Protein AF-A0A931ZJ43-F1 (afdb_monomer_lite)

Foldseek 3Di:
DDDDDDDDPPDDDDDDPPPPPPPVVPVPPDDDDPDDDDDDPAADEDPDDDDPHNYDYAAPQPDLAWRDWDADPVRQFTAWTAGNVCAIEGRDSRQPANYFYHHDPAFTCWGQHNVPRAIEGGGNDAPDNYHYPDDDDDPDDDDDPVDDDDPDDDDDFPPADPVGHSDDFDDPPDDDDADVVAFDFDADPNDTAWTDDPPDIDGPQPDWDFACPDDDPDGFTPWTWHDPDVVDIDIDGDPAWDWDWDDPDDPDDDFTFIFGQHPVPSDTDGAFDDDPPDDGDDDDDPDDADEAVDPHAPHNDRYQAKDADDDPPDPAAWIQGNVRATEGRDNDDPDSYYQDDPDFDFSDWADDPLRWTWTQTPPRDIDTDDDPVSDDPDDDDPAEQVLVVQFDWDWADDPPDDPPDGTDIDGDQVSCCVRPVVQWDQDPVRDIDGNPVVCPVRVVRHVVVVVVVVVVVVVVVVVVVVVVVVPPDDDDDDDDDPVVVVPPPDDDDDDDDPPDDDDDDDDDHPDDDDPPDDDDPDDDDDDDDDDPDDDDDPDDDDDDDDDPLPDQFDDDPDADWGAGNVGDTDHPDDDDDDDFPDKDKAAAQDFKDKDAAQDAPQKDKDKDKPDDFDWDWDDDRVRNIIMIGGPDGHRGIIMITMDIDHDDD

Structure (mmCIF, N/CA/C/O backbone):
data_AF-A0A931ZJ43-F1
#
_entry.id   AF-A0A931ZJ43-F1
#
loop_
_atom_site.group_PDB
_atom_site.id
_atom_site.type_symbol
_atom_site.label_atom_id
_atom_site.label_alt_id
_atom_site.label_comp_id
_atom_site.label_asym_id
_atom_site.label_entity_id
_atom_site.label_seq_id
_atom_site.pdbx_PDB_ins_code
_atom_site.Cartn_x
_atom_site.Cartn_y
_atom_site.Cartn_z
_atom_site.occupancy
_atom_site.B_iso_or_equiv
_atom_site.auth_seq_id
_atom_site.auth_comp_id
_atom_site.auth_asym_id
_atom_site.auth_atom_id
_atom_site.pdbx_PDB_model_num
ATOM 1 N N . MET A 1 1 ? 66.959 8.491 -127.263 1.00 36.62 1 MET A N 1
ATOM 2 C CA . MET A 1 1 ? 67.135 8.651 -128.721 1.00 36.62 1 MET A CA 1
ATOM 3 C C . MET A 1 1 ? 68.383 9.495 -128.905 1.00 36.62 1 MET A C 1
ATOM 5 O O . MET A 1 1 ? 68.485 10.529 -128.262 1.00 36.62 1 MET A O 1
ATOM 9 N N . GLU A 1 2 ? 69.364 8.984 -129.639 1.00 41.72 2 GLU A N 1
ATOM 10 C CA . GLU A 1 2 ? 70.649 9.642 -129.891 1.00 41.72 2 GLU A CA 1
ATOM 11 C C . GLU A 1 2 ? 70.422 10.938 -130.686 1.00 41.72 2 GLU A C 1
ATOM 13 O O . GLU A 1 2 ? 69.848 10.882 -131.771 1.00 41.72 2 GLU A O 1
ATOM 18 N N . VAL A 1 3 ? 70.870 12.086 -130.170 1.00 34.53 3 VAL A N 1
ATOM 19 C CA . VAL A 1 3 ? 71.184 13.260 -130.994 1.00 34.53 3 VAL A CA 1
ATOM 20 C C . VAL A 1 3 ? 72.489 13.852 -130.487 1.00 34.53 3 VAL A C 1
ATOM 22 O O . VAL A 1 3 ? 72.652 14.182 -129.315 1.00 34.53 3 VAL A O 1
ATOM 25 N N . LYS A 1 4 ? 73.425 13.924 -131.424 1.00 42.97 4 LYS A N 1
ATOM 26 C CA . LYS A 1 4 ? 74.753 14.501 -131.338 1.00 42.97 4 LYS A CA 1
ATOM 27 C C . LYS A 1 4 ? 74.632 15.902 -131.930 1.00 42.97 4 LYS A C 1
ATOM 29 O O . LYS A 1 4 ? 74.334 16.006 -133.115 1.00 42.97 4 LYS A O 1
ATOM 34 N N . GLU A 1 5 ? 74.885 16.952 -131.159 1.00 41.22 5 GLU A N 1
ATOM 35 C CA . GLU A 1 5 ? 75.184 18.263 -131.736 1.00 41.22 5 GLU A CA 1
ATOM 36 C C . GLU A 1 5 ? 76.243 19.001 -130.917 1.00 41.22 5 GLU A C 1
ATOM 38 O O . GLU A 1 5 ? 76.380 18.827 -129.709 1.00 41.22 5 GLU A O 1
ATOM 43 N N . THR A 1 6 ? 77.082 19.721 -131.652 1.00 42.00 6 THR A N 1
ATOM 44 C CA . THR A 1 6 ? 78.416 20.185 -131.278 1.00 42.00 6 THR A CA 1
ATOM 45 C C . THR A 1 6 ? 78.414 21.713 -131.274 1.00 42.00 6 THR A C 1
ATOM 47 O O . THR A 1 6 ? 78.010 22.290 -132.273 1.00 42.00 6 THR A O 1
ATOM 50 N N . LEU A 1 7 ? 78.943 22.306 -130.195 1.00 39.50 7 LEU A N 1
ATOM 51 C CA . LEU A 1 7 ? 79.522 23.658 -130.042 1.00 39.50 7 LEU A CA 1
ATOM 52 C C . LEU A 1 7 ? 78.710 24.926 -130.402 1.00 39.50 7 LEU A C 1
ATOM 54 O O . LEU A 1 7 ? 78.348 25.141 -131.549 1.00 39.50 7 LEU A O 1
ATOM 58 N N . ASP A 1 8 ? 78.743 25.901 -129.482 1.00 42.22 8 ASP A N 1
ATOM 59 C CA . ASP A 1 8 ? 79.487 27.159 -129.706 1.00 42.22 8 ASP A CA 1
ATOM 60 C C . ASP A 1 8 ? 79.934 27.774 -128.36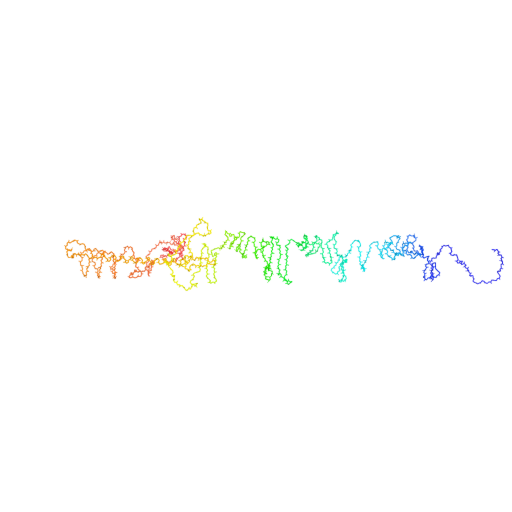1 1.00 42.22 8 ASP A C 1
ATOM 62 O O . ASP A 1 8 ? 79.120 28.112 -127.505 1.00 42.22 8 ASP A O 1
ATOM 66 N N . THR A 1 9 ? 81.248 27.905 -128.167 1.00 45.56 9 THR A N 1
ATOM 67 C CA . THR A 1 9 ? 81.905 28.475 -126.976 1.00 45.56 9 THR A CA 1
ATOM 68 C C . THR A 1 9 ? 82.516 29.861 -127.239 1.00 45.56 9 THR A C 1
ATOM 70 O O . THR A 1 9 ? 83.524 30.212 -126.627 1.00 45.56 9 THR A O 1
ATOM 73 N N . SER A 1 10 ? 81.967 30.664 -128.158 1.00 43.47 10 SER A N 1
ATOM 74 C CA . SER A 1 10 ? 82.608 31.914 -128.615 1.00 43.47 10 SER A CA 1
ATOM 75 C C . SER A 1 10 ? 82.024 33.249 -128.114 1.00 43.47 10 SER A C 1
ATOM 77 O O . SER A 1 10 ? 82.451 34.298 -128.597 1.00 43.47 10 SER A O 1
ATOM 79 N N . LYS A 1 11 ? 81.132 33.293 -127.111 1.00 44.78 11 LYS A N 1
ATOM 80 C CA . LYS A 1 11 ? 80.677 34.575 -126.516 1.00 44.78 11 LYS A CA 1
ATOM 81 C C . LYS A 1 11 ? 80.701 34.563 -124.989 1.00 44.78 11 LYS A C 1
ATOM 83 O O . LYS A 1 11 ? 79.720 34.256 -124.326 1.00 44.78 11 LYS A O 1
ATOM 88 N N . VAL A 1 12 ? 81.876 34.895 -124.462 1.00 46.41 12 VAL A N 1
ATOM 89 C CA . VAL A 1 12 ? 82.200 35.017 -123.038 1.00 46.41 12 VAL A CA 1
ATOM 90 C C . VAL A 1 12 ? 81.538 36.252 -122.421 1.00 46.41 12 VAL A C 1
ATOM 92 O O . VAL A 1 12 ? 81.615 37.345 -122.979 1.00 46.41 12 VAL A O 1
ATOM 95 N N . GLY A 1 13 ? 80.995 36.072 -121.220 1.00 42.22 13 GLY A N 1
ATOM 96 C CA . GLY A 1 13 ? 80.659 37.132 -120.275 1.00 42.22 13 GLY A CA 1
ATOM 97 C C . GLY A 1 13 ? 80.265 36.514 -118.937 1.00 42.22 13 GLY A C 1
ATOM 98 O O . GLY A 1 13 ? 79.084 36.353 -118.669 1.00 42.22 13 GLY A O 1
ATOM 99 N N . PHE A 1 14 ? 81.259 36.091 -118.151 1.00 48.94 14 PHE A N 1
ATOM 100 C CA . PHE A 1 14 ? 81.068 35.614 -116.781 1.00 48.94 14 PHE A CA 1
ATOM 101 C C . PHE A 1 14 ? 80.562 36.762 -115.903 1.00 48.94 14 PHE A C 1
ATOM 103 O O . PHE A 1 14 ? 81.326 37.679 -115.615 1.00 48.94 14 PHE A O 1
ATOM 110 N N . ASP A 1 15 ? 79.318 36.674 -115.446 1.00 48.84 15 ASP A N 1
ATOM 111 C CA . ASP A 1 15 ? 78.883 37.312 -114.209 1.00 48.84 15 ASP A CA 1
ATOM 112 C C . ASP A 1 15 ? 77.815 36.421 -113.561 1.00 48.84 15 ASP A C 1
ATOM 114 O O . ASP A 1 15 ? 76.886 35.967 -114.224 1.00 48.84 15 ASP A O 1
ATOM 118 N N . SER A 1 16 ? 78.009 36.119 -112.277 1.00 46.03 16 SER A N 1
ATOM 119 C CA . SER A 1 16 ? 77.287 35.131 -111.453 1.00 46.03 16 SER A CA 1
ATOM 120 C C . SER A 1 16 ? 77.349 33.670 -111.930 1.00 46.03 16 SER A C 1
ATOM 122 O O . SER A 1 16 ? 76.569 33.196 -112.748 1.00 46.03 16 SER A O 1
ATOM 124 N N . PHE A 1 17 ? 78.273 32.912 -111.334 1.00 42.19 17 PHE A N 1
ATOM 125 C CA . PHE A 1 17 ? 78.160 31.459 -111.226 1.00 42.19 17 PHE A CA 1
ATOM 126 C C . PHE A 1 17 ? 77.034 31.164 -110.225 1.00 42.19 17 PHE A C 1
ATOM 128 O O . PHE A 1 17 ? 77.285 30.958 -109.038 1.00 42.19 17 PHE A O 1
ATOM 135 N N . GLU A 1 18 ? 75.783 31.216 -110.679 1.00 41.44 18 GLU A N 1
ATOM 136 C CA . GLU A 1 18 ? 74.720 30.469 -110.017 1.00 41.44 18 GLU A CA 1
ATOM 137 C C . GLU A 1 18 ? 75.034 28.993 -110.252 1.00 41.44 18 GLU A C 1
ATOM 139 O O . GLU A 1 18 ? 74.809 28.442 -111.329 1.00 41.44 18 GLU A O 1
ATOM 144 N N . VAL A 1 19 ? 75.602 28.342 -109.235 1.00 41.97 19 VAL A N 1
ATOM 145 C CA . VAL A 1 19 ? 75.342 26.916 -109.081 1.00 41.97 19 VAL A CA 1
ATOM 146 C C . VAL A 1 19 ? 73.861 26.836 -108.766 1.00 41.97 19 VAL A C 1
ATOM 148 O O . VAL A 1 19 ? 73.451 26.951 -107.611 1.00 41.97 19 VAL A O 1
ATOM 151 N N . GLU A 1 20 ? 73.054 26.670 -109.805 1.00 44.78 20 GLU A N 1
ATOM 152 C CA . GLU A 1 20 ? 71.775 26.006 -109.669 1.00 44.78 20 GLU A CA 1
ATOM 153 C C . GLU A 1 20 ? 72.131 24.586 -109.220 1.00 44.78 20 GLU A C 1
ATOM 155 O O . GLU A 1 20 ? 72.386 23.681 -110.016 1.00 44.78 20 GLU A O 1
ATOM 160 N N . LEU A 1 21 ? 72.301 24.417 -107.903 1.00 44.62 21 LEU A N 1
ATOM 161 C CA . LEU A 1 21 ? 72.198 23.111 -107.286 1.00 44.62 21 LEU A CA 1
ATOM 162 C C . LEU A 1 21 ? 70.758 22.730 -107.576 1.00 44.62 21 LEU A C 1
ATOM 164 O O . LEU A 1 21 ? 69.851 23.163 -106.866 1.00 44.62 21 LEU A O 1
ATOM 168 N N . GLY A 1 22 ? 70.560 22.021 -108.686 1.00 43.19 22 GLY A N 1
ATOM 169 C CA . GLY A 1 22 ? 69.337 21.303 -108.965 1.00 43.19 22 GLY A CA 1
ATOM 170 C C . GLY A 1 22 ? 69.149 20.327 -107.821 1.00 43.19 22 GLY A C 1
ATOM 171 O O . GLY A 1 22 ? 69.611 19.194 -107.880 1.00 43.19 22 GLY A O 1
ATOM 172 N N . PHE A 1 23 ? 68.550 20.804 -106.736 1.00 47.41 23 PHE A N 1
ATOM 173 C CA . PHE A 1 23 ? 67.849 19.944 -105.818 1.00 47.41 23 PHE A CA 1
ATOM 174 C C . PHE A 1 23 ? 66.645 19.484 -106.618 1.00 47.41 23 PHE A C 1
ATOM 176 O O . PHE A 1 23 ? 65.680 20.232 -106.781 1.00 47.41 23 PHE A O 1
ATOM 183 N N . ASP A 1 24 ? 66.766 18.292 -107.198 1.00 54.38 24 ASP A N 1
ATOM 184 C CA . ASP A 1 24 ? 65.601 17.544 -107.627 1.00 54.38 24 ASP A CA 1
ATOM 185 C C . ASP A 1 24 ? 64.670 17.491 -106.401 1.00 54.38 24 ASP A C 1
ATOM 187 O O . ASP A 1 24 ? 65.103 17.039 -105.334 1.00 54.38 24 ASP A O 1
ATOM 191 N N . PRO A 1 25 ? 63.451 18.054 -106.457 1.00 51.94 25 PRO A N 1
ATOM 192 C CA . PRO A 1 25 ? 62.551 18.058 -105.307 1.00 51.94 25 PRO A CA 1
ATOM 193 C C . PRO A 1 25 ? 62.182 16.639 -104.837 1.00 51.94 25 PRO A C 1
ATOM 195 O O . PRO A 1 25 ? 61.644 16.502 -103.737 1.00 51.94 25 PRO A O 1
ATOM 198 N N . ASP A 1 26 ? 62.537 15.612 -105.616 1.00 53.47 26 ASP A N 1
ATOM 199 C CA . ASP A 1 26 ? 62.368 14.195 -105.301 1.00 53.47 26 ASP A CA 1
ATOM 200 C C . ASP A 1 26 ? 63.599 13.544 -104.614 1.00 53.47 26 ASP A C 1
ATOM 202 O O . ASP A 1 26 ? 63.518 12.396 -104.183 1.00 53.47 26 ASP A O 1
ATOM 206 N N . ASP A 1 27 ? 64.716 14.258 -104.398 1.00 47.94 27 ASP A N 1
ATOM 207 C CA . ASP A 1 27 ? 65.954 13.701 -103.801 1.00 47.94 27 ASP A CA 1
ATOM 208 C C . ASP A 1 27 ? 65.968 13.673 -102.252 1.00 47.94 27 ASP A C 1
ATOM 210 O O . ASP A 1 27 ? 67.009 13.497 -101.613 1.00 47.94 27 ASP A O 1
ATOM 214 N N . ILE A 1 28 ? 64.802 13.807 -101.607 1.00 54.88 28 ILE A N 1
ATOM 215 C CA . ILE A 1 28 ? 64.619 13.423 -100.194 1.00 54.88 28 ILE A CA 1
ATOM 216 C C . ILE A 1 28 ? 63.920 12.062 -100.142 1.00 54.88 28 ILE A C 1
ATOM 218 O O . ILE A 1 28 ? 62.931 11.869 -99.437 1.00 54.88 28 ILE A O 1
ATOM 222 N N . GLU A 1 29 ? 64.443 11.089 -100.881 1.00 49.25 29 GLU A N 1
ATOM 223 C CA . GLU A 1 29 ? 64.103 9.690 -100.669 1.00 49.25 29 GLU A CA 1
ATOM 224 C C . GLU A 1 29 ? 65.290 8.930 -100.071 1.00 49.25 29 GLU A C 1
ATOM 226 O O . GLU A 1 29 ? 66.417 8.969 -100.552 1.00 49.25 29 GLU A O 1
ATOM 231 N N . TYR A 1 30 ? 64.974 8.205 -98.995 1.00 41.34 30 TYR A N 1
ATOM 232 C CA . TYR A 1 30 ? 65.816 7.285 -98.227 1.00 41.34 30 TYR A CA 1
ATOM 233 C C . TYR A 1 30 ? 66.826 7.892 -97.242 1.00 41.34 30 TYR A C 1
ATOM 235 O O . TYR A 1 30 ? 68.025 7.954 -97.492 1.00 41.34 30 TYR A O 1
ATOM 243 N N . GLY A 1 31 ? 66.358 8.151 -96.010 1.00 47.97 31 GLY A N 1
ATOM 244 C CA . GLY A 1 31 ? 67.237 7.987 -94.839 1.00 47.97 31 GLY A CA 1
ATOM 245 C C . GLY A 1 31 ? 67.158 9.009 -93.708 1.00 47.97 31 GLY A C 1
ATOM 246 O O . GLY A 1 31 ? 68.047 9.008 -92.865 1.00 47.97 31 GLY A O 1
ATOM 247 N N . GLY A 1 32 ? 66.113 9.835 -93.636 1.00 55.50 32 GLY A N 1
ATOM 248 C CA . GLY A 1 32 ? 65.845 10.690 -92.475 1.00 55.50 32 GLY A CA 1
ATOM 249 C C . GLY A 1 32 ? 66.580 12.035 -92.479 1.00 55.50 32 GLY A C 1
ATOM 250 O O . GLY A 1 32 ? 67.723 12.168 -92.906 1.00 55.50 32 GLY A O 1
ATOM 251 N N . ILE A 1 33 ? 65.904 13.063 -91.965 1.00 62.03 33 ILE A N 1
ATOM 252 C CA . ILE A 1 33 ? 66.488 14.390 -91.754 1.00 62.03 33 ILE A CA 1
ATOM 253 C C . ILE A 1 33 ? 67.358 14.326 -90.490 1.00 62.03 33 ILE A C 1
ATOM 255 O O . ILE A 1 33 ? 66.843 14.401 -89.375 1.00 62.03 33 ILE A O 1
ATOM 259 N N . VAL A 1 34 ? 68.679 14.196 -90.640 1.00 57.69 34 VAL A N 1
ATOM 260 C CA . VAL A 1 34 ? 69.630 14.348 -89.522 1.00 57.69 34 VAL A CA 1
ATOM 261 C C . VAL A 1 34 ? 70.050 15.813 -89.425 1.00 57.69 34 VAL A C 1
ATOM 263 O O . VAL A 1 34 ? 71.135 16.204 -89.847 1.00 57.69 34 VAL A O 1
ATOM 266 N N . ALA A 1 35 ? 69.168 16.647 -88.880 1.00 60.72 35 ALA A N 1
ATOM 267 C CA . ALA A 1 35 ? 69.470 18.045 -88.604 1.00 60.72 35 ALA A CA 1
ATOM 268 C C . ALA A 1 35 ? 69.554 18.271 -87.089 1.00 60.72 35 ALA A C 1
ATOM 270 O O . ALA A 1 35 ? 68.560 18.199 -86.367 1.00 60.72 35 ALA A O 1
ATOM 271 N N . HIS A 1 36 ? 70.761 18.545 -86.596 1.00 55.59 36 HIS A N 1
ATOM 272 C CA . HIS A 1 36 ? 70.965 18.963 -85.214 1.00 55.59 36 HIS A CA 1
ATOM 273 C C . HIS A 1 36 ? 70.582 20.451 -85.111 1.00 55.59 36 HIS A C 1
ATOM 275 O O . HIS A 1 36 ? 71.328 21.305 -85.578 1.00 55.59 36 HIS A O 1
ATOM 281 N N . ASN A 1 37 ? 69.423 20.751 -84.510 1.00 63.81 37 ASN A N 1
ATOM 282 C CA . ASN A 1 37 ? 68.868 22.101 -84.274 1.00 63.81 37 ASN A CA 1
ATOM 283 C C . ASN A 1 37 ? 68.235 22.816 -85.489 1.00 63.81 37 ASN A C 1
ATOM 285 O O . ASN A 1 37 ? 68.584 23.955 -85.801 1.00 63.81 37 ASN A O 1
ATOM 289 N N . THR A 1 38 ? 67.249 22.201 -86.146 1.00 73.44 38 THR A N 1
ATOM 290 C CA . THR A 1 38 ? 66.432 22.895 -87.160 1.00 73.44 38 THR A CA 1
ATOM 291 C C . THR A 1 38 ? 65.569 23.990 -86.523 1.00 73.44 38 THR A C 1
ATOM 293 O O . THR A 1 38 ? 64.649 23.696 -85.760 1.00 73.44 38 THR A O 1
ATOM 296 N N . TYR A 1 39 ? 65.827 25.256 -86.862 1.00 70.69 39 TYR A N 1
ATOM 297 C CA . TYR A 1 39 ? 64.978 26.391 -86.487 1.00 70.69 39 TYR A CA 1
ATOM 298 C C . TYR A 1 39 ? 64.070 26.771 -87.662 1.00 70.69 39 TYR A C 1
ATOM 300 O O . TYR A 1 39 ? 64.534 27.303 -88.670 1.00 70.69 39 TYR A O 1
ATOM 308 N N . LEU A 1 40 ? 62.770 26.490 -87.546 1.00 79.75 40 LEU A N 1
ATOM 309 C CA . LEU A 1 40 ? 61.769 26.845 -88.554 1.00 79.75 40 LEU A CA 1
ATOM 310 C C . LEU A 1 40 ? 61.016 28.107 -88.114 1.00 79.75 40 LEU A C 1
ATOM 312 O O . LEU A 1 40 ? 60.385 28.125 -87.060 1.00 79.75 40 LEU A O 1
ATOM 316 N N . ASN A 1 41 ? 61.048 29.160 -88.938 1.00 79.38 41 ASN A N 1
ATOM 317 C CA . ASN A 1 41 ? 60.318 30.409 -88.664 1.00 79.38 41 ASN A CA 1
ATOM 318 C C . ASN A 1 41 ? 58.784 30.255 -88.823 1.00 79.38 41 ASN A C 1
ATOM 320 O O . ASN A 1 41 ? 58.011 30.972 -88.180 1.00 79.38 41 ASN A O 1
ATOM 324 N N . GLY A 1 42 ? 58.336 29.310 -89.658 1.00 84.94 42 GLY A N 1
ATOM 325 C CA . GLY A 1 42 ? 56.926 29.040 -89.974 1.00 84.94 42 GLY A CA 1
ATOM 326 C C . GLY A 1 42 ? 56.254 27.986 -89.085 1.00 84.94 42 GLY A C 1
ATOM 327 O O . GLY A 1 42 ? 56.701 27.712 -87.974 1.00 84.94 42 GLY A O 1
ATOM 328 N N . ASN A 1 43 ? 55.143 27.433 -89.570 1.00 88.94 43 ASN A N 1
ATOM 329 C CA . ASN A 1 43 ? 54.466 26.273 -88.989 1.00 88.94 43 ASN A CA 1
ATOM 330 C C . ASN A 1 43 ? 54.990 24.997 -89.667 1.00 88.94 43 ASN A C 1
ATOM 332 O O . ASN A 1 43 ? 55.052 24.949 -90.894 1.00 88.94 43 ASN A O 1
ATOM 336 N N . LEU A 1 44 ? 55.360 23.977 -88.893 1.00 88.69 44 LEU A N 1
ATOM 337 C CA . LEU A 1 44 ? 55.781 22.672 -89.404 1.00 88.69 44 LEU A CA 1
ATOM 338 C C . LEU A 1 44 ? 54.562 21.748 -89.538 1.00 88.69 44 LEU A C 1
ATOM 340 O O . LEU A 1 44 ? 53.943 21.389 -88.537 1.00 88.69 44 LEU A O 1
ATOM 344 N N . GLY A 1 45 ? 54.226 21.367 -90.771 1.00 87.06 45 GLY A N 1
ATOM 345 C CA . GLY A 1 45 ? 53.198 20.372 -91.075 1.00 87.06 45 GLY A CA 1
ATOM 346 C C . GLY A 1 45 ? 53.824 19.020 -91.400 1.00 87.06 45 GLY A C 1
ATOM 347 O O . GLY A 1 45 ? 54.677 18.933 -92.278 1.00 87.06 45 GLY A O 1
ATOM 348 N N . LEU A 1 46 ? 53.390 17.966 -90.716 1.00 86.50 46 LEU A N 1
ATOM 349 C CA . LEU A 1 46 ? 53.699 16.578 -91.046 1.00 86.50 46 LEU A CA 1
ATOM 350 C C . LEU A 1 46 ? 52.413 15.937 -91.582 1.00 86.50 46 LEU A C 1
ATOM 352 O O . LEU A 1 46 ? 51.426 15.835 -90.856 1.00 86.50 46 LEU A O 1
ATOM 356 N N . GLY A 1 47 ? 52.393 15.589 -92.872 1.00 85.50 47 GLY A N 1
ATOM 357 C CA . GLY A 1 47 ? 51.206 15.040 -93.544 1.00 85.50 47 GLY A CA 1
ATOM 358 C C . GLY A 1 47 ? 50.127 16.065 -93.936 1.00 85.50 47 GLY A C 1
ATOM 359 O O . GLY A 1 47 ? 49.067 15.668 -94.402 1.00 85.50 47 GLY A O 1
ATOM 360 N N . ILE A 1 48 ? 50.366 17.376 -93.780 1.00 86.81 48 ILE A N 1
ATOM 361 C CA . ILE A 1 48 ? 49.403 18.443 -94.120 1.00 86.81 48 ILE A CA 1
ATOM 362 C C . ILE A 1 48 ? 50.071 19.622 -94.840 1.00 86.81 48 ILE A C 1
ATOM 364 O O . ILE A 1 48 ? 51.146 20.066 -94.446 1.00 86.81 48 ILE A O 1
ATOM 368 N N . GLN A 1 49 ? 49.412 20.160 -95.874 1.00 88.19 49 GLN A N 1
ATOM 369 C CA . GLN A 1 49 ? 49.963 21.238 -96.714 1.00 88.19 49 GLN A CA 1
ATOM 370 C C . GLN A 1 49 ? 49.761 22.656 -96.147 1.00 88.19 49 GLN A C 1
ATOM 372 O O . GLN A 1 49 ? 50.502 23.568 -96.501 1.00 88.19 49 GLN A O 1
ATOM 377 N N . ALA A 1 50 ? 48.783 22.859 -95.260 1.00 89.44 50 ALA A N 1
ATOM 378 C CA . ALA A 1 50 ? 48.469 24.163 -94.670 1.00 89.44 50 ALA A CA 1
ATOM 379 C C . ALA A 1 50 ? 48.336 24.053 -93.139 1.00 89.44 50 ALA A C 1
ATOM 381 O O . ALA A 1 50 ? 47.219 24.042 -92.617 1.00 89.44 50 ALA A O 1
ATOM 382 N N . PRO A 1 51 ? 49.459 23.921 -92.407 1.00 90.94 51 PRO A N 1
ATOM 383 C CA . PRO A 1 51 ? 49.420 23.711 -90.968 1.00 90.94 51 PRO A CA 1
ATOM 384 C C . PRO A 1 51 ? 48.906 24.952 -90.217 1.00 90.94 51 PRO A C 1
ATOM 386 O O . PRO A 1 51 ? 49.458 26.050 -90.342 1.00 90.94 51 PRO A O 1
ATOM 389 N N . SER A 1 52 ? 47.881 24.778 -89.382 1.00 93.94 52 SER A N 1
ATOM 390 C CA . SER A 1 52 ? 47.269 25.842 -88.570 1.00 93.94 52 SER A CA 1
ATOM 391 C C . SER A 1 52 ? 47.990 26.106 -87.242 1.00 93.94 52 SER A C 1
ATOM 393 O O . SER A 1 52 ? 47.654 27.055 -86.537 1.00 93.94 52 SER A O 1
ATOM 395 N N . SER A 1 53 ? 48.979 25.286 -86.881 1.00 91.50 53 SER A N 1
ATOM 396 C CA . SER A 1 53 ? 49.760 25.389 -85.642 1.00 91.50 53 SER A CA 1
ATOM 397 C C . SER A 1 53 ? 51.256 25.223 -85.901 1.00 91.50 53 SER A C 1
ATOM 399 O O . SER A 1 53 ? 51.662 24.686 -86.927 1.00 91.50 53 SER A O 1
ATOM 401 N N . LYS A 1 54 ? 52.092 25.665 -84.948 1.00 90.25 54 LYS A N 1
ATOM 402 C CA . LYS A 1 54 ? 53.563 25.614 -85.065 1.00 90.25 54 LYS A CA 1
ATOM 403 C C . LYS A 1 54 ? 54.113 24.218 -85.350 1.00 90.25 54 LYS A C 1
ATOM 405 O O . LYS A 1 54 ? 55.103 24.097 -86.061 1.00 90.25 54 LYS A O 1
ATOM 410 N N . LEU A 1 55 ? 53.443 23.197 -84.832 1.00 90.19 55 LEU A N 1
ATOM 411 C CA . LEU A 1 55 ? 53.577 21.812 -85.249 1.00 90.19 55 LEU A CA 1
ATOM 412 C C . LEU A 1 55 ? 52.162 21.266 -85.438 1.00 90.19 55 LEU A C 1
ATOM 414 O O . LEU A 1 55 ? 51.347 21.355 -84.515 1.00 90.19 55 LEU A O 1
ATOM 418 N N . GLN A 1 56 ? 51.860 20.746 -86.621 1.00 89.88 56 GLN A N 1
ATOM 419 C CA . GLN A 1 56 ? 50.639 19.998 -86.893 1.00 89.88 56 GLN A CA 1
ATOM 420 C C . GLN A 1 56 ? 51.014 18.671 -87.530 1.00 89.88 56 GLN A C 1
ATOM 422 O O . GLN A 1 56 ? 51.772 18.638 -88.495 1.00 89.88 56 GLN A O 1
ATOM 427 N N . ILE A 1 57 ? 50.453 17.592 -87.001 1.00 90.19 57 ILE A N 1
ATOM 428 C CA . ILE A 1 57 ? 50.596 16.255 -87.561 1.00 90.19 57 ILE A CA 1
ATOM 429 C C . ILE A 1 57 ? 49.195 15.827 -88.000 1.00 90.19 57 ILE A C 1
ATOM 431 O O . ILE A 1 57 ? 48.254 15.912 -87.208 1.00 90.19 57 ILE A O 1
ATOM 435 N N . LEU A 1 58 ? 49.030 15.446 -89.267 1.00 87.44 58 LEU A N 1
ATOM 436 C CA . LEU A 1 58 ? 47.782 14.903 -89.812 1.00 87.44 58 LEU A CA 1
ATOM 437 C C . LEU A 1 58 ? 47.945 13.396 -90.016 1.00 87.44 58 LEU A C 1
ATOM 439 O O . LEU A 1 58 ? 48.958 12.957 -90.549 1.00 87.44 58 LEU A O 1
ATOM 443 N N . GLY A 1 59 ? 46.990 12.623 -89.506 1.00 83.06 59 GLY A N 1
ATOM 444 C CA . GLY A 1 59 ? 47.006 11.160 -89.503 1.00 83.06 59 GLY A CA 1
ATOM 445 C C . GLY A 1 59 ? 45.759 10.626 -90.196 1.00 83.06 59 GLY A C 1
ATOM 446 O O . GLY A 1 59 ? 44.814 11.380 -90.437 1.00 83.06 59 GLY A O 1
ATOM 447 N N . ASP A 1 60 ? 45.737 9.326 -90.487 1.00 78.88 60 ASP A N 1
ATOM 448 C CA . ASP A 1 60 ? 44.706 8.686 -91.325 1.00 78.88 60 ASP A CA 1
ATOM 449 C C . ASP A 1 60 ? 43.326 8.555 -90.639 1.00 78.88 60 ASP A C 1
ATOM 451 O O . ASP A 1 60 ? 42.359 8.056 -91.222 1.00 78.88 60 ASP A O 1
ATOM 455 N N . GLY A 1 61 ? 43.210 8.999 -89.382 1.00 71.31 61 GLY A N 1
ATOM 456 C CA . GLY A 1 61 ? 41.946 9.284 -88.694 1.00 71.31 61 GLY A CA 1
ATOM 457 C C . GLY A 1 61 ? 41.125 8.079 -88.226 1.00 71.31 61 GLY A C 1
ATOM 458 O O . GLY A 1 61 ? 40.169 8.254 -87.474 1.00 71.31 61 GLY A O 1
ATOM 459 N N . THR A 1 62 ? 41.450 6.857 -88.656 1.00 74.94 62 THR A N 1
ATOM 460 C CA . THR A 1 62 ? 40.636 5.654 -88.366 1.00 74.94 62 THR A CA 1
ATOM 461 C C . THR A 1 62 ? 41.436 4.445 -87.873 1.00 74.94 62 THR A C 1
ATOM 463 O O . THR A 1 62 ? 40.846 3.471 -87.405 1.00 74.94 62 THR A O 1
ATOM 466 N N . GLY A 1 63 ? 42.768 4.501 -87.939 1.00 82.06 63 GLY A N 1
ATOM 467 C CA . GLY A 1 63 ? 43.663 3.423 -87.520 1.00 82.06 63 GLY A CA 1
ATOM 468 C C . GLY A 1 63 ? 44.203 3.576 -86.096 1.00 82.06 63 GLY A C 1
ATOM 469 O O . GLY A 1 63 ? 43.988 4.575 -85.416 1.00 82.06 63 GLY A O 1
ATOM 470 N N . THR A 1 64 ? 44.960 2.574 -85.651 1.00 82.81 64 THR A N 1
ATOM 471 C CA . THR A 1 64 ? 45.714 2.600 -84.385 1.00 82.81 64 THR A CA 1
ATOM 472 C C . THR A 1 64 ? 47.202 2.895 -84.608 1.00 82.81 64 THR A C 1
ATOM 474 O O . THR A 1 64 ? 48.036 2.471 -83.808 1.00 82.81 64 THR A O 1
ATOM 477 N N . GLY A 1 65 ? 47.555 3.540 -85.725 1.00 88.62 65 GLY A N 1
ATOM 478 C CA . GLY A 1 65 ? 48.928 3.955 -86.017 1.00 88.62 65 GLY A CA 1
ATOM 479 C C . GLY A 1 65 ? 49.387 5.033 -85.039 1.00 88.62 65 GLY A C 1
ATOM 480 O O . GLY A 1 65 ? 48.574 5.821 -84.564 1.00 88.62 65 GLY A O 1
ATOM 481 N N . VAL A 1 66 ? 50.673 5.027 -84.674 1.00 89.81 66 VAL A N 1
ATOM 482 C CA . VAL A 1 66 ? 51.240 5.990 -83.719 1.00 89.81 66 VAL A CA 1
ATOM 483 C C . VAL A 1 66 ? 51.718 7.223 -84.479 1.00 89.81 66 VAL A C 1
ATOM 485 O O . VAL A 1 66 ? 52.722 7.176 -85.186 1.00 89.81 66 VAL A O 1
ATOM 488 N N . GLN A 1 67 ? 51.008 8.327 -84.291 1.00 90.50 67 GLN A N 1
ATOM 489 C CA . GLN A 1 67 ? 51.218 9.593 -84.980 1.00 90.50 67 GLN A CA 1
ATOM 490 C C . GLN A 1 67 ? 52.296 10.464 -84.318 1.00 90.50 67 GLN A C 1
ATOM 492 O O . GLN A 1 67 ? 53.091 11.132 -84.978 1.00 90.50 67 GLN A O 1
ATOM 497 N N . LEU A 1 68 ? 52.321 10.459 -82.986 1.00 91.88 68 LEU A N 1
ATOM 498 C CA . LEU A 1 68 ? 53.318 11.141 -82.168 1.00 91.88 68 LEU A CA 1
ATOM 499 C C . LEU A 1 68 ? 53.775 10.176 -81.085 1.00 91.88 68 LEU A C 1
ATOM 501 O O . LEU A 1 68 ? 52.934 9.626 -80.382 1.00 91.88 68 LEU A O 1
ATOM 505 N N . LEU A 1 69 ? 55.087 10.002 -80.925 1.00 91.88 69 LEU A N 1
ATOM 506 C CA . LEU A 1 69 ? 55.664 9.173 -79.872 1.00 91.88 69 LEU A CA 1
ATOM 507 C C . LEU A 1 69 ? 56.843 9.874 -79.215 1.00 91.88 69 LEU A C 1
ATOM 509 O O . LEU A 1 69 ? 57.791 10.279 -79.887 1.00 91.88 69 LEU A O 1
ATOM 513 N N . THR A 1 70 ? 56.830 9.936 -77.889 1.00 91.88 70 THR A N 1
ATOM 514 C CA . THR A 1 70 ? 58.044 10.156 -77.108 1.00 91.88 70 THR A CA 1
ATOM 515 C C . THR A 1 70 ? 58.463 8.851 -76.447 1.00 91.88 70 THR A C 1
ATOM 517 O O . THR A 1 70 ? 57.640 8.103 -75.921 1.00 91.88 70 THR A O 1
ATOM 520 N N . GLN A 1 71 ? 59.755 8.544 -76.491 1.00 89.38 71 GLN A N 1
ATOM 521 C CA . GLN A 1 71 ? 60.306 7.326 -75.905 1.00 89.38 71 GLN A CA 1
ATOM 522 C C . GLN A 1 71 ? 61.719 7.575 -75.390 1.00 89.38 71 GLN A C 1
ATOM 524 O O . GLN A 1 71 ? 62.420 8.471 -75.867 1.00 89.38 71 GLN A O 1
ATOM 529 N N . ASN A 1 72 ? 62.141 6.789 -74.404 1.00 87.19 72 ASN A N 1
ATOM 530 C CA . ASN A 1 72 ? 63.525 6.813 -73.946 1.00 87.19 72 ASN A CA 1
ATOM 531 C C . ASN A 1 72 ? 64.480 6.178 -74.978 1.00 87.19 72 ASN A C 1
ATOM 533 O O . ASN A 1 72 ? 64.068 5.487 -75.908 1.00 87.19 72 ASN A O 1
ATOM 537 N N . ASN A 1 73 ? 65.786 6.377 -74.783 1.00 86.38 73 ASN A N 1
ATOM 538 C CA . ASN A 1 73 ? 66.833 5.825 -75.652 1.00 86.38 73 ASN A CA 1
ATOM 539 C C . ASN A 1 73 ? 66.878 4.284 -75.687 1.00 86.38 73 ASN A C 1
ATOM 541 O O . ASN A 1 73 ? 67.498 3.719 -76.583 1.00 86.38 73 ASN A O 1
ATOM 545 N N . THR A 1 74 ? 66.235 3.604 -74.735 1.00 85.31 74 THR A N 1
ATOM 546 C CA . THR A 1 74 ? 66.134 2.140 -74.702 1.00 85.31 74 THR A CA 1
ATOM 547 C C . THR A 1 74 ? 64.841 1.603 -75.318 1.00 85.31 74 THR A C 1
ATOM 549 O O . THR A 1 74 ? 64.685 0.389 -75.373 1.00 85.31 74 THR A O 1
ATOM 552 N N . GLN A 1 75 ? 63.926 2.466 -75.782 1.00 82.75 75 GLN A N 1
ATOM 553 C CA . GLN A 1 75 ? 62.636 2.107 -76.403 1.00 82.75 75 GLN A CA 1
ATOM 554 C C . GLN A 1 75 ? 61.750 1.189 -75.541 1.00 82.75 75 GLN A C 1
ATOM 556 O O . GLN A 1 75 ? 60.959 0.398 -76.047 1.00 82.75 75 GLN A O 1
ATOM 561 N N . THR A 1 76 ? 61.897 1.277 -74.220 1.00 78.19 76 THR A N 1
ATOM 562 C CA . THR A 1 76 ? 61.158 0.445 -73.249 1.00 78.19 76 THR A CA 1
ATOM 563 C C . THR A 1 76 ? 60.215 1.258 -72.374 1.00 78.19 76 THR A C 1
ATOM 565 O O . THR A 1 76 ? 59.302 0.697 -71.775 1.00 78.19 76 THR A O 1
ATOM 568 N N . ASN A 1 77 ? 60.419 2.575 -72.297 1.00 79.56 77 ASN A N 1
ATOM 569 C CA . ASN A 1 77 ? 59.533 3.485 -71.589 1.00 79.56 77 ASN A CA 1
ATOM 570 C C . ASN A 1 77 ? 58.950 4.480 -72.590 1.00 79.56 77 ASN A C 1
ATOM 572 O O . ASN A 1 77 ? 59.657 5.361 -73.093 1.00 79.56 77 ASN A O 1
ATOM 576 N N . PHE A 1 78 ? 57.670 4.295 -72.893 1.00 85.50 78 PHE A N 1
ATOM 577 C CA . PHE A 1 78 ? 56.915 5.168 -73.775 1.00 85.50 78 PHE A CA 1
ATOM 578 C C . PHE A 1 78 ? 56.352 6.326 -72.956 1.00 85.50 78 PHE A C 1
ATOM 580 O O . PHE A 1 78 ? 55.686 6.114 -71.948 1.00 85.50 78 PHE A O 1
ATOM 587 N N . GLY A 1 79 ? 56.645 7.555 -73.363 1.00 89.12 79 GLY A N 1
ATOM 588 C CA . GLY A 1 79 ? 56.064 8.755 -72.781 1.00 89.12 79 GLY A CA 1
ATOM 589 C C . GLY A 1 79 ? 54.674 8.982 -73.359 1.00 89.12 79 GLY A C 1
ATOM 590 O O . GLY A 1 79 ? 53.771 8.195 -73.108 1.00 89.12 79 GLY A O 1
ATOM 591 N N . LEU A 1 80 ? 54.516 10.050 -74.134 1.00 93.88 80 LEU A N 1
ATOM 592 C CA . LEU A 1 80 ? 53.285 10.403 -74.834 1.00 93.88 80 LEU A CA 1
ATOM 593 C C . LEU A 1 80 ? 53.217 9.660 -76.171 1.00 93.88 80 LEU A C 1
ATOM 595 O O . LEU A 1 80 ? 54.105 9.831 -77.004 1.00 93.88 80 LEU A O 1
ATOM 599 N N . ALA A 1 81 ? 52.149 8.901 -76.381 1.00 93.75 81 ALA A N 1
ATOM 600 C CA . ALA A 1 81 ? 51.749 8.366 -77.671 1.00 93.75 81 ALA A CA 1
ATOM 601 C C . ALA A 1 81 ? 50.406 8.985 -78.078 1.00 93.75 81 ALA A C 1
ATOM 603 O O . ALA A 1 81 ? 49.466 8.988 -77.286 1.00 93.75 81 ALA A O 1
ATOM 604 N N . VAL A 1 82 ? 50.296 9.493 -79.299 1.00 93.94 82 VAL A N 1
ATOM 605 C CA . VAL A 1 82 ? 49.015 9.900 -79.895 1.00 93.94 82 VAL A CA 1
ATOM 606 C C . VAL A 1 82 ? 48.778 9.004 -81.092 1.00 93.94 82 VAL A C 1
ATOM 608 O O . VAL A 1 82 ? 49.642 8.919 -81.964 1.00 93.94 82 VAL A O 1
ATOM 611 N N . LEU A 1 83 ? 47.650 8.302 -81.102 1.00 92.75 83 LEU A N 1
ATOM 612 C CA . LEU A 1 83 ? 47.247 7.461 -82.221 1.00 92.75 83 LEU A CA 1
ATOM 613 C C . LEU A 1 83 ? 46.510 8.274 -83.288 1.00 92.75 83 LEU A C 1
ATOM 615 O O . LEU A 1 83 ? 45.905 9.299 -82.980 1.00 92.75 83 LEU A O 1
ATOM 619 N N . ASP A 1 84 ? 46.481 7.773 -84.520 1.00 89.00 84 ASP A N 1
ATOM 620 C CA . ASP A 1 84 ? 45.771 8.413 -85.636 1.00 89.00 84 ASP A CA 1
ATOM 621 C C . ASP A 1 84 ? 44.256 8.517 -85.403 1.00 89.00 84 ASP A C 1
ATOM 623 O O . ASP A 1 84 ? 43.614 9.429 -85.918 1.00 89.00 84 ASP A O 1
ATOM 627 N N . ASN A 1 85 ? 43.674 7.617 -84.601 1.00 89.12 85 ASN A N 1
ATOM 628 C CA . ASN A 1 85 ? 42.279 7.705 -84.151 1.00 89.12 85 ASN A CA 1
ATOM 629 C C . ASN A 1 85 ? 42.052 8.733 -83.022 1.00 89.12 85 ASN A C 1
ATOM 631 O O . ASN A 1 85 ? 40.940 8.844 -82.507 1.00 89.12 85 ASN A O 1
ATOM 635 N N . GLY A 1 86 ? 43.091 9.465 -82.617 1.00 88.94 86 GLY A N 1
ATOM 636 C CA . GLY A 1 86 ? 43.046 10.491 -81.579 1.00 88.94 86 GLY A CA 1
ATOM 637 C C . GLY A 1 86 ? 43.194 9.971 -80.148 1.00 88.94 86 GLY A C 1
ATOM 638 O O . GLY A 1 86 ? 43.236 10.787 -79.228 1.00 88.94 86 GLY A O 1
ATOM 639 N N . ASN A 1 87 ? 43.303 8.656 -79.926 1.00 93.00 87 ASN A N 1
ATOM 640 C CA . ASN A 1 87 ? 43.542 8.120 -78.587 1.00 93.00 87 ASN A CA 1
ATOM 641 C C . ASN A 1 87 ? 44.931 8.521 -78.088 1.00 93.00 87 ASN A C 1
ATOM 643 O O . ASN A 1 87 ? 45.934 8.376 -78.792 1.00 93.00 87 ASN A O 1
ATOM 647 N N . VAL A 1 88 ? 44.998 8.961 -76.836 1.00 95.00 88 VAL A N 1
ATOM 648 C CA . VAL A 1 88 ? 46.241 9.410 -76.213 1.00 95.00 88 VAL A CA 1
ATOM 649 C C . VAL A 1 88 ? 46.679 8.427 -75.130 1.00 95.00 88 VAL A C 1
ATOM 651 O O . VAL A 1 88 ? 45.948 8.146 -74.184 1.00 95.00 88 VAL A O 1
ATOM 654 N N . GLY A 1 89 ? 47.896 7.911 -75.257 1.00 94.69 89 GLY A N 1
ATOM 655 C CA . GLY A 1 89 ? 48.549 7.038 -74.290 1.00 94.69 89 GLY A CA 1
ATOM 656 C C . GLY A 1 89 ? 49.685 7.752 -73.566 1.00 94.69 89 GLY A C 1
ATOM 657 O O . GLY A 1 89 ? 50.465 8.475 -74.180 1.00 94.69 89 GLY A O 1
ATOM 658 N N . ILE A 1 90 ? 49.812 7.531 -72.259 1.00 94.50 90 ILE A N 1
ATOM 659 C CA . ILE A 1 90 ? 51.007 7.865 -71.479 1.00 94.50 90 ILE A CA 1
ATOM 660 C C . ILE A 1 90 ? 51.521 6.579 -70.840 1.00 94.50 90 ILE A C 1
ATOM 662 O O . ILE A 1 90 ? 50.793 5.946 -70.079 1.00 94.50 90 ILE A O 1
ATOM 666 N N . GLY A 1 91 ? 52.750 6.155 -71.136 1.00 91.81 91 GLY A N 1
ATOM 667 C CA . GLY A 1 91 ? 53.238 4.840 -70.689 1.00 91.81 91 GLY A CA 1
ATOM 668 C C . GLY A 1 91 ? 52.773 3.674 -71.564 1.00 91.81 91 GLY A C 1
ATOM 669 O O . GLY A 1 91 ? 53.103 2.531 -71.268 1.00 91.81 91 GLY A O 1
ATOM 670 N N . THR A 1 92 ? 52.001 3.935 -72.622 1.00 91.38 92 THR A N 1
ATOM 671 C CA . THR A 1 92 ? 51.494 2.931 -73.566 1.00 91.38 92 THR A CA 1
ATOM 672 C C . THR A 1 92 ? 51.467 3.499 -74.979 1.00 91.38 92 THR A C 1
ATOM 674 O O . THR A 1 92 ? 51.116 4.660 -75.170 1.00 91.38 92 THR A O 1
ATOM 677 N N . THR A 1 93 ? 51.809 2.675 -75.966 1.00 92.44 93 THR A N 1
ATOM 678 C CA . THR A 1 93 ? 51.663 2.978 -77.399 1.00 92.44 93 THR A CA 1
ATOM 679 C C . THR A 1 93 ? 50.390 2.399 -78.000 1.00 92.44 93 THR A C 1
ATOM 681 O O . THR A 1 93 ? 50.111 2.649 -79.163 1.00 92.44 93 THR A O 1
ATOM 684 N N . ALA A 1 94 ? 49.609 1.644 -77.226 1.00 92.19 94 ALA A N 1
ATOM 685 C CA . ALA A 1 94 ? 48.348 1.054 -77.664 1.00 92.19 94 ALA A CA 1
ATOM 686 C C . ALA A 1 94 ? 47.202 1.428 -76.702 1.00 92.19 94 ALA A C 1
ATOM 688 O O . ALA A 1 94 ? 46.614 0.540 -76.077 1.00 92.19 94 ALA A O 1
ATOM 689 N N . PRO A 1 95 ? 46.901 2.730 -76.508 1.00 93.50 95 PRO A N 1
ATOM 690 C CA . PRO A 1 95 ? 45.759 3.149 -75.702 1.00 93.50 95 PRO A CA 1
ATOM 691 C C . PRO A 1 95 ? 44.446 2.630 -76.305 1.00 93.50 95 PRO A C 1
ATOM 693 O O . PRO A 1 95 ? 44.129 2.870 -77.473 1.00 93.50 95 PRO A O 1
ATOM 696 N N . THR A 1 96 ? 43.661 1.928 -75.489 1.00 92.25 96 THR A N 1
ATOM 697 C CA . THR A 1 96 ? 42.369 1.351 -75.913 1.00 92.25 96 THR A CA 1
ATOM 698 C C . THR A 1 96 ? 41.183 2.294 -75.680 1.00 92.25 96 THR A C 1
ATOM 700 O O . THR A 1 96 ? 40.115 2.101 -76.257 1.00 92.25 96 THR A O 1
ATOM 703 N N . GLY A 1 97 ? 41.378 3.343 -74.877 1.00 92.31 97 GLY A N 1
ATOM 704 C CA . GLY A 1 97 ? 40.425 4.428 -74.638 1.00 92.31 97 GLY A CA 1
ATOM 705 C C . GLY A 1 97 ? 40.945 5.762 -75.171 1.00 92.31 97 GLY A C 1
ATOM 706 O O . GLY A 1 97 ? 42.107 5.862 -75.564 1.00 92.31 97 GLY A O 1
ATOM 707 N N . VAL A 1 98 ? 40.100 6.799 -75.141 1.00 94.31 98 VAL A N 1
ATOM 708 C CA . VAL A 1 98 ? 40.472 8.144 -75.633 1.00 94.31 98 VAL A CA 1
ATOM 709 C C . VAL A 1 98 ? 41.662 8.729 -74.877 1.00 94.31 98 VAL A C 1
ATOM 711 O O . VAL A 1 98 ? 42.455 9.474 -75.448 1.00 94.31 98 VAL A O 1
ATOM 714 N N . PHE A 1 99 ? 41.823 8.356 -73.606 1.00 96.06 99 PHE A N 1
ATOM 715 C CA . PHE A 1 99 ? 43.000 8.682 -72.815 1.00 96.06 99 PHE A CA 1
ATOM 716 C C . PHE A 1 99 ? 43.352 7.521 -71.887 1.00 96.06 99 PHE A C 1
ATOM 718 O O . PHE A 1 99 ? 42.495 7.034 -71.150 1.00 96.06 99 PHE A O 1
ATOM 725 N N . GLN A 1 100 ? 44.606 7.080 -71.902 1.00 96.50 100 GLN A N 1
ATOM 726 C CA . GLN A 1 100 ? 45.094 6.012 -71.036 1.00 96.50 100 GLN A CA 1
ATOM 727 C C . GLN A 1 100 ? 46.448 6.380 -70.435 1.00 96.50 100 GLN A C 1
ATOM 729 O O . GLN A 1 100 ? 47.385 6.722 -71.150 1.00 96.50 100 GLN A O 1
ATOM 734 N N . VAL A 1 101 ? 46.571 6.236 -69.118 1.00 95.81 101 VAL A N 1
ATOM 735 C CA . VAL A 1 101 ? 47.827 6.385 -68.379 1.00 95.81 101 VAL A CA 1
ATOM 736 C C . VAL A 1 101 ? 48.212 5.038 -67.774 1.00 95.81 101 VAL A C 1
ATOM 738 O O . VAL A 1 101 ? 47.457 4.456 -66.997 1.00 95.81 101 VAL A O 1
ATOM 741 N N . GLY A 1 102 ? 49.407 4.555 -68.102 1.00 92.62 102 GLY A N 1
ATOM 742 C CA . GLY A 1 102 ? 49.936 3.252 -67.708 1.00 92.62 102 GLY A CA 1
ATOM 743 C C . GLY A 1 102 ? 49.856 2.204 -68.823 1.00 92.62 102 GLY A C 1
ATOM 744 O O . GLY A 1 102 ? 48.950 2.208 -69.658 1.00 92.62 102 GLY A O 1
ATOM 745 N N . SER A 1 103 ? 50.814 1.275 -68.809 1.00 88.56 103 SER A N 1
ATOM 746 C CA . SER A 1 103 ? 50.994 0.229 -69.828 1.00 88.56 103 SER A CA 1
ATOM 747 C C . SER A 1 103 ? 50.029 -0.955 -69.708 1.00 88.56 103 SER A C 1
ATOM 749 O O . SER A 1 103 ? 49.940 -1.768 -70.625 1.00 88.56 103 SER A O 1
ATOM 751 N N . SER A 1 104 ? 49.309 -1.081 -68.588 1.00 89.25 104 SER A N 1
ATOM 752 C CA . SER A 1 104 ? 48.386 -2.194 -68.355 1.00 89.25 104 SER A CA 1
ATOM 753 C C . SER A 1 104 ? 47.159 -2.097 -69.261 1.00 89.25 104 SER A C 1
ATOM 755 O O . SER A 1 104 ? 46.446 -1.096 -69.247 1.00 89.25 104 SER A O 1
ATOM 757 N N . ALA A 1 105 ? 46.894 -3.163 -70.017 1.00 86.62 105 ALA A N 1
ATOM 758 C CA . ALA A 1 105 ? 45.758 -3.244 -70.934 1.00 86.62 105 ALA A CA 1
ATOM 759 C C . ALA A 1 105 ? 44.408 -3.476 -70.231 1.00 86.62 105 ALA A C 1
ATOM 761 O O . ALA A 1 105 ? 43.367 -3.329 -70.857 1.00 86.62 105 ALA A O 1
ATOM 762 N N . THR A 1 106 ? 44.412 -3.860 -68.951 1.00 90.06 106 THR A N 1
ATOM 763 C CA . THR A 1 106 ? 43.191 -4.188 -68.191 1.00 90.06 106 THR A CA 1
ATOM 764 C C . THR A 1 106 ? 43.014 -3.326 -66.945 1.00 90.06 106 THR A C 1
ATOM 766 O O . THR A 1 106 ? 41.879 -3.000 -66.598 1.00 90.06 106 THR A O 1
ATOM 769 N N . ALA A 1 107 ? 44.118 -2.909 -66.317 1.00 93.38 107 ALA A N 1
ATOM 770 C CA . ALA A 1 107 ? 44.148 -2.110 -65.090 1.00 93.38 107 ALA A CA 1
ATOM 771 C C . ALA A 1 107 ? 45.150 -0.938 -65.193 1.00 93.38 107 ALA A C 1
ATOM 773 O O . ALA A 1 107 ? 46.179 -0.938 -64.509 1.00 93.38 107 ALA A O 1
ATOM 774 N N . PRO A 1 108 ? 44.920 0.031 -66.096 1.00 93.88 108 PRO A N 1
ATOM 775 C CA . PRO A 1 108 ? 45.727 1.246 -66.196 1.00 93.88 108 PRO A CA 1
ATOM 776 C C . PRO A 1 108 ? 45.545 2.139 -64.961 1.00 93.88 108 PRO A C 1
ATOM 778 O O . PRO A 1 108 ? 44.570 2.017 -64.221 1.00 93.88 108 PRO A O 1
ATOM 781 N N . VAL A 1 109 ? 46.469 3.079 -64.755 1.00 95.44 109 VAL A N 1
ATOM 782 C CA . VAL A 1 109 ? 46.391 4.066 -63.664 1.00 95.44 109 VAL A CA 1
ATOM 783 C C . VAL A 1 109 ? 45.165 4.956 -63.842 1.00 95.44 109 VAL A C 1
ATOM 785 O O . VAL A 1 109 ? 44.418 5.173 -62.895 1.00 95.44 109 VAL A O 1
ATOM 788 N N . LEU A 1 110 ? 44.944 5.444 -65.062 1.00 96.56 110 LEU A N 1
ATOM 789 C CA . LEU A 1 110 ? 43.763 6.212 -65.436 1.00 96.56 110 LEU A CA 1
ATOM 790 C C . LEU A 1 110 ? 43.345 5.829 -66.850 1.00 96.56 110 LEU A C 1
ATOM 792 O O . LEU A 1 110 ? 44.189 5.638 -67.727 1.00 96.56 110 LEU A O 1
ATOM 796 N N . PHE A 1 111 ? 42.045 5.736 -67.067 1.00 97.50 111 PHE A N 1
ATOM 797 C CA . PHE A 1 111 ? 41.449 5.366 -68.336 1.00 97.50 111 PHE A CA 1
ATOM 798 C C . PHE A 1 111 ? 40.197 6.190 -68.584 1.00 97.50 111 PHE A C 1
ATOM 800 O O . PHE A 1 111 ? 39.317 6.240 -67.735 1.00 97.50 111 PHE A O 1
ATOM 807 N N . ALA A 1 112 ? 40.087 6.806 -69.750 1.00 97.31 112 ALA A N 1
ATOM 808 C CA . ALA A 1 112 ? 38.854 7.406 -70.229 1.00 97.31 112 ALA A CA 1
ATOM 809 C C . ALA A 1 112 ? 38.297 6.535 -71.357 1.00 97.31 112 ALA A C 1
ATOM 811 O O . ALA A 1 112 ? 38.935 6.356 -72.398 1.00 97.31 112 ALA A O 1
ATOM 812 N N . SER A 1 113 ? 37.108 5.978 -71.138 1.00 94.50 113 SER A N 1
ATOM 813 C CA . SER A 1 113 ? 36.454 5.082 -72.090 1.00 94.50 113 SER A CA 1
ATOM 814 C C . SER A 1 113 ? 36.029 5.830 -73.349 1.00 94.50 113 SER A C 1
ATOM 816 O O . SER A 1 113 ? 35.306 6.823 -73.277 1.00 94.50 113 SER A O 1
ATOM 818 N N . SER A 1 114 ? 36.413 5.306 -74.511 1.00 90.00 114 SER A N 1
ATOM 819 C CA . SER A 1 114 ? 35.941 5.787 -75.815 1.00 90.00 114 SER A CA 1
ATOM 820 C C . SER A 1 114 ? 34.477 5.436 -76.098 1.00 90.00 114 SER A C 1
ATOM 822 O O . SER A 1 114 ? 33.865 6.052 -76.965 1.00 90.00 114 SER A O 1
ATOM 824 N N . LEU A 1 115 ? 33.902 4.476 -75.363 1.00 90.00 115 LEU A N 1
ATOM 825 C CA . LEU A 1 115 ? 32.520 4.023 -75.545 1.00 90.00 115 LEU A CA 1
ATOM 826 C C . LEU A 1 115 ? 31.524 4.815 -74.694 1.00 90.00 115 LEU A C 1
ATOM 828 O O . LEU A 1 115 ? 30.433 5.133 -75.158 1.00 90.00 115 LEU A O 1
ATOM 832 N N . THR A 1 116 ? 31.877 5.101 -73.438 1.00 92.94 116 THR A N 1
ATOM 833 C CA . THR A 1 116 ? 30.945 5.671 -72.448 1.00 92.94 116 THR A CA 1
ATOM 834 C C . THR A 1 116 ? 31.324 7.071 -71.976 1.00 92.94 116 THR A C 1
ATOM 836 O O . THR A 1 116 ? 30.495 7.739 -71.367 1.00 92.94 116 THR A O 1
ATOM 839 N N . GLY A 1 117 ? 32.561 7.520 -72.210 1.00 92.06 117 GLY A N 1
ATOM 840 C CA . GLY A 1 117 ? 33.091 8.762 -71.635 1.00 92.06 117 GLY A CA 1
ATOM 841 C C . GLY A 1 117 ? 33.389 8.683 -70.131 1.00 92.06 117 GLY A C 1
ATOM 842 O O . GLY A 1 117 ? 33.839 9.663 -69.544 1.00 92.06 117 GLY A O 1
ATOM 843 N N . ASN A 1 118 ? 33.167 7.524 -69.504 1.00 97.06 118 ASN A N 1
ATOM 844 C CA . ASN A 1 118 ? 33.446 7.296 -68.090 1.00 97.06 118 ASN A CA 1
ATOM 845 C C . ASN A 1 118 ? 34.955 7.225 -67.823 1.00 97.06 118 ASN A C 1
ATOM 847 O O . ASN A 1 118 ? 35.725 6.724 -68.652 1.00 97.06 118 ASN A O 1
ATOM 851 N N . VAL A 1 119 ? 35.357 7.647 -66.627 1.00 97.50 119 VAL A N 1
ATOM 852 C CA . VAL A 1 119 ? 36.737 7.571 -66.145 1.00 97.50 119 VAL A CA 1
ATOM 853 C C . VAL A 1 119 ? 36.898 6.366 -65.219 1.00 97.50 119 VAL A C 1
ATOM 855 O O . VAL A 1 119 ? 36.215 6.250 -64.206 1.00 97.50 119 VAL A O 1
ATOM 858 N N . GLY A 1 120 ? 37.820 5.473 -65.559 1.00 96.25 120 GLY A N 1
ATOM 859 C CA . GLY A 1 120 ? 38.281 4.374 -64.720 1.00 96.25 120 GLY A CA 1
ATOM 860 C C . GLY A 1 120 ? 39.637 4.685 -64.087 1.00 96.25 120 GLY A C 1
ATOM 861 O O . GLY A 1 120 ? 40.544 5.177 -64.759 1.00 96.25 120 GLY A O 1
ATOM 862 N N . ILE A 1 121 ? 39.805 4.363 -62.808 1.00 96.81 121 ILE A N 1
ATOM 863 C CA . ILE A 1 121 ? 41.105 4.298 -62.125 1.00 96.81 121 ILE A CA 1
ATOM 864 C C . ILE A 1 121 ? 41.324 2.837 -61.738 1.00 96.81 121 ILE A C 1
ATOM 866 O O . ILE A 1 121 ? 40.525 2.263 -60.997 1.00 96.81 121 ILE A O 1
ATOM 870 N N . GLY A 1 122 ? 42.376 2.212 -62.273 1.00 95.25 122 GLY A N 1
ATOM 871 C CA . GLY A 1 122 ? 42.640 0.783 -62.071 1.00 95.25 122 GLY A CA 1
ATOM 872 C C . GLY A 1 122 ? 41.753 -0.158 -62.897 1.00 95.25 122 GLY A C 1
ATOM 873 O O . GLY A 1 122 ? 41.797 -1.365 -62.681 1.00 95.25 122 GLY A O 1
ATOM 874 N N . THR A 1 123 ? 40.953 0.355 -63.841 1.00 95.06 123 THR A N 1
ATOM 875 C CA . THR A 1 123 ? 40.054 -0.441 -64.697 1.00 95.06 123 THR A CA 1
ATOM 876 C C . THR A 1 123 ? 39.902 0.166 -66.089 1.00 95.06 123 THR A C 1
ATOM 878 O O . THR A 1 123 ? 39.942 1.383 -66.253 1.00 95.06 123 THR A O 1
ATOM 881 N N . THR A 1 124 ? 39.696 -0.691 -67.088 1.00 95.12 124 THR A N 1
ATOM 882 C CA . THR A 1 124 ? 39.334 -0.317 -68.470 1.00 95.12 124 THR A CA 1
ATOM 883 C C . THR A 1 124 ? 37.835 -0.415 -68.758 1.00 95.12 124 THR A C 1
ATOM 885 O O . THR A 1 124 ? 37.388 0.005 -69.820 1.00 95.12 124 THR A O 1
ATOM 888 N N . ASN A 1 125 ? 37.034 -0.933 -67.823 1.00 94.88 125 ASN A N 1
ATOM 889 C CA . ASN A 1 125 ? 35.589 -1.086 -67.996 1.00 94.88 125 ASN A CA 1
ATOM 890 C C . ASN A 1 125 ? 34.809 -0.386 -66.867 1.00 94.88 125 ASN A C 1
ATOM 892 O O . ASN A 1 125 ? 34.185 -1.067 -66.051 1.00 94.88 125 ASN A O 1
ATOM 896 N N . PRO A 1 126 ? 34.879 0.956 -66.770 1.00 96.12 126 PRO A N 1
ATOM 897 C CA . PRO A 1 126 ? 34.202 1.709 -65.717 1.00 96.12 126 PRO A CA 1
ATOM 898 C C . PRO A 1 126 ? 32.673 1.621 -65.843 1.00 96.12 126 PRO A C 1
ATOM 900 O O . PRO A 1 126 ? 32.091 2.050 -66.846 1.00 96.12 126 PRO A O 1
ATOM 903 N N . GLY A 1 127 ? 32.013 1.107 -64.802 1.00 93.62 127 GLY A N 1
ATOM 904 C CA . GLY A 1 127 ? 30.559 0.901 -64.774 1.00 93.62 127 GLY A CA 1
ATOM 905 C C . GLY A 1 127 ? 29.735 2.175 -64.553 1.00 93.62 127 GLY A C 1
ATOM 906 O O . GLY A 1 127 ? 28.536 2.191 -64.822 1.00 93.62 127 GLY A O 1
ATOM 907 N N . THR A 1 128 ? 30.364 3.254 -64.086 1.00 93.06 128 THR A N 1
ATOM 908 C CA . THR A 1 128 ? 29.749 4.572 -63.858 1.00 93.06 128 THR A CA 1
ATOM 909 C C . THR A 1 128 ? 30.720 5.691 -64.243 1.00 93.06 128 THR A C 1
ATOM 911 O O . THR A 1 128 ? 31.862 5.411 -64.599 1.00 93.06 128 THR A O 1
ATOM 914 N N . ALA A 1 129 ? 30.281 6.952 -64.180 1.00 94.81 129 ALA A N 1
ATOM 915 C CA . ALA A 1 129 ? 31.042 8.122 -64.635 1.00 94.81 129 ALA A CA 1
ATOM 916 C C . ALA A 1 129 ? 32.469 8.203 -64.062 1.00 94.81 129 ALA A C 1
ATOM 918 O O . ALA A 1 129 ? 33.393 8.589 -64.776 1.00 94.81 129 ALA A O 1
ATOM 919 N N . LEU A 1 130 ? 32.648 7.809 -62.799 1.00 94.12 130 LEU A N 1
ATOM 920 C CA . LEU A 1 130 ? 33.948 7.597 -62.171 1.00 94.12 130 LEU A CA 1
ATOM 921 C C . LEU A 1 130 ? 33.932 6.254 -61.441 1.00 94.12 130 LEU A C 1
ATOM 923 O O . LEU A 1 130 ? 33.191 6.092 -60.474 1.00 94.12 130 LEU A O 1
ATOM 927 N N . ASP A 1 131 ? 34.759 5.317 -61.889 1.00 95.06 131 ASP A N 1
ATOM 928 C CA . ASP A 1 131 ? 34.892 3.990 -61.292 1.00 95.06 131 ASP A CA 1
ATOM 929 C C . ASP A 1 131 ? 36.331 3.770 -60.819 1.00 95.06 131 ASP A C 1
ATOM 931 O O . ASP A 1 131 ? 37.284 3.926 -61.584 1.00 95.06 131 ASP A O 1
ATOM 935 N N . VAL A 1 132 ? 36.499 3.446 -59.540 1.00 94.38 132 VAL A N 1
ATOM 936 C CA . VAL A 1 132 ? 37.810 3.289 -58.906 1.00 94.38 132 VAL A CA 1
ATOM 937 C C . VAL A 1 132 ? 37.912 1.875 -58.365 1.00 94.38 132 VAL A C 1
ATOM 939 O O . VAL A 1 132 ? 37.286 1.534 -57.362 1.00 94.38 132 VAL A O 1
ATOM 942 N N . VAL A 1 133 ? 38.754 1.058 -58.992 1.00 93.69 133 VAL A N 1
ATOM 943 C CA . VAL A 1 133 ? 39.114 -0.260 -58.463 1.00 93.69 133 VAL A CA 1
ATOM 944 C C . VAL A 1 133 ? 40.251 -0.067 -57.461 1.00 93.69 133 VAL A C 1
ATOM 946 O O . VAL A 1 133 ? 41.426 -0.050 -57.820 1.00 93.69 133 VAL A O 1
ATOM 949 N N . GLY A 1 134 ? 39.893 0.139 -56.192 1.00 88.88 134 GLY A N 1
ATOM 950 C CA . GLY A 1 134 ? 40.836 0.406 -55.103 1.00 88.88 134 GLY A CA 1
ATOM 951 C C . GLY A 1 134 ? 40.263 1.341 -54.037 1.00 88.88 134 GLY A C 1
ATOM 952 O O . GLY A 1 134 ? 39.050 1.481 -53.900 1.00 88.88 134 GLY A O 1
ATOM 953 N N . THR A 1 135 ? 41.139 1.985 -53.260 1.00 87.00 135 THR A N 1
ATOM 954 C CA . THR A 1 135 ? 40.749 2.941 -52.213 1.00 87.00 135 THR A CA 1
ATOM 955 C C . THR A 1 135 ? 40.791 4.384 -52.722 1.00 87.00 135 THR A C 1
ATOM 957 O O . THR A 1 135 ? 41.796 4.845 -53.259 1.00 87.00 135 THR A O 1
ATOM 960 N N . GLY A 1 136 ? 39.699 5.127 -52.519 1.00 89.00 136 GLY A N 1
ATOM 961 C CA . GLY A 1 136 ? 39.635 6.570 -52.767 1.00 89.00 136 GLY A CA 1
ATOM 962 C C . GLY A 1 136 ? 39.803 7.366 -51.472 1.00 89.00 136 GLY A C 1
ATOM 963 O O . GLY A 1 136 ? 39.140 7.074 -50.478 1.00 89.00 136 GLY A O 1
ATOM 964 N N . ARG A 1 137 ? 40.663 8.392 -51.471 1.00 89.69 137 ARG A N 1
ATOM 965 C CA . ARG A 1 137 ? 40.790 9.353 -50.362 1.00 89.69 137 ARG A CA 1
ATOM 966 C C . ARG A 1 137 ? 40.339 10.735 -50.823 1.00 89.69 137 ARG A C 1
ATOM 968 O O . ARG A 1 137 ? 40.974 11.331 -51.686 1.00 89.69 137 ARG A O 1
ATOM 975 N N . PHE A 1 138 ? 39.311 11.275 -50.177 1.00 89.50 138 PHE A N 1
ATOM 976 C CA . PHE A 1 138 ? 38.924 12.680 -50.297 1.00 89.50 138 PHE A CA 1
ATOM 977 C C . PHE A 1 138 ? 39.519 13.441 -49.106 1.00 89.50 138 PHE A C 1
ATOM 979 O O . PHE A 1 138 ? 39.263 13.095 -47.957 1.00 89.50 138 PHE A O 1
ATOM 986 N N . SER A 1 139 ? 40.371 14.439 -49.352 1.00 89.12 139 SER A N 1
ATOM 987 C CA . SER A 1 139 ? 41.046 15.214 -48.292 1.00 89.12 139 SER A CA 1
ATOM 988 C C . SER A 1 139 ? 40.185 16.338 -47.700 1.00 89.12 139 SER A C 1
ATOM 990 O O . SER A 1 139 ? 40.671 17.122 -46.890 1.00 89.12 139 SER A O 1
ATOM 992 N N . SER A 1 140 ? 38.934 16.446 -48.141 1.00 87.06 140 SER A N 1
ATOM 993 C CA . SER A 1 140 ? 37.949 17.438 -47.719 1.00 87.06 140 SER A CA 1
ATOM 994 C C . SER A 1 140 ? 36.545 16.833 -47.861 1.00 87.06 140 SER A C 1
ATOM 996 O O . SER A 1 140 ? 36.403 15.612 -47.950 1.00 87.06 140 SER A O 1
ATOM 998 N N . THR A 1 141 ? 35.513 17.670 -47.889 1.00 82.75 141 THR A N 1
ATOM 999 C CA . THR A 1 141 ? 34.112 17.257 -47.981 1.00 82.75 141 THR A CA 1
ATOM 1000 C C . THR A 1 141 ? 33.823 16.511 -49.285 1.00 82.75 141 THR A C 1
ATOM 1002 O O . THR A 1 141 ? 34.057 17.029 -50.377 1.00 82.75 141 THR A O 1
ATOM 1005 N N . LEU A 1 142 ? 33.254 15.309 -49.164 1.00 88.25 142 LEU A N 1
ATOM 1006 C CA . LEU A 1 142 ? 32.589 14.611 -50.262 1.00 88.25 142 LEU A CA 1
ATOM 1007 C C . LEU A 1 142 ? 31.108 15.014 -50.281 1.00 88.25 142 LEU A C 1
ATOM 1009 O O . LEU A 1 142 ? 30.378 14.720 -49.338 1.00 88.25 142 LEU A O 1
ATOM 1013 N N . THR A 1 143 ? 30.654 15.652 -51.360 1.00 86.00 143 THR A N 1
ATOM 1014 C CA . THR A 1 143 ? 29.241 16.018 -51.554 1.00 86.00 143 THR A CA 1
ATOM 1015 C C . THR A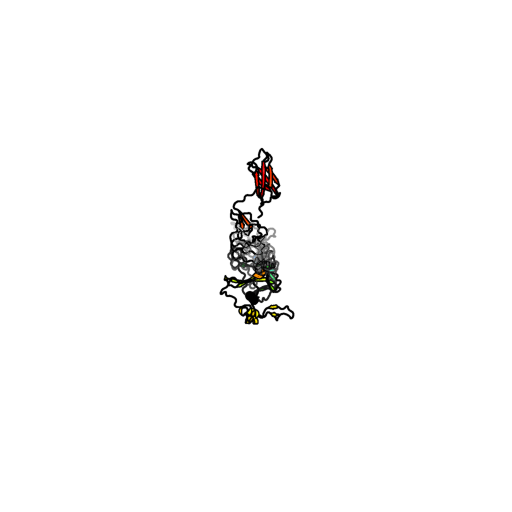 1 143 ? 28.567 15.021 -52.495 1.00 86.00 143 THR A C 1
ATOM 1017 O O . THR A 1 143 ? 28.972 14.899 -53.649 1.00 86.00 143 THR A O 1
ATOM 1020 N N . ALA A 1 144 ? 27.519 14.337 -52.029 1.00 86.75 144 ALA A N 1
ATOM 1021 C CA . ALA A 1 144 ? 26.740 13.388 -52.827 1.00 86.75 144 ALA A CA 1
ATOM 1022 C C . ALA A 1 144 ? 25.259 13.803 -52.890 1.00 86.75 144 ALA A C 1
ATOM 1024 O O . ALA A 1 144 ? 24.495 13.554 -51.961 1.00 86.75 144 ALA A O 1
ATOM 1025 N N . SER A 1 145 ? 24.837 14.422 -53.997 1.00 82.81 145 SER A N 1
ATOM 1026 C CA . SER A 1 145 ? 23.495 15.022 -54.129 1.00 82.81 145 SER A CA 1
ATOM 1027 C C . SER A 1 145 ? 22.335 14.020 -54.092 1.00 82.81 145 SER A C 1
ATOM 1029 O O . SER A 1 145 ? 21.230 14.387 -53.713 1.00 82.81 145 SER A O 1
ATOM 1031 N N . ASN A 1 146 ? 22.583 12.762 -54.469 1.00 80.81 146 ASN A N 1
ATOM 1032 C CA . ASN A 1 146 ? 21.582 11.687 -54.500 1.00 80.81 146 ASN A CA 1
ATOM 1033 C C . ASN A 1 146 ? 21.893 10.570 -53.484 1.00 80.81 146 ASN A C 1
ATOM 1035 O O . ASN A 1 146 ? 21.437 9.438 -53.639 1.00 80.81 146 ASN A O 1
ATOM 1039 N N . GLY A 1 147 ? 22.673 10.896 -52.447 1.00 78.56 147 GLY A N 1
ATOM 1040 C CA . GLY A 1 147 ? 23.055 9.978 -51.376 1.00 78.56 147 GLY A CA 1
ATOM 1041 C C . GLY A 1 147 ? 24.356 9.212 -51.629 1.00 78.56 147 GLY A C 1
ATOM 1042 O O . GLY A 1 147 ? 24.876 9.149 -52.741 1.00 78.56 147 GLY A O 1
ATOM 1043 N N . LEU A 1 148 ? 24.880 8.626 -50.553 1.00 86.75 148 LEU A N 1
ATOM 1044 C CA . LEU A 1 148 ? 26.055 7.757 -50.544 1.00 86.75 148 LEU A CA 1
ATOM 1045 C C . LEU A 1 148 ? 25.598 6.327 -50.229 1.00 86.75 148 LEU A C 1
ATOM 1047 O O . LEU A 1 148 ? 24.991 6.093 -49.188 1.00 86.75 148 LEU A O 1
ATOM 1051 N N . THR A 1 149 ? 25.884 5.373 -51.118 1.00 83.44 149 THR A N 1
ATOM 1052 C CA . THR A 1 149 ? 25.580 3.947 -50.901 1.00 83.44 149 THR A CA 1
ATOM 1053 C C . THR A 1 149 ? 26.869 3.183 -50.614 1.00 83.44 149 THR A C 1
ATOM 1055 O O . THR A 1 149 ? 27.783 3.200 -51.434 1.00 83.44 149 THR A O 1
ATOM 1058 N N . VAL A 1 150 ? 26.935 2.480 -49.481 1.00 84.69 150 VAL A N 1
ATOM 1059 C CA . VAL A 1 150 ? 28.038 1.568 -49.132 1.00 84.69 150 VAL A CA 1
ATOM 1060 C C . VAL A 1 150 ? 27.528 0.137 -49.302 1.00 84.69 150 VAL A C 1
ATOM 1062 O O . VAL A 1 150 ? 26.812 -0.376 -48.450 1.00 84.69 150 VAL A O 1
ATOM 1065 N N . SER A 1 151 ? 27.833 -0.488 -50.444 1.00 79.12 151 SER A N 1
ATOM 1066 C CA . SER A 1 151 ? 27.282 -1.809 -50.806 1.00 79.12 151 SER A CA 1
ATOM 1067 C C . SER A 1 151 ? 27.895 -2.977 -50.020 1.00 79.12 151 SER A C 1
ATOM 1069 O O . SER A 1 151 ? 27.309 -4.056 -49.986 1.00 79.12 151 SER A O 1
ATOM 1071 N N . ALA A 1 152 ? 29.075 -2.781 -49.428 1.00 71.19 152 ALA A N 1
ATOM 1072 C CA . ALA A 1 152 ? 29.753 -3.735 -48.560 1.00 71.19 152 ALA A CA 1
ATOM 1073 C C . ALA A 1 152 ? 30.660 -2.967 -47.585 1.00 71.19 152 ALA A C 1
ATOM 1075 O O . ALA A 1 152 ? 31.373 -2.053 -48.000 1.00 71.19 152 ALA A O 1
ATOM 1076 N N . GLY A 1 153 ? 30.638 -3.335 -46.302 1.00 73.00 153 GLY A N 1
ATOM 1077 C CA . GLY A 1 153 ? 31.435 -2.694 -45.252 1.00 73.00 153 GLY A CA 1
ATOM 1078 C C . GLY A 1 153 ? 30.661 -1.672 -44.417 1.00 73.00 153 GLY A C 1
ATOM 1079 O O . GLY A 1 153 ? 29.434 -1.690 -44.361 1.00 73.00 153 GLY A O 1
ATOM 1080 N N . GLN A 1 154 ? 31.403 -0.804 -43.735 1.00 78.75 154 GLN A N 1
ATOM 1081 C CA . GLN A 1 154 ? 30.881 0.157 -42.765 1.00 78.75 154 GLN A CA 1
ATOM 1082 C C . GLN A 1 154 ? 31.179 1.595 -43.196 1.00 78.75 154 GLN A C 1
ATOM 1084 O O . GLN A 1 154 ? 32.250 1.880 -43.735 1.00 78.75 154 GLN A O 1
ATOM 1089 N N . LEU A 1 155 ? 30.248 2.510 -42.917 1.00 85.06 155 LEU A N 1
ATOM 1090 C CA . LEU A 1 155 ? 30.535 3.940 -42.926 1.00 85.06 155 LEU A CA 1
ATOM 1091 C C . LEU A 1 155 ? 31.265 4.281 -41.621 1.00 85.06 155 LEU A C 1
ATOM 1093 O O . LEU A 1 155 ? 30.641 4.454 -40.579 1.00 85.06 155 LEU A O 1
ATOM 1097 N N . LEU A 1 156 ? 32.593 4.338 -41.680 1.00 78.81 156 LEU A N 1
ATOM 1098 C CA . LEU A 1 156 ? 33.427 4.827 -40.584 1.00 78.81 156 LEU A CA 1
ATOM 1099 C C . LEU A 1 156 ? 33.408 6.355 -40.587 1.00 78.81 156 LEU A C 1
ATOM 1101 O O . LEU A 1 156 ? 33.862 6.975 -41.550 1.00 78.81 156 LEU A O 1
ATOM 1105 N N . VAL A 1 157 ? 32.914 6.954 -39.510 1.00 82.25 157 VAL A N 1
ATOM 1106 C CA . VAL A 1 157 ? 33.004 8.397 -39.263 1.00 82.25 157 VAL A CA 1
ATOM 1107 C C . VAL A 1 157 ? 33.919 8.657 -38.064 1.00 82.25 157 VAL A C 1
ATOM 1109 O O . VAL A 1 157 ? 34.029 7.784 -37.203 1.00 82.25 157 VAL A O 1
ATOM 1112 N N . PRO A 1 158 ? 34.600 9.814 -37.991 1.00 77.12 158 PRO A N 1
ATOM 1113 C CA . PRO A 1 158 ? 35.337 10.205 -36.793 1.00 77.12 158 PRO A CA 1
ATOM 1114 C C . PRO A 1 158 ? 34.424 10.275 -35.565 1.00 77.12 158 PRO A C 1
ATOM 1116 O O . PRO A 1 158 ? 33.233 10.575 -35.698 1.00 77.12 158 PRO A O 1
ATOM 1119 N N . ASP A 1 159 ? 35.003 10.070 -34.380 1.00 71.06 159 ASP A N 1
ATOM 1120 C CA . ASP A 1 159 ? 34.307 10.310 -33.118 1.00 71.06 159 ASP A CA 1
ATOM 1121 C C . ASP A 1 159 ? 33.805 11.759 -33.091 1.00 71.06 159 ASP A C 1
ATOM 1123 O O . ASP A 1 159 ? 34.571 12.716 -33.246 1.00 71.06 159 ASP A O 1
ATOM 1127 N N . GLY A 1 160 ? 32.488 11.911 -32.967 1.00 66.31 160 GLY A N 1
ATOM 1128 C CA . GLY A 1 160 ? 31.851 13.215 -32.881 1.00 66.31 160 GLY A CA 1
ATOM 1129 C C . GLY A 1 160 ? 32.100 13.883 -31.532 1.00 66.31 160 GLY A C 1
ATOM 1130 O O . GLY A 1 160 ? 32.327 13.226 -30.520 1.00 66.31 160 GLY A O 1
ATOM 1131 N N . THR A 1 161 ? 31.984 15.203 -31.510 1.00 65.50 161 THR A N 1
ATOM 1132 C CA . THR A 1 161 ? 31.801 15.999 -30.289 1.00 65.50 161 THR A CA 1
ATOM 1133 C C . THR A 1 161 ? 30.429 16.666 -30.336 1.00 65.50 161 THR A C 1
ATOM 1135 O O . THR A 1 161 ? 29.832 16.761 -31.409 1.00 65.50 161 THR A O 1
ATOM 1138 N N . ASP A 1 162 ? 29.952 17.209 -29.216 1.00 62.03 162 ASP A N 1
ATOM 1139 C CA . ASP A 1 162 ? 28.688 17.963 -29.182 1.00 62.03 162 ASP A CA 1
ATOM 1140 C C . ASP A 1 162 ? 28.676 19.159 -30.155 1.00 62.03 162 ASP A C 1
ATOM 1142 O O . ASP A 1 162 ? 27.626 19.552 -30.657 1.00 62.03 162 ASP A O 1
ATOM 1146 N N . ALA A 1 163 ? 29.850 19.726 -30.461 1.00 63.09 163 ALA A N 1
ATOM 1147 C CA . ALA A 1 163 ? 29.997 20.823 -31.416 1.00 63.09 163 ALA A CA 1
ATOM 1148 C C . ALA A 1 163 ? 30.115 20.353 -32.879 1.00 63.09 163 ALA A C 1
ATOM 1150 O O . ALA A 1 163 ? 29.802 21.112 -33.796 1.00 63.09 163 ALA A O 1
ATOM 1151 N N . ILE A 1 164 ? 30.601 19.129 -33.109 1.00 70.38 164 ILE A N 1
ATOM 1152 C CA . ILE A 1 164 ? 30.837 18.555 -34.439 1.00 70.38 164 ILE A CA 1
ATOM 1153 C C . ILE A 1 164 ? 30.448 17.072 -34.388 1.00 70.38 164 ILE A C 1
ATOM 1155 O O . ILE A 1 164 ? 31.293 16.236 -34.052 1.00 70.38 164 ILE A O 1
ATOM 1159 N N . PRO A 1 165 ? 29.188 16.717 -34.685 1.00 65.94 165 PRO A N 1
ATOM 1160 C CA . PRO A 1 165 ? 28.761 15.326 -34.636 1.00 65.94 165 PRO A CA 1
ATOM 1161 C C . PRO A 1 165 ? 29.440 14.515 -35.749 1.00 65.94 165 PRO A C 1
ATOM 1163 O O . PRO A 1 165 ? 29.623 15.005 -36.863 1.00 65.94 165 PRO A O 1
ATOM 1166 N N . GLY A 1 166 ? 29.773 13.249 -35.468 1.00 73.38 166 GLY A N 1
ATOM 1167 C CA . GLY A 1 166 ? 30.364 12.339 -36.462 1.00 73.38 166 GLY A CA 1
ATOM 1168 C C . GLY A 1 166 ? 29.422 12.067 -37.645 1.00 73.38 166 GLY A C 1
ATOM 1169 O O . GLY A 1 166 ? 29.869 11.874 -38.772 1.00 73.38 166 GLY A O 1
ATOM 1170 N N . ILE A 1 167 ? 28.105 12.132 -37.407 1.00 82.06 167 ILE A N 1
ATOM 1171 C CA . ILE A 1 167 ? 27.053 12.188 -38.431 1.00 82.06 167 ILE A CA 1
ATOM 1172 C C . ILE A 1 167 ? 26.144 13.371 -38.085 1.00 82.06 167 ILE A C 1
ATOM 1174 O O . ILE A 1 167 ? 25.473 13.352 -37.056 1.00 82.06 167 ILE A O 1
ATOM 1178 N N . GLY A 1 168 ? 26.126 14.398 -38.937 1.00 70.06 168 GLY A N 1
ATOM 1179 C CA . GLY A 1 168 ? 25.291 15.592 -38.780 1.00 70.06 168 GLY A CA 1
ATOM 1180 C C . GLY A 1 168 ? 24.237 15.717 -39.880 1.00 70.06 168 GLY A C 1
ATOM 1181 O O . GLY A 1 168 ? 24.453 15.291 -41.014 1.00 70.06 168 GLY A O 1
ATOM 1182 N N . PHE A 1 169 ? 23.107 16.334 -39.545 1.00 76.94 169 PHE A N 1
ATOM 1183 C CA . PHE A 1 169 ? 22.013 16.650 -40.463 1.00 76.94 169 PHE A CA 1
ATOM 1184 C C . PHE A 1 169 ? 21.859 18.179 -40.528 1.00 76.94 169 PHE A C 1
ATOM 1186 O O . PHE A 1 169 ? 21.888 18.845 -39.495 1.00 76.94 169 PHE A O 1
ATOM 1193 N N . THR A 1 170 ? 21.794 18.752 -41.733 1.00 62.81 170 THR A N 1
ATOM 1194 C CA . THR A 1 170 ? 21.984 20.199 -41.976 1.00 62.81 170 THR A CA 1
ATOM 1195 C C . THR A 1 170 ? 20.721 21.049 -41.840 1.00 62.81 170 THR A C 1
ATOM 1197 O O . THR A 1 170 ? 20.816 22.273 -41.796 1.00 62.81 170 THR A O 1
ATOM 1200 N N . ASP A 1 171 ? 19.540 20.436 -41.795 1.00 64.81 171 ASP A N 1
ATOM 1201 C CA . ASP A 1 171 ? 18.255 21.124 -41.648 1.00 64.81 171 ASP A CA 1
ATOM 1202 C C . ASP A 1 171 ? 17.243 20.315 -40.811 1.00 64.81 171 ASP A C 1
ATOM 1204 O O . ASP A 1 171 ? 17.413 19.117 -40.579 1.00 64.81 171 ASP A O 1
ATOM 1208 N N . ALA A 1 172 ? 16.153 20.964 -40.385 1.00 54.38 172 ALA A N 1
ATOM 1209 C CA . ALA A 1 172 ? 15.096 20.354 -39.566 1.00 54.38 172 ALA A CA 1
ATOM 1210 C C . ALA A 1 172 ? 14.333 19.199 -40.254 1.00 54.38 172 ALA A C 1
ATOM 1212 O O . ALA A 1 172 ? 13.571 18.485 -39.605 1.00 54.38 172 ALA A O 1
ATOM 1213 N N . ASN A 1 173 ? 14.524 19.010 -41.560 1.00 56.94 173 ASN A N 1
ATOM 1214 C CA . ASN A 1 173 ? 13.931 17.951 -42.370 1.00 56.94 173 ASN A CA 1
ATOM 1215 C C . ASN A 1 173 ? 14.943 16.841 -42.717 1.00 56.94 173 ASN A C 1
ATOM 1217 O O . ASN A 1 173 ? 14.592 15.896 -43.432 1.00 56.94 173 ASN A O 1
ATOM 1221 N N . THR A 1 174 ? 16.177 16.904 -42.224 1.00 58.03 174 THR A N 1
ATOM 1222 C CA . THR A 1 174 ? 17.222 15.905 -42.474 1.00 58.03 174 THR A CA 1
ATOM 1223 C C . THR A 1 174 ? 17.435 15.037 -41.235 1.00 58.03 174 THR A C 1
ATOM 1225 O O . THR A 1 174 ? 17.354 15.499 -40.103 1.00 58.03 174 THR A O 1
ATOM 1228 N N . GLY A 1 175 ? 17.628 13.736 -41.452 1.00 69.31 175 GLY A N 1
ATOM 1229 C CA . GLY A 1 175 ? 17.708 12.729 -40.397 1.00 69.31 175 GLY A CA 1
ATOM 1230 C C . GLY A 1 175 ? 17.860 11.330 -40.987 1.00 69.31 175 GLY A C 1
ATOM 1231 O O . GLY A 1 175 ? 17.896 11.160 -42.209 1.00 69.31 175 GLY A O 1
ATOM 1232 N N . PHE A 1 176 ? 17.885 10.307 -40.136 1.00 75.56 176 PHE A N 1
ATOM 1233 C CA . PHE A 1 176 ? 17.720 8.931 -40.598 1.00 75.56 176 PHE A CA 1
ATOM 1234 C C . PHE A 1 176 ? 16.283 8.761 -41.114 1.00 75.56 176 PHE A C 1
ATOM 1236 O O . PHE A 1 176 ? 15.327 8.914 -40.358 1.00 75.56 176 PHE A O 1
ATOM 1243 N N . ARG A 1 177 ? 16.109 8.489 -42.411 1.00 65.44 177 ARG A N 1
ATOM 1244 C CA . ARG A 1 177 ? 14.796 8.248 -43.030 1.00 65.44 177 ARG A CA 1
ATOM 1245 C C . ARG A 1 177 ? 14.718 6.803 -43.509 1.00 65.44 177 ARG A C 1
ATOM 1247 O O . ARG A 1 177 ? 15.497 6.390 -44.365 1.00 65.44 177 ARG A O 1
ATOM 1254 N N . GLY A 1 178 ? 13.763 6.046 -42.973 1.00 65.62 178 GLY A N 1
ATOM 1255 C CA . GLY A 1 178 ? 13.359 4.766 -43.556 1.00 65.62 178 GLY A CA 1
ATOM 1256 C C . GLY A 1 178 ? 12.669 4.972 -44.911 1.00 65.62 178 GLY A C 1
ATOM 1257 O O . GLY A 1 178 ? 12.179 6.064 -45.214 1.00 65.62 178 GLY A O 1
ATOM 1258 N N . ARG A 1 179 ? 12.626 3.935 -45.758 1.00 60.78 179 ARG A N 1
ATOM 1259 C CA . ARG A 1 179 ? 11.806 3.972 -46.985 1.00 60.78 179 ARG A CA 1
ATOM 1260 C C . ARG A 1 179 ? 10.321 4.076 -46.615 1.00 60.78 179 ARG A C 1
ATOM 1262 O O . ARG A 1 179 ? 9.909 3.627 -45.555 1.00 60.78 179 ARG A O 1
ATOM 1269 N N . VAL A 1 180 ? 9.483 4.610 -47.503 1.00 56.25 180 VAL A N 1
ATOM 1270 C CA . VAL A 1 180 ? 8.021 4.526 -47.326 1.00 56.25 180 VAL A CA 1
ATOM 1271 C C . VAL A 1 180 ? 7.640 3.046 -47.172 1.00 56.25 180 VAL A C 1
ATOM 1273 O O . VAL A 1 180 ? 8.032 2.230 -48.004 1.00 56.25 180 VAL A O 1
ATOM 1276 N N . ASN A 1 181 ? 6.923 2.703 -46.097 1.00 59.31 181 ASN A N 1
ATOM 1277 C CA . ASN A 1 181 ? 6.631 1.326 -45.660 1.00 59.31 181 ASN A CA 1
ATOM 1278 C C . ASN A 1 181 ? 7.838 0.502 -45.151 1.00 59.31 181 ASN A C 1
ATOM 1280 O O . ASN A 1 181 ? 7.750 -0.722 -45.083 1.00 59.31 181 ASN A O 1
ATOM 1284 N N . ALA A 1 182 ? 8.940 1.145 -44.750 1.00 67.94 182 ALA A N 1
ATOM 1285 C CA . ALA A 1 182 ? 10.070 0.518 -44.061 1.00 67.94 182 ALA A CA 1
ATOM 1286 C C . ALA A 1 182 ? 10.594 1.412 -42.920 1.00 67.94 182 ALA A C 1
ATOM 1288 O O . ALA A 1 182 ? 10.795 2.612 -43.094 1.00 67.94 182 ALA A O 1
ATOM 1289 N N . GLY A 1 183 ? 10.826 0.834 -41.745 1.00 79.06 183 GLY A N 1
ATOM 1290 C CA . GLY A 1 183 ? 11.402 1.546 -40.602 1.00 79.06 183 GLY A CA 1
ATOM 1291 C C . GLY A 1 183 ? 12.929 1.635 -40.626 1.00 79.06 183 GLY A C 1
ATOM 1292 O O . GLY A 1 183 ? 13.591 1.142 -41.541 1.00 79.06 183 GLY A O 1
ATOM 1293 N N . ILE A 1 184 ? 13.487 2.256 -39.589 1.00 86.44 184 ILE A N 1
ATOM 1294 C CA . ILE A 1 184 ? 14.930 2.246 -39.303 1.00 86.44 184 ILE A CA 1
ATOM 1295 C C . ILE A 1 184 ? 15.210 1.048 -38.396 1.00 86.44 184 ILE A C 1
ATOM 1297 O O . ILE A 1 184 ? 14.525 0.868 -37.387 1.00 86.44 184 ILE A O 1
ATOM 1301 N N . VAL A 1 185 ? 16.198 0.230 -38.756 1.00 81.12 185 VAL A N 1
ATOM 1302 C CA . VAL A 1 185 ? 16.551 -0.997 -38.032 1.00 81.12 185 VAL A CA 1
ATOM 1303 C C . VAL A 1 185 ? 17.930 -0.835 -37.401 1.00 81.12 185 VAL A C 1
ATOM 1305 O O . VAL A 1 185 ? 18.888 -0.519 -38.103 1.00 81.12 185 VAL A O 1
ATOM 1308 N N . ALA A 1 186 ? 18.040 -1.085 -36.097 1.00 84.31 186 ALA A N 1
ATOM 1309 C CA . ALA A 1 186 ? 19.326 -1.260 -35.430 1.00 84.31 186 ALA A CA 1
ATOM 1310 C C . ALA A 1 186 ? 19.689 -2.751 -35.429 1.00 84.31 186 ALA A C 1
ATOM 1312 O O . ALA A 1 186 ? 18.984 -3.558 -34.815 1.00 84.31 186 ALA A O 1
ATOM 1313 N N . ILE A 1 187 ? 20.767 -3.104 -36.135 1.00 76.50 187 ILE A N 1
ATOM 1314 C CA . ILE A 1 187 ? 21.295 -4.470 -36.223 1.00 76.50 187 ILE A CA 1
ATOM 1315 C C . ILE A 1 187 ? 22.674 -4.501 -35.564 1.00 76.50 187 ILE A C 1
ATOM 1317 O O . ILE A 1 187 ? 23.549 -3.731 -35.956 1.00 76.50 187 ILE A O 1
ATOM 1321 N N . ILE A 1 188 ? 22.868 -5.394 -34.596 1.00 77.06 188 ILE A N 1
ATOM 1322 C CA . ILE A 1 188 ? 24.152 -5.644 -33.925 1.00 77.06 188 ILE A CA 1
ATOM 1323 C C . ILE A 1 188 ? 24.441 -7.138 -34.072 1.00 77.06 188 ILE A C 1
ATOM 1325 O O . ILE A 1 188 ? 23.550 -7.956 -33.858 1.00 77.06 188 ILE A O 1
ATOM 1329 N N . ASP A 1 189 ? 25.639 -7.492 -34.542 1.00 77.62 189 ASP A N 1
ATOM 1330 C CA . ASP A 1 189 ? 26.062 -8.884 -34.783 1.00 77.62 189 ASP A CA 1
ATOM 1331 C C . ASP A 1 189 ? 25.069 -9.725 -35.614 1.00 77.62 189 ASP A C 1
ATOM 1333 O O . ASP A 1 189 ? 24.923 -10.934 -35.440 1.00 77.62 189 ASP A O 1
ATOM 1337 N N . GLY A 1 190 ? 24.363 -9.076 -36.547 1.00 73.38 190 GLY A N 1
ATOM 1338 C CA . GLY A 1 190 ? 23.369 -9.718 -37.413 1.00 73.38 190 GLY A CA 1
ATOM 1339 C C . GLY A 1 190 ? 21.983 -9.915 -36.785 1.00 73.38 190 GLY A C 1
ATOM 1340 O O . GLY A 1 190 ? 21.100 -10.458 -37.448 1.00 73.38 190 GLY A O 1
ATOM 1341 N N . VAL A 1 191 ? 21.756 -9.448 -35.554 1.00 72.50 191 VAL A N 1
ATOM 1342 C CA . VAL A 1 191 ? 20.467 -9.514 -34.849 1.00 72.50 191 VAL A CA 1
ATOM 1343 C C . VAL A 1 191 ? 19.807 -8.136 -34.813 1.00 72.50 191 VAL A C 1
ATOM 1345 O O . VAL A 1 191 ? 20.450 -7.130 -34.529 1.00 72.50 191 VAL A O 1
ATOM 1348 N N . GLN A 1 192 ? 18.507 -8.073 -35.108 1.00 84.81 192 GLN A N 1
ATOM 1349 C CA . GLN A 1 192 ? 17.717 -6.847 -34.994 1.00 84.81 192 GLN A CA 1
ATOM 1350 C C . GLN A 1 192 ? 17.318 -6.605 -33.534 1.00 84.81 192 GLN A C 1
ATOM 1352 O O . GLN A 1 192 ? 16.541 -7.379 -32.983 1.00 84.81 192 GLN A O 1
ATOM 1357 N N . HIS A 1 193 ? 17.788 -5.501 -32.956 1.00 85.50 193 HIS A N 1
ATOM 1358 C CA . HIS A 1 193 ? 17.502 -5.119 -31.567 1.00 85.50 193 HIS A CA 1
ATOM 1359 C C . HIS A 1 193 ? 16.384 -4.075 -31.452 1.00 85.50 193 HIS A C 1
ATOM 1361 O O . HIS A 1 193 ? 15.530 -4.140 -30.570 1.00 85.50 193 HIS A O 1
ATOM 1367 N N . ALA A 1 194 ? 16.339 -3.119 -32.386 1.00 88.94 194 ALA A N 1
ATOM 1368 C CA . ALA A 1 194 ? 15.325 -2.069 -32.396 1.00 88.94 194 ALA A CA 1
ATOM 1369 C C . ALA A 1 194 ? 14.793 -1.796 -33.803 1.00 88.94 194 ALA A C 1
ATOM 1371 O O . ALA A 1 194 ? 15.535 -1.806 -34.789 1.00 88.94 194 ALA A O 1
ATOM 1372 N N . TYR A 1 195 ? 13.495 -1.515 -33.877 1.00 88.25 195 TYR A N 1
ATOM 1373 C CA . TYR A 1 195 ? 12.790 -1.094 -35.078 1.00 88.25 195 TYR A CA 1
ATOM 1374 C C . TYR A 1 195 ? 12.008 0.183 -34.807 1.00 88.25 195 TYR A C 1
ATOM 1376 O O . TYR A 1 195 ? 11.046 0.182 -34.037 1.00 88.25 195 TYR A O 1
ATOM 1384 N N . PHE A 1 196 ? 12.398 1.262 -35.475 1.00 88.50 196 PHE A N 1
ATOM 1385 C CA . PHE A 1 196 ? 11.662 2.519 -35.485 1.00 88.50 196 PHE A CA 1
ATOM 1386 C C . PHE A 1 196 ? 10.720 2.503 -36.691 1.00 88.50 196 PHE A C 1
ATOM 1388 O O . PHE A 1 196 ? 11.118 2.812 -37.817 1.00 88.50 196 PHE A O 1
ATOM 1395 N N . GLY A 1 197 ? 9.486 2.060 -36.461 1.00 81.69 197 GLY A N 1
ATOM 1396 C CA . GLY A 1 197 ? 8.415 2.025 -37.453 1.00 81.69 197 GLY A CA 1
ATOM 1397 C C . GLY A 1 197 ? 7.621 3.331 -37.513 1.00 81.69 197 GLY A C 1
ATOM 1398 O O . GLY A 1 197 ? 7.876 4.275 -36.774 1.00 81.69 197 GLY A O 1
ATOM 1399 N N . ASN A 1 198 ? 6.596 3.368 -38.369 1.00 78.81 198 ASN A N 1
ATOM 1400 C CA . ASN A 1 198 ? 5.785 4.571 -38.606 1.00 78.81 198 ASN A CA 1
ATOM 1401 C C . ASN A 1 198 ? 5.038 5.089 -37.356 1.00 78.81 198 ASN A C 1
ATOM 1403 O O . ASN A 1 198 ? 4.675 6.258 -37.286 1.00 78.81 198 ASN A O 1
ATOM 1407 N N . SER A 1 199 ? 4.761 4.222 -36.376 1.00 83.44 199 SER A N 1
ATOM 1408 C CA . SER A 1 199 ? 4.029 4.599 -35.153 1.00 83.44 199 SER A CA 1
ATOM 1409 C C . SER A 1 199 ? 4.499 3.853 -33.904 1.00 83.44 199 SER A C 1
ATOM 1411 O O . SER A 1 199 ? 3.869 3.949 -32.855 1.00 83.44 199 SER A O 1
ATOM 1413 N N . THR A 1 200 ? 5.578 3.078 -34.007 1.00 85.75 200 THR A N 1
ATOM 1414 C CA . THR A 1 200 ? 6.053 2.219 -32.921 1.00 85.75 200 THR A CA 1
ATOM 1415 C C . THR A 1 200 ? 7.571 2.186 -32.891 1.00 85.75 200 THR A C 1
ATOM 1417 O O . THR A 1 200 ? 8.209 2.016 -33.928 1.00 85.75 200 THR A O 1
ATOM 1420 N N . LEU A 1 201 ? 8.134 2.246 -31.688 1.00 88.62 201 LEU A N 1
ATOM 1421 C CA . LEU A 1 201 ? 9.439 1.667 -31.402 1.00 88.62 201 LEU A CA 1
ATOM 1422 C C . LEU A 1 201 ? 9.211 0.225 -30.942 1.00 88.62 201 LEU A C 1
ATOM 1424 O O . LEU A 1 201 ? 8.520 -0.005 -29.950 1.00 88.62 201 LEU A O 1
ATOM 1428 N N . THR A 1 202 ? 9.758 -0.745 -31.665 1.00 87.94 202 THR A N 1
ATOM 1429 C CA . THR A 1 202 ? 9.697 -2.165 -31.298 1.00 87.94 202 THR A CA 1
ATOM 1430 C C . THR A 1 202 ? 11.088 -2.643 -30.910 1.00 87.94 202 THR A C 1
ATOM 1432 O O . THR A 1 202 ? 12.023 -2.491 -31.692 1.00 87.94 202 THR A O 1
ATOM 1435 N N . LEU A 1 203 ? 11.210 -3.225 -29.718 1.00 89.69 203 LEU A N 1
ATOM 1436 C CA . LEU A 1 203 ? 12.439 -3.840 -29.212 1.00 89.69 203 LEU A CA 1
ATOM 1437 C C . LEU A 1 203 ? 12.349 -5.368 -29.327 1.00 89.69 203 LEU A C 1
ATOM 1439 O O . LEU A 1 203 ? 11.244 -5.923 -29.263 1.00 89.69 203 LEU A O 1
ATOM 1443 N N . ALA A 1 204 ? 13.480 -6.054 -29.500 1.00 86.50 204 ALA A N 1
ATOM 1444 C CA . ALA A 1 204 ? 13.507 -7.515 -29.466 1.00 86.50 204 ALA A CA 1
ATOM 1445 C C . ALA A 1 204 ? 13.161 -8.044 -28.063 1.00 86.50 204 ALA A C 1
ATOM 1447 O O . ALA A 1 204 ? 13.210 -7.327 -27.067 1.00 86.50 204 ALA A O 1
ATOM 1448 N N . THR A 1 205 ? 12.805 -9.327 -27.962 1.00 79.50 205 THR A N 1
ATOM 1449 C CA . THR A 1 205 ? 12.289 -9.921 -26.714 1.00 79.50 205 THR A CA 1
ATOM 1450 C C . THR A 1 205 ? 13.267 -9.891 -25.540 1.00 79.50 205 THR A C 1
ATOM 1452 O O . THR A 1 205 ? 12.829 -10.010 -24.401 1.00 79.50 205 THR A O 1
ATOM 1455 N N . THR A 1 206 ? 14.567 -9.771 -25.803 1.00 77.69 206 THR A N 1
ATOM 1456 C CA . THR A 1 206 ? 15.632 -9.720 -24.789 1.00 77.69 206 THR A CA 1
ATOM 1457 C C . THR A 1 206 ? 16.093 -8.302 -24.466 1.00 77.69 206 THR A C 1
ATOM 1459 O O . THR A 1 206 ? 16.862 -8.119 -23.525 1.00 77.69 206 THR A O 1
ATOM 1462 N N . ASP A 1 207 ? 15.636 -7.310 -25.227 1.00 85.75 207 ASP A N 1
ATOM 1463 C CA . ASP A 1 207 ? 16.072 -5.929 -25.080 1.00 85.75 207 ASP A CA 1
ATOM 1464 C C . ASP A 1 207 ? 15.152 -5.161 -24.125 1.00 85.75 207 ASP A C 1
ATOM 1466 O O . ASP A 1 207 ? 13.951 -5.425 -24.019 1.00 85.75 207 ASP A O 1
ATOM 1470 N N . ALA A 1 208 ? 15.725 -4.179 -23.430 1.00 87.00 208 ALA A N 1
ATOM 1471 C CA . ALA A 1 208 ? 14.995 -3.266 -22.558 1.00 87.00 208 ALA A CA 1
ATOM 1472 C C . ALA A 1 208 ? 15.216 -1.817 -22.955 1.00 87.00 208 ALA A C 1
ATOM 1474 O O . ALA A 1 208 ? 16.313 -1.421 -23.351 1.00 87.00 208 ALA A O 1
ATOM 1475 N N . LEU A 1 209 ? 14.201 -0.999 -22.689 1.00 88.19 209 LEU A N 1
ATOM 1476 C CA . LEU A 1 209 ? 14.400 0.433 -22.531 1.00 88.19 209 LEU A CA 1
ATOM 1477 C C . LEU A 1 209 ? 14.934 0.681 -21.117 1.00 88.19 209 LEU A C 1
ATOM 1479 O O . LEU A 1 209 ? 14.292 0.276 -20.149 1.00 88.19 209 LEU A O 1
ATOM 1483 N N . SER A 1 210 ? 16.118 1.282 -20.988 1.00 85.06 210 SER A N 1
ATOM 1484 C CA . SER A 1 210 ? 16.783 1.451 -19.689 1.00 85.06 210 SER A CA 1
ATOM 1485 C C . SER A 1 210 ? 17.399 2.834 -19.510 1.00 85.06 210 SER A C 1
ATOM 1487 O O . SER A 1 210 ? 17.801 3.469 -20.482 1.00 85.06 210 SER A O 1
ATOM 1489 N N . TRP A 1 211 ? 17.534 3.246 -18.251 1.00 84.50 211 TRP A N 1
ATOM 1490 C CA . TRP A 1 211 ? 18.209 4.470 -17.821 1.00 84.50 211 TRP A CA 1
ATOM 1491 C C . TRP A 1 211 ? 19.358 4.121 -16.878 1.00 84.50 211 TRP A C 1
ATOM 1493 O O . TRP A 1 211 ? 19.237 3.209 -16.058 1.00 84.50 211 TRP A O 1
ATOM 1503 N N . ALA A 1 212 ? 20.470 4.839 -16.994 1.00 79.00 212 ALA A N 1
ATOM 1504 C CA . ALA A 1 212 ? 21.628 4.699 -16.122 1.00 79.00 212 ALA A CA 1
ATOM 1505 C C . ALA A 1 212 ? 22.081 6.079 -15.642 1.00 79.00 212 ALA A C 1
ATOM 1507 O O . ALA A 1 212 ? 22.038 7.051 -16.395 1.00 79.00 212 ALA A O 1
ATOM 1508 N N . SER A 1 213 ? 22.557 6.136 -14.406 1.00 71.44 213 SER A N 1
ATOM 1509 C CA . SER A 1 213 ? 23.072 7.336 -13.748 1.00 71.44 213 SER A CA 1
ATOM 1510 C C . SER A 1 213 ? 24.472 7.752 -14.234 1.00 71.44 213 SER A C 1
ATOM 1512 O O . SER A 1 213 ? 24.976 8.793 -13.817 1.00 71.44 213 SER A O 1
ATOM 1514 N N . GLY A 1 214 ? 25.098 6.976 -15.134 1.00 69.12 214 GLY A N 1
ATOM 1515 C CA . GLY A 1 214 ? 26.451 7.199 -15.661 1.00 69.12 214 GLY A CA 1
ATOM 1516 C C . GLY A 1 214 ? 26.626 6.839 -17.146 1.00 69.12 214 GLY A C 1
ATOM 1517 O O . GLY A 1 214 ? 25.660 6.603 -17.868 1.00 69.12 214 GLY A O 1
ATOM 1518 N N . GLN A 1 215 ? 27.881 6.817 -17.615 1.00 58.91 215 GLN A N 1
ATOM 1519 C CA . GLN A 1 215 ? 28.228 6.534 -19.017 1.00 58.91 215 GLN A CA 1
ATOM 1520 C C . GLN A 1 215 ? 27.808 5.108 -19.440 1.00 58.91 215 GLN A C 1
ATOM 1522 O O . GLN A 1 215 ? 28.036 4.131 -18.724 1.00 58.91 215 GLN A O 1
ATOM 1527 N N . TYR A 1 216 ? 27.201 5.017 -20.629 1.00 62.56 216 TYR A N 1
ATOM 1528 C CA . TYR A 1 216 ? 26.407 3.890 -21.154 1.00 62.56 216 TYR A CA 1
ATOM 1529 C C . TYR A 1 216 ? 27.167 2.561 -21.330 1.00 62.56 216 TYR A C 1
ATOM 1531 O O . TYR A 1 216 ? 26.546 1.509 -21.452 1.00 62.56 216 TYR A O 1
ATOM 1539 N N . THR A 1 217 ? 28.500 2.580 -21.348 1.00 55.53 217 THR A N 1
ATOM 1540 C CA . THR A 1 217 ? 29.307 1.447 -21.823 1.00 55.53 217 THR A CA 1
ATOM 1541 C C . THR A 1 217 ? 29.656 0.393 -20.766 1.00 55.53 217 THR A C 1
ATOM 1543 O O . THR A 1 217 ? 30.173 -0.645 -21.158 1.00 55.53 217 THR A O 1
ATOM 1546 N N . ASP A 1 218 ? 29.396 0.618 -19.465 1.00 51.28 218 ASP A N 1
ATOM 1547 C CA . ASP A 1 218 ? 29.765 -0.358 -18.408 1.00 51.28 218 ASP A CA 1
ATOM 1548 C C . ASP A 1 218 ? 29.037 -0.187 -17.045 1.00 51.28 218 ASP A C 1
ATOM 1550 O O . ASP A 1 218 ? 29.492 -0.676 -16.013 1.00 51.28 218 ASP A O 1
ATOM 1554 N N . SER A 1 219 ? 27.918 0.549 -16.986 1.00 55.28 219 SER A N 1
ATOM 1555 C CA . SER A 1 219 ? 27.213 0.827 -15.716 1.00 55.28 219 SER A CA 1
ATOM 1556 C C . SER A 1 219 ? 25.964 -0.035 -15.519 1.00 55.28 219 SER A C 1
ATOM 1558 O O . SER A 1 219 ? 25.181 -0.253 -16.446 1.00 55.28 219 SER A O 1
ATOM 1560 N N . ALA A 1 220 ? 25.728 -0.473 -14.277 1.00 65.62 220 ALA A N 1
ATOM 1561 C CA . ALA A 1 220 ? 24.436 -1.014 -13.867 1.00 65.62 220 ALA A CA 1
ATOM 1562 C C . ALA A 1 220 ? 23.344 0.038 -14.124 1.00 65.62 220 ALA A C 1
ATOM 1564 O O . ALA A 1 220 ? 23.465 1.183 -13.701 1.00 65.62 220 ALA A O 1
ATOM 1565 N N . THR A 1 221 ? 22.284 -0.331 -14.837 1.00 72.25 221 THR A N 1
ATOM 1566 C CA . THR A 1 221 ? 21.171 0.594 -15.083 1.00 72.25 221 THR A CA 1
ATOM 1567 C C . THR A 1 221 ? 20.318 0.735 -13.827 1.00 72.25 221 THR A C 1
ATOM 1569 O O . THR A 1 221 ? 20.029 -0.273 -13.172 1.00 72.25 221 THR A O 1
ATOM 1572 N N . ASP A 1 222 ? 19.831 1.939 -13.562 1.00 75.38 222 ASP A N 1
ATOM 1573 C CA . ASP A 1 222 ? 18.977 2.228 -12.409 1.00 75.38 222 ASP A CA 1
ATOM 1574 C C . ASP A 1 222 ? 17.571 1.660 -12.613 1.00 75.38 222 ASP A C 1
ATOM 1576 O O . ASP A 1 222 ? 16.978 1.077 -11.709 1.00 75.38 222 ASP A O 1
ATOM 1580 N N . LEU A 1 223 ? 17.056 1.795 -13.836 1.00 79.00 223 LEU A N 1
ATOM 1581 C CA . LEU A 1 223 ? 15.709 1.400 -14.212 1.00 79.00 223 LEU A CA 1
ATOM 1582 C C . LEU A 1 223 ? 15.721 0.756 -15.589 1.00 79.00 223 LEU A C 1
ATOM 1584 O O . LEU A 1 223 ? 16.371 1.243 -16.514 1.00 79.00 223 LEU A O 1
ATOM 1588 N N . SER A 1 224 ? 14.946 -0.309 -15.743 1.00 83.50 224 SER A N 1
ATOM 1589 C CA . SER A 1 224 ? 14.697 -0.931 -17.038 1.00 83.50 224 SER A CA 1
ATOM 1590 C C . SER A 1 224 ? 13.264 -1.406 -17.170 1.00 83.50 224 SER A C 1
ATOM 1592 O O . SER A 1 224 ? 12.654 -1.871 -16.207 1.00 83.50 224 SER A O 1
ATOM 1594 N N . ILE A 1 225 ? 12.753 -1.309 -18.388 1.00 87.12 225 ILE A N 1
ATOM 1595 C CA . ILE A 1 225 ? 11.440 -1.789 -18.783 1.00 87.12 225 ILE A CA 1
ATOM 1596 C C . ILE A 1 225 ? 11.656 -2.921 -19.784 1.00 87.12 225 ILE A C 1
ATOM 1598 O O . ILE A 1 225 ? 12.171 -2.704 -20.883 1.00 87.12 225 ILE A O 1
ATOM 1602 N N . PHE A 1 226 ? 11.256 -4.126 -19.384 1.00 84.25 226 PHE A N 1
ATOM 1603 C CA . PHE A 1 226 ? 11.324 -5.343 -20.183 1.00 84.25 226 PHE A CA 1
ATOM 1604 C C . PHE A 1 226 ? 9.929 -5.851 -20.514 1.00 84.25 226 PHE A C 1
ATOM 1606 O O . PHE A 1 226 ? 8.979 -5.699 -19.745 1.00 84.25 226 PHE A O 1
ATOM 1613 N N . ARG A 1 227 ? 9.839 -6.597 -21.607 1.00 82.31 227 ARG A N 1
ATOM 1614 C CA . ARG A 1 227 ? 8.809 -7.623 -21.727 1.00 82.31 227 ARG A CA 1
ATOM 1615 C C . ARG A 1 227 ? 9.202 -8.803 -20.836 1.00 82.31 227 ARG A C 1
ATOM 1617 O O . ARG A 1 227 ? 10.283 -9.352 -21.000 1.00 82.31 227 ARG A O 1
ATOM 1624 N N . ASP A 1 228 ? 8.328 -9.202 -19.923 1.00 72.75 228 ASP A N 1
ATOM 1625 C CA . ASP A 1 228 ? 8.563 -10.369 -19.059 1.00 72.75 228 ASP A CA 1
ATOM 1626 C C . ASP A 1 228 ? 8.027 -11.658 -19.694 1.00 72.75 228 ASP A C 1
ATOM 1628 O O . ASP A 1 228 ? 8.694 -12.683 -19.782 1.00 72.75 228 ASP A O 1
ATOM 1632 N N . ALA A 1 229 ? 6.806 -11.572 -20.215 1.00 73.81 229 ALA A N 1
ATOM 1633 C CA . ALA A 1 229 ? 6.100 -12.652 -20.885 1.00 73.81 229 ALA A CA 1
ATOM 1634 C C . ALA A 1 229 ? 5.154 -12.072 -21.947 1.00 73.81 229 ALA A C 1
ATOM 1636 O O . ALA A 1 229 ? 5.134 -10.864 -22.213 1.00 73.81 229 ALA A O 1
ATOM 1637 N N . ALA A 1 230 ? 4.354 -12.926 -22.588 1.00 71.94 230 ALA A N 1
ATOM 1638 C CA . ALA A 1 230 ? 3.313 -12.454 -23.491 1.00 71.94 230 ALA A CA 1
ATOM 1639 C C . ALA A 1 230 ? 2.350 -11.505 -22.767 1.00 71.94 230 ALA A C 1
ATOM 1641 O O . ALA A 1 230 ? 1.698 -11.900 -21.810 1.00 71.94 230 ALA A O 1
ATOM 1642 N N . ASN A 1 231 ? 2.273 -10.260 -23.249 1.00 71.44 231 ASN A N 1
ATOM 1643 C CA . ASN A 1 231 ? 1.438 -9.192 -22.689 1.00 71.44 231 ASN A CA 1
ATOM 1644 C C . ASN A 1 231 ? 1.794 -8.786 -21.247 1.00 71.44 231 ASN A C 1
ATOM 1646 O O . ASN A 1 231 ? 0.977 -8.161 -20.578 1.00 71.44 231 ASN A O 1
ATOM 1650 N N . VAL A 1 232 ? 3.004 -9.108 -20.776 1.00 67.62 232 VAL A N 1
ATOM 1651 C CA . VAL A 1 232 ? 3.478 -8.728 -19.439 1.00 67.62 232 VAL A CA 1
ATOM 1652 C C . VAL A 1 232 ? 4.658 -7.774 -19.571 1.00 67.62 232 VAL A C 1
ATOM 1654 O O . VAL A 1 232 ? 5.675 -8.110 -20.182 1.00 67.62 232 VAL A O 1
ATOM 1657 N N . LEU A 1 233 ? 4.505 -6.585 -18.991 1.00 77.38 233 LEU A N 1
ATOM 1658 C CA . LEU A 1 233 ? 5.549 -5.576 -18.860 1.00 77.38 233 LEU A CA 1
ATOM 1659 C C . LEU A 1 233 ? 6.147 -5.684 -17.458 1.00 77.38 233 LEU A C 1
ATOM 1661 O O . LEU A 1 233 ? 5.407 -5.638 -16.478 1.00 77.38 233 LEU A O 1
ATOM 1665 N N . ALA A 1 234 ? 7.465 -5.812 -17.358 1.00 75.00 234 ALA A N 1
ATOM 1666 C CA . ALA A 1 234 ? 8.167 -5.777 -16.086 1.00 75.00 234 ALA A CA 1
ATOM 1667 C C . ALA A 1 234 ? 9.071 -4.552 -16.009 1.00 75.00 234 ALA A C 1
ATOM 1669 O O . ALA A 1 234 ? 9.905 -4.311 -16.883 1.00 75.00 234 ALA A O 1
ATOM 1670 N N . GLN A 1 235 ? 8.939 -3.825 -14.908 1.00 83.12 235 GLN A N 1
ATOM 1671 C CA . GLN A 1 235 ? 9.928 -2.864 -14.454 1.00 83.12 235 GLN A CA 1
ATOM 1672 C C . GLN A 1 235 ? 10.963 -3.617 -13.606 1.00 83.12 235 GLN A C 1
ATOM 1674 O O . GLN A 1 235 ? 10.601 -4.313 -12.663 1.00 83.12 235 GLN A O 1
ATOM 1679 N N . ARG A 1 236 ? 12.248 -3.560 -13.965 1.00 69.25 236 ARG A N 1
ATOM 1680 C CA . ARG A 1 236 ? 13.344 -4.305 -13.309 1.00 69.25 236 ARG A CA 1
ATOM 1681 C C . ARG A 1 236 ? 14.583 -3.410 -13.115 1.00 69.25 236 ARG A C 1
ATOM 1683 O O . ARG A 1 236 ? 14.680 -2.370 -13.761 1.00 69.25 236 ARG A O 1
ATOM 1690 N N . ARG A 1 237 ? 15.530 -3.880 -12.284 1.00 69.50 237 ARG A N 1
ATOM 1691 C CA . ARG A 1 237 ? 16.932 -3.432 -12.033 1.00 69.50 237 ARG A CA 1
ATOM 1692 C C . ARG A 1 237 ? 17.243 -2.685 -10.710 1.00 69.50 237 ARG A C 1
ATOM 1694 O O . ARG A 1 237 ? 16.359 -2.101 -10.094 1.00 69.50 237 ARG A O 1
ATOM 1701 N N . SER A 1 238 ? 18.531 -2.846 -10.334 1.00 59.47 238 SER A N 1
ATOM 1702 C CA . SER A 1 238 ? 19.305 -2.656 -9.077 1.00 59.47 238 SER A CA 1
ATOM 1703 C C . SER A 1 238 ? 19.029 -3.611 -7.887 1.00 59.47 238 SER A C 1
ATOM 1705 O O . SER A 1 238 ? 17.983 -4.244 -7.821 1.00 59.47 238 SER A O 1
ATOM 1707 N N . THR A 1 239 ? 19.993 -3.754 -6.955 1.00 53.41 239 THR A N 1
ATOM 1708 C CA . THR A 1 239 ? 19.857 -4.465 -5.652 1.00 53.41 239 THR A CA 1
ATOM 1709 C C . THR A 1 239 ? 18.965 -3.721 -4.655 1.00 53.41 239 THR A C 1
ATOM 1711 O O . THR A 1 239 ? 18.664 -4.234 -3.578 1.00 53.41 239 THR A O 1
ATOM 1714 N N . ASN A 1 240 ? 18.580 -2.493 -4.991 1.00 53.91 240 ASN A N 1
ATOM 1715 C CA . ASN A 1 240 ? 17.797 -1.605 -4.146 1.00 53.91 240 ASN A CA 1
ATOM 1716 C C . ASN A 1 240 ? 16.292 -1.810 -4.380 1.00 53.91 240 ASN A C 1
ATOM 1718 O O . ASN A 1 240 ? 15.876 -2.323 -5.418 1.00 53.91 240 ASN A O 1
ATOM 1722 N N . ALA A 1 241 ? 15.472 -1.430 -3.397 1.00 54.72 241 ALA A N 1
ATOM 1723 C CA . ALA A 1 241 ? 14.018 -1.499 -3.518 1.00 54.72 241 ALA A CA 1
ATOM 1724 C C . ALA A 1 241 ? 13.515 -0.605 -4.666 1.00 54.72 241 ALA A C 1
ATOM 1726 O O . ALA A 1 241 ? 14.068 0.466 -4.918 1.00 54.72 241 ALA A O 1
ATOM 1727 N N . GLN A 1 242 ? 12.467 -1.057 -5.352 1.00 59.12 242 GLN A N 1
ATOM 1728 C CA . GLN A 1 242 ? 11.812 -0.297 -6.411 1.00 59.12 242 GLN A CA 1
ATOM 1729 C C . GLN A 1 242 ? 10.575 0.390 -5.845 1.00 59.12 242 GLN A C 1
ATOM 1731 O O . GLN A 1 242 ? 9.722 -0.262 -5.246 1.00 59.12 242 GLN A O 1
ATOM 1736 N N . GLU A 1 243 ? 10.475 1.696 -6.059 1.00 60.94 243 GLU A N 1
ATOM 1737 C CA . GLU A 1 243 ? 9.366 2.507 -5.575 1.00 60.94 243 GLU A CA 1
ATOM 1738 C C . GLU A 1 243 ? 8.696 3.207 -6.756 1.00 60.94 243 GLU A C 1
ATOM 1740 O O . GLU A 1 243 ? 9.353 3.900 -7.537 1.00 60.94 243 GLU A O 1
ATOM 1745 N N . PHE A 1 244 ? 7.386 3.009 -6.906 1.00 68.06 244 PHE A N 1
ATOM 1746 C CA . PHE A 1 244 ? 6.586 3.788 -7.839 1.00 68.06 244 PHE A CA 1
ATOM 1747 C C . PHE A 1 244 ? 6.000 4.984 -7.092 1.00 68.06 244 PHE A C 1
ATOM 1749 O O . PHE A 1 244 ? 5.164 4.816 -6.203 1.00 68.06 244 PHE A O 1
ATOM 1756 N N . ARG A 1 245 ? 6.458 6.187 -7.447 1.00 62.06 245 ARG A N 1
ATOM 1757 C CA . ARG A 1 245 ? 6.006 7.443 -6.840 1.00 62.06 245 ARG A CA 1
ATOM 1758 C C . ARG A 1 245 ? 5.069 8.181 -7.782 1.00 62.06 245 ARG A C 1
ATOM 1760 O O . ARG A 1 245 ? 5.406 8.397 -8.947 1.00 62.06 245 ARG A O 1
ATOM 1767 N N . ILE A 1 246 ? 3.918 8.598 -7.263 1.00 64.25 246 ILE A N 1
ATOM 1768 C CA . ILE A 1 246 ? 2.984 9.486 -7.961 1.00 64.25 246 ILE A CA 1
ATOM 1769 C C . ILE A 1 246 ? 3.082 10.865 -7.311 1.00 64.25 246 ILE A C 1
ATOM 1771 O O . ILE A 1 246 ? 2.683 11.035 -6.161 1.00 64.25 246 ILE A O 1
ATOM 1775 N N . TYR A 1 247 ? 3.613 11.836 -8.053 1.00 57.28 247 TYR A N 1
ATOM 1776 C CA . TYR A 1 247 ? 3.744 13.222 -7.606 1.00 57.28 247 TYR A CA 1
ATOM 1777 C C . TYR A 1 247 ? 2.489 14.032 -7.943 1.00 57.28 247 TYR A C 1
ATOM 1779 O O . TYR A 1 247 ? 1.921 13.880 -9.026 1.00 57.28 247 TYR A O 1
ATOM 1787 N N . ASN A 1 248 ? 2.076 14.910 -7.028 1.00 46.44 248 ASN A N 1
ATOM 1788 C CA . ASN A 1 248 ? 0.930 15.804 -7.216 1.00 46.44 248 ASN A CA 1
ATOM 1789 C C . ASN A 1 248 ? 1.312 17.155 -7.871 1.00 46.44 248 ASN A C 1
ATOM 1791 O O . ASN A 1 248 ? 0.476 17.779 -8.521 1.00 46.44 248 ASN A O 1
ATOM 1795 N N . SER A 1 249 ? 2.564 17.613 -7.733 1.00 54.75 249 SER A N 1
ATOM 1796 C CA . SER A 1 249 ? 3.075 18.851 -8.349 1.00 54.75 249 SER A CA 1
ATOM 1797 C C . SER A 1 249 ? 4.584 18.783 -8.639 1.00 54.75 249 SER A C 1
ATOM 1799 O O . SER A 1 249 ? 5.284 17.900 -8.142 1.00 54.75 249 SER A O 1
ATOM 1801 N N . ASP A 1 250 ? 5.087 19.701 -9.470 1.00 57.88 250 ASP A N 1
ATOM 1802 C CA . ASP A 1 250 ? 6.485 19.796 -9.920 1.00 57.88 250 ASP A CA 1
ATOM 1803 C C . ASP A 1 250 ? 7.347 20.780 -9.097 1.00 57.88 250 ASP A C 1
ATOM 1805 O O . ASP A 1 250 ? 8.535 20.960 -9.378 1.00 57.88 250 ASP A O 1
ATOM 1809 N N . SER A 1 251 ? 6.791 21.400 -8.050 1.00 50.34 251 SER A N 1
ATOM 1810 C CA . SER A 1 251 ? 7.461 22.439 -7.260 1.00 50.34 251 SER A CA 1
ATOM 1811 C C . SER A 1 251 ? 7.970 21.917 -5.907 1.00 50.34 251 SER A C 1
ATOM 1813 O O . SER A 1 251 ? 7.288 22.053 -4.902 1.00 50.34 251 SER A O 1
ATOM 1815 N N . THR A 1 252 ? 9.177 21.341 -5.902 1.00 48.50 252 THR A N 1
ATOM 1816 C CA . THR A 1 252 ? 10.075 21.043 -4.753 1.00 48.50 252 THR A CA 1
ATOM 1817 C C . THR A 1 252 ? 9.494 20.455 -3.443 1.00 48.50 252 THR A C 1
ATOM 1819 O O . THR A 1 252 ? 8.713 21.086 -2.742 1.00 48.50 252 THR A O 1
ATOM 1822 N N . SER A 1 253 ? 10.077 19.307 -3.057 1.00 48.69 253 SER A N 1
ATOM 1823 C CA . SER A 1 253 ? 9.955 18.502 -1.820 1.00 48.69 253 SER A CA 1
ATOM 1824 C C . SER A 1 253 ? 8.589 17.869 -1.503 1.00 48.69 253 SER A C 1
ATOM 1826 O O . SER A 1 253 ? 7.791 18.416 -0.753 1.00 48.69 253 SER A O 1
ATOM 1828 N N . ASP A 1 254 ? 8.432 16.648 -2.027 1.00 55.38 254 ASP A N 1
ATOM 1829 C CA . ASP A 1 254 ? 7.969 15.453 -1.300 1.00 55.38 254 ASP A CA 1
ATOM 1830 C C . ASP A 1 254 ? 6.511 15.369 -0.816 1.00 55.38 254 ASP A C 1
ATOM 1832 O O . ASP A 1 254 ? 6.233 14.912 0.289 1.00 55.38 254 ASP A O 1
ATOM 1836 N N . GLU A 1 255 ? 5.563 15.676 -1.702 1.00 55.59 255 GLU A N 1
ATOM 1837 C CA . GLU A 1 255 ? 4.182 15.183 -1.600 1.00 55.59 255 GLU A CA 1
ATOM 1838 C C . GLU A 1 255 ? 3.933 14.115 -2.678 1.00 55.59 255 GLU A C 1
ATOM 1840 O O . GLU A 1 255 ? 3.494 14.412 -3.795 1.00 55.59 255 GLU A O 1
ATOM 1845 N N . PHE A 1 256 ? 4.249 12.856 -2.362 1.00 56.78 256 PHE A N 1
ATOM 1846 C CA . PHE A 1 256 ? 3.921 11.711 -3.213 1.00 56.78 256 PHE A CA 1
ATOM 1847 C C . PHE A 1 256 ? 3.180 10.631 -2.424 1.00 56.78 256 PHE A C 1
ATOM 1849 O O . PHE A 1 256 ? 3.409 10.430 -1.233 1.00 56.78 256 PHE A O 1
ATOM 1856 N N . ALA A 1 257 ? 2.288 9.919 -3.106 1.00 61.31 257 ALA A N 1
ATOM 1857 C CA . ALA A 1 257 ? 1.825 8.616 -2.646 1.00 61.31 257 ALA A CA 1
ATOM 1858 C C . ALA A 1 257 ? 2.741 7.553 -3.263 1.00 61.31 257 ALA A C 1
ATOM 1860 O O . ALA A 1 257 ? 3.017 7.605 -4.471 1.00 61.31 257 ALA A O 1
ATOM 1861 N N . SER A 1 258 ? 3.226 6.613 -2.451 1.00 63.00 258 SER A N 1
ATOM 1862 C CA . SER A 1 258 ? 4.055 5.503 -2.919 1.00 63.00 258 SER A CA 1
ATOM 1863 C C . SER A 1 258 ? 3.254 4.206 -2.990 1.00 63.00 258 SER A C 1
ATOM 1865 O O . SER A 1 258 ? 2.355 3.934 -2.190 1.00 63.00 258 SER A O 1
ATOM 1867 N N . LEU A 1 259 ? 3.590 3.395 -3.991 1.00 68.69 259 LEU A N 1
ATOM 1868 C CA . LEU A 1 259 ? 3.170 2.004 -4.098 1.00 68.69 259 LEU A CA 1
ATOM 1869 C C . LEU A 1 259 ? 4.434 1.155 -4.251 1.00 68.69 259 LEU A C 1
ATOM 1871 O O . LEU A 1 259 ? 5.149 1.293 -5.249 1.00 68.69 259 LEU A O 1
ATOM 1875 N N . GLY A 1 260 ? 4.739 0.304 -3.268 1.00 63.66 260 GLY A N 1
ATOM 1876 C CA . GLY A 1 260 ? 6.025 -0.396 -3.228 1.00 63.66 260 GLY A CA 1
ATOM 1877 C C . GLY A 1 260 ? 5.993 -1.776 -2.575 1.00 63.66 260 GLY A C 1
ATOM 1878 O O . GLY A 1 260 ? 5.197 -2.064 -1.682 1.00 63.66 260 GLY A O 1
ATOM 1879 N N . PHE A 1 261 ? 6.909 -2.636 -3.028 1.00 59.16 261 PHE A N 1
ATOM 1880 C CA . PHE A 1 261 ? 7.311 -3.851 -2.321 1.00 59.16 261 PHE A CA 1
ATOM 1881 C C . PHE A 1 261 ? 8.612 -3.545 -1.571 1.00 59.16 261 PHE A C 1
ATOM 1883 O O . PHE A 1 261 ? 9.655 -3.342 -2.199 1.00 59.16 261 PHE A O 1
ATOM 1890 N N . ILE A 1 262 ? 8.581 -3.501 -0.236 1.00 56.22 262 ILE A N 1
ATOM 1891 C CA . ILE A 1 262 ? 9.790 -3.239 0.558 1.00 56.22 262 ILE A CA 1
ATOM 1892 C C . ILE A 1 262 ? 10.511 -4.574 0.820 1.00 56.22 262 ILE A C 1
ATOM 1894 O O . ILE A 1 262 ? 10.022 -5.457 1.531 1.00 56.22 262 ILE A O 1
ATOM 1898 N N . ASN A 1 263 ? 11.694 -4.729 0.215 1.00 46.78 263 ASN A N 1
ATOM 1899 C CA . ASN A 1 263 ? 12.432 -5.999 0.093 1.00 46.78 263 ASN A CA 1
ATOM 1900 C C . ASN A 1 263 ? 12.870 -6.664 1.409 1.00 46.78 263 ASN A C 1
ATOM 1902 O O . ASN A 1 263 ? 13.189 -7.849 1.404 1.00 46.78 263 ASN A O 1
ATOM 1906 N N . ASN A 1 264 ? 12.912 -5.961 2.540 1.00 52.97 264 ASN A N 1
ATOM 1907 C CA . ASN A 1 264 ? 13.357 -6.570 3.798 1.00 52.97 264 ASN A CA 1
ATOM 1908 C C . ASN A 1 264 ? 12.252 -7.352 4.535 1.00 52.97 264 ASN A C 1
ATOM 1910 O O . ASN A 1 264 ? 12.572 -8.026 5.511 1.00 52.97 264 ASN A O 1
ATOM 1914 N N . SER A 1 265 ? 10.989 -7.308 4.078 1.00 54.81 265 SER A N 1
ATOM 1915 C CA . SER A 1 265 ? 9.877 -7.979 4.778 1.00 54.81 265 SER A CA 1
ATOM 1916 C C . SER A 1 265 ? 8.848 -8.705 3.892 1.00 54.81 265 SER A C 1
ATOM 1918 O O . SER A 1 265 ? 7.913 -9.279 4.442 1.00 54.81 265 SER A O 1
ATOM 1920 N N . ASN A 1 266 ? 8.975 -8.718 2.553 1.00 60.16 266 ASN A N 1
ATOM 1921 C CA . ASN A 1 266 ? 7.921 -9.215 1.637 1.00 60.16 266 ASN A CA 1
ATOM 1922 C C . ASN A 1 266 ? 6.536 -8.587 1.908 1.00 60.16 266 ASN A C 1
ATOM 1924 O O . ASN A 1 266 ? 5.500 -9.229 1.732 1.00 60.16 266 ASN A O 1
ATOM 1928 N N . VAL A 1 267 ? 6.512 -7.332 2.363 1.00 59.91 267 VAL A N 1
ATOM 1929 C CA . VAL A 1 267 ? 5.278 -6.598 2.659 1.00 59.91 267 VAL A CA 1
ATOM 1930 C C . VAL A 1 267 ? 5.002 -5.633 1.512 1.00 59.91 267 VAL A C 1
ATOM 1932 O O . VAL A 1 267 ? 5.879 -4.870 1.106 1.00 59.91 267 VAL A O 1
ATOM 1935 N N . PHE A 1 268 ? 3.777 -5.681 0.994 1.00 67.75 268 PHE A N 1
ATOM 1936 C CA . PHE A 1 268 ? 3.228 -4.645 0.127 1.00 67.75 268 PHE A CA 1
ATOM 1937 C C . PHE A 1 268 ? 2.678 -3.525 1.009 1.00 67.75 268 PHE A C 1
ATOM 1939 O O . PHE A 1 268 ? 1.776 -3.770 1.817 1.00 67.75 268 PHE A O 1
ATOM 1946 N N . THR A 1 269 ? 3.236 -2.324 0.887 1.00 65.81 269 THR A N 1
ATOM 1947 C CA . THR A 1 269 ? 2.819 -1.155 1.665 1.00 65.81 269 THR A CA 1
ATOM 1948 C C . THR A 1 269 ? 2.075 -0.163 0.774 1.00 65.81 269 THR A C 1
ATOM 1950 O O . THR A 1 269 ? 2.443 0.074 -0.376 1.00 65.81 269 THR A O 1
ATOM 1953 N N . ILE A 1 270 ? 0.997 0.403 1.320 1.00 75.81 270 ILE A N 1
ATOM 1954 C CA . ILE A 1 270 ? 0.369 1.626 0.815 1.00 75.81 270 ILE A CA 1
ATOM 1955 C C . ILE A 1 270 ? 0.548 2.640 1.933 1.00 75.81 270 ILE A C 1
ATOM 1957 O O . ILE A 1 270 ? 0.013 2.443 3.028 1.00 75.81 270 ILE A O 1
ATOM 1961 N N . GLU A 1 271 ? 1.322 3.686 1.681 1.00 70.62 271 GLU A N 1
ATOM 1962 C CA . GLU A 1 271 ? 1.667 4.669 2.698 1.00 70.62 271 GLU A CA 1
ATOM 1963 C C . GLU A 1 271 ? 1.610 6.094 2.160 1.00 70.62 271 GLU A C 1
ATOM 1965 O O . GLU A 1 271 ? 1.680 6.365 0.961 1.00 70.62 271 GLU A O 1
ATOM 1970 N N . THR A 1 272 ? 1.436 7.007 3.101 1.00 66.69 272 THR A N 1
ATOM 1971 C CA . THR A 1 272 ? 1.497 8.448 2.902 1.00 66.69 272 THR A CA 1
ATOM 1972 C C . THR A 1 272 ? 2.528 8.943 3.897 1.00 66.69 272 THR A C 1
ATOM 1974 O O . THR A 1 272 ? 2.282 8.916 5.105 1.00 66.69 272 THR A O 1
ATOM 1977 N N . GLU A 1 273 ? 3.702 9.324 3.413 1.00 57.72 273 GLU A N 1
ATOM 1978 C CA . GLU A 1 273 ? 4.779 9.814 4.265 1.00 57.72 273 GLU A CA 1
ATOM 1979 C C . GLU A 1 273 ? 4.773 11.345 4.273 1.00 57.72 273 GLU A C 1
ATOM 1981 O O . GLU A 1 273 ? 4.606 11.983 3.236 1.00 57.72 273 GLU A O 1
ATOM 1986 N N . GLN A 1 274 ? 4.939 11.945 5.454 1.00 61.50 274 GLN A N 1
ATOM 1987 C CA . GLN A 1 274 ? 5.264 13.363 5.556 1.00 61.50 274 GLN A CA 1
ATOM 1988 C C . GLN A 1 274 ? 6.781 13.503 5.567 1.00 61.50 274 GLN A C 1
ATOM 1990 O O . GLN A 1 274 ? 7.431 13.150 6.552 1.00 61.50 274 GLN A O 1
ATOM 1995 N N . VAL A 1 275 ? 7.327 14.101 4.515 1.00 50.56 275 VAL A N 1
ATOM 1996 C CA . VAL A 1 275 ? 8.713 14.566 4.488 1.00 50.56 275 VAL A CA 1
ATOM 1997 C C . VAL A 1 275 ? 8.700 16.097 4.426 1.00 50.56 275 VAL A C 1
ATOM 1999 O O . VAL A 1 275 ? 8.006 16.700 3.614 1.00 50.56 275 VAL A O 1
ATOM 2002 N N . GLY A 1 276 ? 9.422 16.756 5.339 1.00 59.09 276 GLY A N 1
ATOM 2003 C CA . GLY A 1 276 ? 9.437 18.221 5.446 1.00 59.09 276 GLY A CA 1
ATOM 2004 C C . GLY A 1 276 ? 8.211 18.833 6.150 1.00 59.09 276 GLY A C 1
ATOM 2005 O O . GLY A 1 276 ? 7.631 18.247 7.066 1.00 59.09 276 GLY A O 1
ATOM 2006 N N . GLY A 1 277 ? 7.859 20.068 5.774 1.00 59.19 277 GLY A N 1
ATOM 2007 C CA . GLY A 1 277 ? 6.810 20.878 6.418 1.00 59.19 277 GLY A CA 1
ATOM 2008 C C . GLY A 1 277 ? 5.368 20.614 5.953 1.00 59.19 277 GLY A C 1
ATOM 2009 O O . GLY A 1 277 ? 4.479 21.360 6.359 1.00 59.19 277 GLY A O 1
ATOM 2010 N N . GLY A 1 278 ? 5.139 19.613 5.096 1.00 58.81 278 GLY A N 1
ATOM 2011 C CA . GLY A 1 278 ? 3.809 19.248 4.586 1.00 58.81 278 GLY A CA 1
ATOM 2012 C C . GLY A 1 278 ? 2.933 18.515 5.612 1.00 58.81 278 GLY A C 1
ATOM 2013 O O . GLY A 1 278 ? 3.367 18.222 6.722 1.00 58.81 278 GLY A O 1
ATOM 2014 N N . THR A 1 279 ? 1.685 18.203 5.254 1.00 61.62 279 THR A N 1
ATOM 2015 C CA . THR A 1 279 ? 0.757 17.406 6.085 1.00 61.62 279 THR A CA 1
ATOM 2016 C C . THR A 1 279 ? 0.638 15.974 5.565 1.00 61.62 279 THR A C 1
ATOM 2018 O O . THR A 1 279 ? 0.420 15.797 4.370 1.00 61.62 279 THR A O 1
ATOM 2021 N N . VAL A 1 280 ? 0.694 14.960 6.445 1.00 68.06 280 VAL A N 1
ATOM 2022 C CA . VAL A 1 280 ? 0.389 13.557 6.081 1.00 68.06 280 VAL A CA 1
ATOM 2023 C C . VAL A 1 280 ? -0.999 13.478 5.433 1.00 68.06 280 VAL A C 1
ATOM 2025 O O . VAL A 1 280 ? -1.997 13.867 6.044 1.00 68.06 280 VAL A O 1
ATOM 2028 N N . LEU A 1 281 ? -1.067 12.968 4.204 1.00 67.12 281 LEU A N 1
ATOM 2029 C CA . LEU A 1 281 ? -2.323 12.816 3.468 1.00 67.12 281 LEU A CA 1
ATOM 2030 C C . LEU A 1 281 ? -3.100 11.577 3.950 1.00 67.12 281 LEU A C 1
ATOM 2032 O O . LEU A 1 281 ? -2.491 10.560 4.256 1.00 67.12 281 LEU A O 1
ATOM 2036 N N . PRO A 1 282 ? -4.442 11.603 4.014 1.00 70.25 282 PRO A N 1
ATOM 2037 C CA . PRO A 1 282 ? -5.219 10.402 4.297 1.00 70.25 282 PRO A CA 1
ATOM 2038 C C . PRO A 1 282 ? -5.294 9.484 3.068 1.00 70.25 282 PRO A C 1
ATOM 2040 O O . PRO A 1 282 ? -5.521 9.943 1.949 1.00 70.25 282 PRO A O 1
ATOM 2043 N N . ILE A 1 283 ? -5.212 8.170 3.284 1.00 77.31 283 ILE A N 1
ATOM 2044 C CA . ILE A 1 283 ? -5.574 7.177 2.265 1.00 77.31 283 ILE A CA 1
ATOM 2045 C C . ILE A 1 283 ? -7.099 7.035 2.260 1.00 77.31 283 ILE A C 1
ATOM 2047 O O . ILE A 1 283 ? -7.687 6.547 3.226 1.00 77.31 283 ILE A O 1
ATOM 2051 N N . ALA A 1 284 ? -7.745 7.448 1.168 1.00 74.75 284 ALA A N 1
ATOM 2052 C CA . ALA A 1 284 ? -9.177 7.258 0.956 1.00 74.75 284 ALA A CA 1
ATOM 2053 C C . ALA A 1 284 ? -9.422 6.191 -0.119 1.00 74.75 284 ALA A C 1
ATOM 2055 O O . ALA A 1 284 ? -9.061 6.365 -1.280 1.00 74.75 284 ALA A O 1
ATOM 2056 N N . LEU A 1 285 ? -10.081 5.094 0.259 1.00 79.81 285 LEU A N 1
ATOM 2057 C CA . LEU A 1 285 ? -10.593 4.096 -0.682 1.00 79.81 285 LEU A CA 1
ATOM 2058 C C . LEU A 1 285 ? -12.031 4.484 -1.043 1.00 79.81 285 LEU A C 1
ATOM 2060 O O . LEU A 1 285 ? -12.962 4.251 -0.272 1.00 79.81 285 LEU A O 1
ATOM 2064 N N . MET A 1 286 ? -12.205 5.161 -2.179 1.00 68.75 286 MET A N 1
ATOM 2065 C CA . MET A 1 286 ? -13.500 5.694 -2.607 1.00 68.75 286 MET A CA 1
ATOM 2066 C C . MET A 1 286 ? -14.186 4.742 -3.593 1.00 68.75 286 MET A C 1
ATOM 2068 O O . MET A 1 286 ? -13.797 4.653 -4.753 1.00 68.75 286 MET A O 1
ATOM 2072 N N . GLY A 1 287 ? -15.247 4.077 -3.125 1.00 63.25 287 GLY A N 1
ATOM 2073 C CA . GLY A 1 287 ? -16.079 3.168 -3.919 1.00 63.25 287 GLY A CA 1
ATOM 2074 C C . GLY A 1 287 ? -15.638 1.702 -3.833 1.00 63.25 287 GLY A C 1
ATOM 2075 O O . GLY A 1 287 ? -14.475 1.375 -4.041 1.00 63.25 287 GLY A O 1
ATOM 2076 N N . GLY A 1 288 ? -16.596 0.812 -3.555 1.00 79.94 288 GLY A N 1
ATOM 2077 C CA . GLY A 1 288 ? -16.371 -0.632 -3.427 1.00 79.94 288 GLY A CA 1
ATOM 2078 C C . GLY A 1 288 ? -16.101 -1.113 -1.997 1.00 79.94 288 GLY A C 1
ATOM 2079 O O . GLY A 1 288 ? -15.985 -0.327 -1.061 1.00 79.94 288 GLY A O 1
ATOM 2080 N N . ASN A 1 289 ? -16.039 -2.435 -1.848 1.00 89.25 289 ASN A N 1
ATOM 2081 C CA . ASN A 1 289 ? -15.788 -3.141 -0.593 1.00 89.25 289 ASN A CA 1
ATOM 2082 C C . ASN A 1 289 ? -14.302 -3.540 -0.496 1.00 89.25 289 ASN A C 1
ATOM 2084 O O . ASN A 1 289 ? -13.729 -4.015 -1.477 1.00 89.25 289 ASN A O 1
ATOM 2088 N N . VAL A 1 290 ? -13.691 -3.405 0.682 1.00 90.31 290 VAL A N 1
ATOM 2089 C CA . VAL A 1 290 ? -12.306 -3.808 0.971 1.00 90.31 290 VAL A CA 1
ATOM 2090 C C . VAL A 1 290 ? -12.298 -5.211 1.570 1.00 90.31 290 VAL A C 1
ATOM 2092 O O . VAL A 1 290 ? -12.689 -5.412 2.719 1.00 90.31 290 VAL A O 1
ATOM 2095 N N . GLY A 1 291 ? -11.843 -6.187 0.787 1.00 86.88 291 GLY A N 1
ATOM 2096 C CA . GLY A 1 291 ? -11.661 -7.565 1.238 1.00 86.88 291 GLY A CA 1
ATOM 2097 C C . GLY A 1 291 ? -10.226 -7.832 1.679 1.00 86.88 291 GLY A C 1
ATOM 2098 O O . GLY A 1 291 ? -9.302 -7.701 0.880 1.00 86.88 291 GLY A O 1
ATOM 2099 N N . ILE A 1 292 ? -10.031 -8.267 2.922 1.00 89.56 292 ILE A N 1
ATOM 2100 C CA . ILE A 1 292 ? -8.765 -8.825 3.408 1.00 89.56 292 ILE A CA 1
ATOM 2101 C C . ILE A 1 292 ? -8.932 -10.344 3.457 1.00 89.56 292 ILE A C 1
ATOM 2103 O O . ILE A 1 292 ? -9.609 -10.879 4.330 1.00 89.56 292 ILE A O 1
ATOM 2107 N N . GLY A 1 293 ? -8.341 -11.042 2.487 1.00 85.88 293 GLY A N 1
ATOM 2108 C CA . GLY A 1 293 ? -8.481 -12.497 2.340 1.00 85.88 293 GLY A CA 1
ATOM 2109 C C . GLY A 1 293 ? -9.718 -12.959 1.553 1.00 85.88 293 GLY A C 1
ATOM 2110 O O . GLY A 1 293 ? -9.905 -14.161 1.397 1.00 85.88 293 GLY A O 1
ATOM 2111 N N . PHE A 1 294 ? -10.522 -12.041 1.005 1.00 84.19 294 PHE A N 1
ATOM 2112 C CA . PHE A 1 294 ? -11.687 -12.348 0.163 1.00 84.19 294 PHE A CA 1
ATOM 2113 C C . PHE A 1 294 ? -11.540 -11.793 -1.261 1.00 84.19 294 PHE A C 1
ATOM 2115 O O . PHE A 1 294 ? -11.077 -10.671 -1.446 1.00 84.19 294 PHE A O 1
ATOM 2122 N N . THR A 1 295 ? -12.008 -12.538 -2.270 1.00 85.75 295 THR A N 1
ATOM 2123 C CA . THR A 1 295 ? -12.115 -12.074 -3.674 1.00 85.75 295 THR A CA 1
ATOM 2124 C C . THR A 1 295 ? -13.457 -11.404 -3.989 1.00 85.75 295 THR A C 1
ATOM 2126 O O . THR A 1 295 ? -13.639 -10.835 -5.063 1.00 85.75 295 THR A O 1
ATOM 2129 N N . SER A 1 296 ? -14.432 -11.507 -3.086 1.00 88.62 296 SER A N 1
ATOM 2130 C CA . SER A 1 296 ? -15.772 -10.921 -3.218 1.00 88.62 296 SER A CA 1
ATOM 2131 C C . SER A 1 296 ? -16.299 -10.539 -1.828 1.00 88.62 296 SER A C 1
ATOM 2133 O O . SER A 1 296 ? -17.127 -11.258 -1.276 1.00 88.62 296 SER A O 1
ATOM 2135 N N . PRO A 1 297 ? -15.764 -9.464 -1.223 1.00 91.88 297 PRO A N 1
ATOM 2136 C CA . PRO A 1 297 ? -16.135 -9.033 0.126 1.00 91.88 297 PRO A CA 1
ATOM 2137 C C . PRO A 1 297 ? -17.623 -8.669 0.236 1.00 91.88 297 PRO A C 1
ATOM 2139 O O . PRO A 1 297 ? -18.157 -7.933 -0.601 1.00 91.88 297 PRO A O 1
ATOM 2142 N N . ALA A 1 298 ? -18.286 -9.153 1.286 1.00 92.88 298 ALA A N 1
ATOM 2143 C CA . ALA A 1 298 ? -19.723 -8.974 1.518 1.00 92.88 298 ALA A CA 1
ATOM 2144 C C . ALA A 1 298 ? -20.082 -7.628 2.178 1.00 92.88 298 ALA A C 1
ATOM 2146 O O . ALA A 1 298 ? -21.243 -7.217 2.153 1.00 92.88 298 ALA A O 1
ATOM 2147 N N . ALA A 1 299 ? -19.099 -6.928 2.745 1.00 91.75 299 ALA A N 1
ATOM 2148 C CA . ALA A 1 299 ? -19.256 -5.638 3.415 1.00 91.75 299 ALA A CA 1
ATOM 2149 C C . ALA A 1 299 ? -18.125 -4.673 3.036 1.00 91.75 299 ALA A C 1
ATOM 2151 O O . ALA A 1 299 ? -17.112 -5.088 2.478 1.00 91.75 299 ALA A O 1
ATOM 2152 N N . LEU A 1 300 ? -18.282 -3.386 3.373 1.00 91.69 300 LEU A N 1
ATOM 2153 C CA . LEU A 1 300 ? -17.286 -2.344 3.077 1.00 91.69 300 LEU A CA 1
ATOM 2154 C C . LEU A 1 300 ? -15.881 -2.685 3.597 1.00 91.69 300 LEU A C 1
ATOM 2156 O O . LEU A 1 300 ? -14.902 -2.336 2.949 1.00 91.69 300 LEU A O 1
ATOM 2160 N N . LEU A 1 301 ? -15.791 -3.378 4.733 1.00 91.88 301 LEU A N 1
ATOM 2161 C CA . LEU A 1 301 ? -14.577 -4.025 5.220 1.00 91.88 301 LEU A CA 1
ATOM 2162 C C . LEU A 1 301 ? -14.935 -5.461 5.600 1.00 91.88 301 LEU A C 1
ATOM 2164 O O . LEU A 1 301 ? -15.735 -5.671 6.511 1.00 91.88 301 LEU A O 1
ATOM 2168 N N . ASP A 1 302 ? -14.353 -6.430 4.904 1.00 91.88 302 ASP A N 1
ATOM 2169 C CA . ASP A 1 302 ? -14.587 -7.856 5.129 1.00 91.88 302 ASP A CA 1
ATOM 2170 C C . ASP A 1 302 ? -13.245 -8.568 5.307 1.00 91.88 302 ASP A C 1
ATOM 2172 O O . ASP A 1 302 ? -12.378 -8.504 4.432 1.00 91.88 302 ASP A O 1
ATOM 2176 N N . VAL A 1 303 ? -13.040 -9.195 6.463 1.00 93.44 303 VAL A N 1
ATOM 2177 C CA . VAL A 1 303 ? -11.739 -9.734 6.877 1.00 93.44 303 VAL A CA 1
ATOM 2178 C C . VAL A 1 303 ? -11.874 -11.218 7.178 1.00 93.44 303 VAL A C 1
ATOM 2180 O O . VAL A 1 303 ? -12.580 -11.610 8.104 1.00 93.44 303 VAL A O 1
ATOM 2183 N N . MET A 1 304 ? -11.151 -12.049 6.430 1.00 90.56 304 MET A N 1
ATOM 2184 C CA . MET A 1 304 ? -11.022 -13.472 6.714 1.00 90.56 304 MET A CA 1
ATOM 2185 C C . MET A 1 304 ? -9.881 -13.696 7.710 1.00 90.56 304 MET A C 1
ATOM 2187 O O . MET A 1 304 ? -8.722 -13.390 7.427 1.00 90.56 304 MET A O 1
ATOM 2191 N N . GLY A 1 305 ? -10.200 -14.268 8.869 1.00 91.75 305 GLY A N 1
ATOM 2192 C CA . GLY A 1 305 ? -9.232 -14.548 9.927 1.00 91.75 305 GLY A CA 1
ATOM 2193 C C . GLY A 1 305 ? -9.353 -13.579 11.100 1.00 91.75 305 GLY A C 1
ATOM 2194 O O . GLY A 1 305 ? -10.455 -13.217 11.497 1.00 91.75 305 GLY A O 1
ATOM 2195 N N . THR A 1 306 ? -8.222 -13.206 11.700 1.00 92.06 306 THR A N 1
ATOM 2196 C CA . THR A 1 306 ? -8.205 -12.339 12.886 1.00 92.06 306 THR A CA 1
ATOM 2197 C C . THR A 1 306 ? -8.067 -10.868 12.492 1.00 92.06 306 THR A C 1
ATOM 2199 O O . THR A 1 306 ? -7.099 -10.499 11.828 1.00 92.06 306 THR A O 1
ATOM 2202 N N . ALA A 1 307 ? -8.979 -10.018 12.965 1.00 94.38 307 ALA A N 1
ATOM 2203 C CA . ALA A 1 307 ? -8.946 -8.566 12.798 1.00 94.38 307 ALA A CA 1
ATOM 2204 C C . ALA A 1 307 ? -8.643 -7.860 14.130 1.00 94.38 307 ALA A C 1
ATOM 2206 O O . ALA A 1 307 ? -9.143 -8.264 15.182 1.00 94.38 307 ALA A O 1
ATOM 2207 N N . LEU A 1 308 ? -7.835 -6.795 14.092 1.00 93.25 308 LEU A N 1
ATOM 2208 C CA . LEU A 1 308 ? -7.460 -5.999 15.267 1.00 93.25 308 LEU A CA 1
ATOM 2209 C C . LEU A 1 308 ? -7.599 -4.502 14.976 1.00 93.25 308 LEU A C 1
ATOM 2211 O O . LEU A 1 308 ? -6.877 -3.970 14.138 1.00 93.25 308 LEU A O 1
ATOM 2215 N N . LEU A 1 309 ? -8.480 -3.822 15.711 1.00 93.00 309 LEU A N 1
ATOM 2216 C CA . LEU A 1 309 ? -8.638 -2.365 15.713 1.00 93.00 309 LEU A CA 1
ATOM 2217 C C . LEU A 1 309 ? -8.110 -1.828 17.049 1.00 93.00 309 LEU A C 1
ATOM 2219 O O . LEU A 1 309 ? -8.673 -2.103 18.109 1.00 93.00 309 LEU A O 1
ATOM 2223 N N . ARG A 1 310 ? -6.996 -1.095 17.015 1.00 90.94 310 ARG A N 1
ATOM 2224 C CA . ARG A 1 310 ? -6.246 -0.665 18.209 1.00 90.94 310 ARG A CA 1
ATOM 2225 C C . ARG A 1 310 ? -5.520 0.654 17.975 1.00 90.94 310 ARG A C 1
ATOM 2227 O O . ARG A 1 310 ? -5.302 1.048 16.833 1.00 90.94 310 ARG A O 1
ATOM 2234 N N . GLY A 1 311 ? -5.153 1.327 19.063 1.00 86.06 311 GLY A N 1
ATOM 2235 C CA . GLY A 1 311 ? -4.319 2.525 19.005 1.00 86.06 311 GLY A CA 1
ATOM 2236 C C . GLY A 1 311 ? -2.859 2.187 18.692 1.00 86.06 311 GLY A C 1
ATOM 2237 O O . GLY A 1 311 ? -2.413 1.063 18.911 1.00 86.06 311 GLY A O 1
ATOM 2238 N N . SER A 1 312 ? -2.097 3.178 18.223 1.00 78.19 312 SER A N 1
ATOM 2239 C CA . SER A 1 312 ? -0.701 2.998 17.786 1.00 78.19 312 SER A CA 1
ATOM 2240 C C . SER A 1 312 ? 0.252 2.483 18.876 1.00 78.19 312 SER A C 1
ATOM 2242 O O . SER A 1 312 ? 1.309 1.953 18.549 1.00 78.19 312 SER A O 1
ATOM 2244 N N . SER A 1 313 ? -0.080 2.658 20.157 1.00 74.69 313 SER A N 1
ATOM 2245 C CA . SER A 1 313 ? 0.775 2.296 21.294 1.00 74.69 313 SER A CA 1
ATOM 2246 C C . SER A 1 313 ? 0.284 1.078 22.082 1.00 74.69 313 SER A C 1
ATOM 2248 O O . SER A 1 313 ? 0.917 0.706 23.071 1.00 74.69 313 SER A O 1
ATOM 2250 N N . THR A 1 314 ? -0.827 0.446 21.684 1.00 77.06 314 THR A N 1
ATOM 2251 C CA . THR A 1 314 ? -1.420 -0.676 22.425 1.00 77.06 314 THR A CA 1
ATOM 2252 C C . THR A 1 314 ? -1.336 -1.976 21.637 1.00 77.06 314 THR A C 1
ATOM 2254 O O . THR A 1 314 ? -1.542 -2.023 20.427 1.00 77.06 314 THR A O 1
ATOM 2257 N N . THR A 1 315 ? -1.061 -3.082 22.330 1.00 79.88 315 THR A N 1
ATOM 2258 C CA . THR A 1 315 ? -1.104 -4.422 21.723 1.00 79.88 315 THR A CA 1
ATOM 2259 C C . THR A 1 315 ? -2.522 -4.990 21.687 1.00 79.88 315 THR A C 1
ATOM 2261 O O . THR A 1 315 ? -2.800 -5.873 20.873 1.00 79.88 315 THR A O 1
ATOM 2264 N N . THR A 1 316 ? -3.432 -4.448 22.503 1.00 85.94 316 THR A N 1
ATOM 2265 C CA . THR A 1 316 ? -4.838 -4.847 22.617 1.00 85.94 316 THR A CA 1
ATOM 2266 C C . THR A 1 316 ? -5.782 -3.692 22.251 1.00 85.94 316 THR A 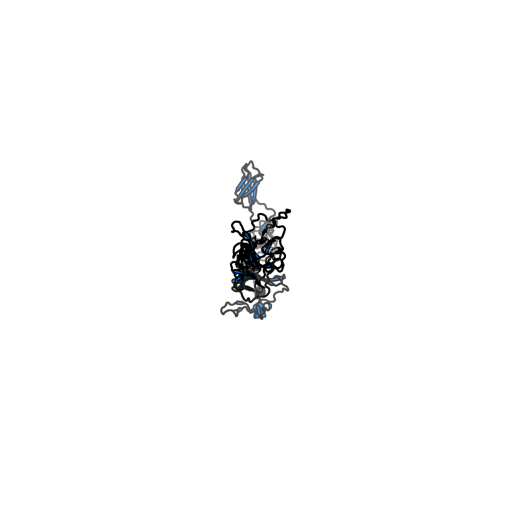C 1
ATOM 2268 O O . THR A 1 316 ? -5.416 -2.516 22.305 1.00 85.94 316 THR A O 1
ATOM 2271 N N . GLY A 1 317 ? -6.996 -4.036 21.823 1.00 90.19 317 GLY A N 1
ATOM 2272 C CA . GLY A 1 317 ? -8.036 -3.119 21.352 1.00 90.19 317 GLY A CA 1
ATOM 2273 C C . GLY A 1 317 ? -9.327 -3.905 21.135 1.00 90.19 317 GLY A C 1
ATOM 2274 O O . GLY A 1 317 ? -9.619 -4.786 21.943 1.00 90.19 317 GLY A O 1
ATOM 2275 N N . LEU A 1 318 ? -10.052 -3.647 20.048 1.00 94.69 318 LEU A N 1
ATOM 2276 C CA . LEU A 1 318 ? -11.096 -4.549 19.559 1.00 94.69 318 LEU A CA 1
ATOM 2277 C C . LEU A 1 318 ? -10.447 -5.651 18.711 1.00 94.69 318 LEU A C 1
ATOM 2279 O O . LEU A 1 318 ? -9.791 -5.367 17.709 1.00 94.69 318 LEU A O 1
ATOM 2283 N N . ALA A 1 319 ? -10.631 -6.901 19.111 1.00 95.00 319 ALA A N 1
ATOM 2284 C CA . ALA A 1 319 ? -10.177 -8.082 18.399 1.00 95.00 319 ALA A CA 1
ATOM 2285 C C . ALA A 1 319 ? -11.380 -8.900 17.943 1.00 95.00 319 ALA A C 1
ATOM 2287 O O . ALA A 1 319 ? -12.270 -9.163 18.743 1.00 95.00 319 ALA A O 1
ATOM 2288 N N . VAL A 1 320 ? -11.381 -9.352 16.695 1.00 96.44 320 VAL A N 1
ATOM 2289 C CA . VAL A 1 320 ? -12.279 -10.414 16.226 1.00 96.44 320 VAL A CA 1
ATOM 2290 C C . VAL A 1 320 ? -11.387 -11.559 15.790 1.00 96.44 320 VAL A C 1
ATOM 2292 O O . VAL A 1 320 ? -10.556 -11.378 14.904 1.00 96.44 320 VAL A O 1
ATOM 2295 N N . THR A 1 321 ? -11.474 -12.706 16.456 1.00 95.19 321 THR A N 1
ATOM 2296 C CA . THR A 1 321 ? -10.637 -13.864 16.114 1.00 95.19 321 THR A CA 1
ATOM 2297 C C . THR A 1 321 ? -11.201 -14.604 14.906 1.00 95.19 321 THR A C 1
ATOM 2299 O O . THR A 1 321 ? -12.384 -14.493 14.596 1.00 95.19 321 THR A O 1
ATOM 2302 N N . ALA A 1 322 ? -10.385 -15.449 14.272 1.00 93.69 322 ALA A N 1
ATOM 2303 C CA . ALA A 1 322 ? -10.850 -16.341 13.206 1.00 93.69 322 ALA A CA 1
ATOM 2304 C C . ALA A 1 322 ? -11.992 -17.294 13.635 1.00 93.69 322 ALA A C 1
ATOM 2306 O O . ALA A 1 322 ? -12.700 -17.817 12.782 1.00 93.69 322 ALA A O 1
ATOM 2307 N N . ALA A 1 323 ? -12.176 -17.518 14.942 1.00 93.56 323 ALA A N 1
ATOM 2308 C CA . ALA A 1 323 ? -13.287 -18.298 15.491 1.00 93.56 323 ALA A CA 1
ATOM 2309 C C . ALA A 1 323 ? -14.575 -17.470 15.691 1.00 93.56 323 ALA A C 1
ATOM 2311 O O . ALA A 1 323 ? -15.586 -18.018 16.117 1.00 93.56 323 ALA A O 1
ATOM 2312 N N . GLY A 1 324 ? -14.543 -16.161 15.416 1.00 94.38 324 GLY A N 1
ATOM 2313 C CA . GLY A 1 324 ? -15.668 -15.240 15.592 1.00 94.38 324 GLY A CA 1
ATOM 2314 C C . GLY A 1 324 ? -15.792 -14.631 16.992 1.00 94.38 324 GLY A C 1
ATOM 2315 O O . GLY A 1 324 ? -16.693 -13.829 17.220 1.00 94.38 324 GLY A O 1
ATOM 2316 N N . ASN A 1 325 ? -14.894 -14.961 17.927 1.00 96.88 325 ASN A N 1
ATOM 2317 C CA . ASN A 1 325 ? -14.923 -14.377 19.269 1.00 96.88 325 ASN A CA 1
ATOM 2318 C C . ASN A 1 325 ? -14.457 -12.917 19.233 1.00 96.88 325 ASN A C 1
ATOM 2320 O O . ASN A 1 325 ? -13.427 -12.602 18.627 1.00 96.88 325 ASN A O 1
ATOM 2324 N N . VAL A 1 326 ? -15.172 -12.051 19.947 1.00 97.25 326 VAL A N 1
ATOM 2325 C CA . VAL A 1 326 ? -14.896 -10.619 20.046 1.00 97.25 326 VAL A CA 1
ATOM 2326 C C . VAL A 1 326 ? -14.237 -10.303 21.391 1.00 97.25 326 VAL A C 1
ATOM 2328 O O . VAL A 1 326 ? -14.807 -10.532 22.454 1.00 97.25 326 VAL A O 1
ATOM 2331 N N . GLY A 1 327 ? -13.024 -9.763 21.354 1.00 95.19 327 GLY A N 1
ATOM 2332 C CA . GLY A 1 327 ? -12.284 -9.297 22.523 1.00 95.19 327 GLY A CA 1
ATOM 2333 C C . GLY A 1 327 ? -12.218 -7.774 22.574 1.00 95.19 327 GLY A C 1
ATOM 2334 O O . GLY A 1 327 ? -11.922 -7.140 21.566 1.00 95.19 327 GLY A O 1
ATOM 2335 N N . VAL A 1 328 ? -12.432 -7.175 23.743 1.00 93.50 328 VAL A N 1
ATOM 2336 C CA . VAL A 1 328 ? -12.125 -5.760 24.006 1.00 93.50 328 VAL A CA 1
ATOM 2337 C C . VAL A 1 328 ? -11.057 -5.703 25.090 1.00 93.50 328 VAL A C 1
ATOM 2339 O O . VAL A 1 328 ? -11.282 -6.147 26.210 1.00 93.50 328 VAL A O 1
ATOM 2342 N N . GLY A 1 329 ? -9.870 -5.204 24.750 1.00 91.12 329 GLY A N 1
ATOM 2343 C CA . GLY A 1 329 ? -8.711 -5.189 25.651 1.00 91.12 329 GLY A CA 1
ATOM 2344 C C . GLY A 1 329 ? -7.982 -6.537 25.778 1.00 91.12 329 GLY A C 1
ATOM 2345 O O . GLY A 1 329 ? -7.003 -6.641 26.515 1.00 91.12 329 GLY A O 1
ATOM 2346 N N . THR A 1 330 ? -8.378 -7.549 24.998 1.00 91.56 330 THR A N 1
ATOM 2347 C CA . THR A 1 330 ? -7.699 -8.850 24.862 1.00 91.56 330 THR A CA 1
ATOM 2348 C C . THR A 1 330 ? -7.656 -9.287 23.396 1.00 91.56 330 THR A C 1
ATOM 2350 O O . THR A 1 330 ? -8.590 -9.024 22.644 1.00 91.56 330 THR A O 1
ATOM 2353 N N . THR A 1 331 ? -6.580 -9.955 22.975 1.00 94.00 331 THR A N 1
ATOM 2354 C CA . THR A 1 331 ? -6.448 -10.557 21.631 1.00 94.00 331 THR A CA 1
ATOM 2355 C C . THR A 1 331 ? -6.765 -12.052 21.607 1.00 94.00 331 THR A C 1
ATOM 2357 O O . THR A 1 331 ? -6.772 -12.666 20.542 1.00 94.00 331 THR A O 1
ATOM 2360 N N . SER A 1 332 ? -7.023 -12.654 22.768 1.00 93.56 332 SER A N 1
ATOM 2361 C CA . SER A 1 332 ? -7.330 -14.080 22.906 1.00 93.56 332 SER A CA 1
ATOM 2362 C C . SER A 1 332 ? -8.564 -14.269 23.790 1.00 93.56 332 SER A C 1
ATOM 2364 O O . SER A 1 332 ? -8.438 -14.789 24.898 1.00 93.56 332 SER A O 1
ATOM 2366 N N . PRO A 1 333 ? -9.743 -13.792 23.345 1.00 95.81 333 PRO A N 1
ATOM 2367 C CA . PRO A 1 333 ? -10.990 -13.990 24.071 1.00 95.81 333 PRO A CA 1
ATOM 2368 C C . PRO A 1 333 ? -11.318 -15.485 24.194 1.00 95.81 333 PRO A C 1
ATOM 2370 O O . PRO A 1 333 ? -11.361 -16.221 23.203 1.00 95.81 333 PRO A O 1
ATOM 2373 N N . SER A 1 334 ? -11.558 -15.915 25.427 1.00 95.19 334 SER A N 1
ATOM 2374 C CA . SER A 1 334 ? -11.942 -17.277 25.815 1.00 95.19 334 SER A CA 1
ATOM 2375 C C . SER A 1 334 ? -13.449 -17.539 25.700 1.00 95.19 334 SER A C 1
ATOM 2377 O O . SER A 1 334 ? -13.882 -18.688 25.743 1.00 95.19 334 SER A O 1
ATOM 2379 N N . ALA A 1 335 ? -14.237 -16.479 25.504 1.00 95.31 335 ALA A N 1
ATOM 2380 C CA . ALA A 1 335 ? -15.681 -16.505 25.296 1.00 95.31 335 ALA A CA 1
ATOM 2381 C C . ALA A 1 335 ? -16.060 -15.772 23.991 1.00 95.31 335 ALA A C 1
ATOM 2383 O O . ALA A 1 335 ? -15.247 -14.997 23.479 1.00 95.31 335 ALA A O 1
ATOM 2384 N N . PRO A 1 336 ? -17.293 -15.950 23.467 1.00 96.94 336 PRO A N 1
ATOM 2385 C CA . PRO A 1 336 ? -17.765 -15.232 22.278 1.00 96.94 336 PRO A CA 1
ATOM 2386 C C . PRO A 1 336 ? -17.652 -13.707 22.381 1.00 96.94 336 PRO A C 1
ATOM 2388 O O . PRO A 1 336 ? -17.390 -13.045 21.382 1.00 96.94 336 PRO A O 1
ATOM 2391 N N . PHE A 1 337 ? -17.803 -13.154 23.587 1.00 96.19 337 PHE A N 1
ATOM 2392 C CA . PHE A 1 337 ? -17.514 -11.757 23.889 1.00 96.19 337 PHE A CA 1
ATOM 2393 C C . PHE A 1 337 ? -16.781 -11.660 25.230 1.00 96.19 337 PHE A C 1
ATOM 2395 O O . PHE A 1 337 ? -17.313 -12.081 26.256 1.00 96.19 337 PHE A O 1
ATOM 2402 N N . GLU A 1 338 ? -15.565 -11.115 25.232 1.00 94.31 338 GLU A N 1
ATOM 2403 C CA . GLU A 1 338 ? -14.764 -10.914 26.444 1.00 94.31 338 GLU A CA 1
ATOM 2404 C C . GLU A 1 338 ? -14.242 -9.477 26.503 1.00 94.31 338 GLU A C 1
ATOM 2406 O O . GLU A 1 338 ? -13.525 -9.020 25.612 1.00 94.31 338 GLU A O 1
ATOM 2411 N N . VAL A 1 339 ? -14.564 -8.772 27.587 1.00 92.31 339 VAL A N 1
ATOM 2412 C CA . VAL A 1 339 ? -14.001 -7.453 27.892 1.00 92.31 339 VAL A CA 1
ATOM 2413 C C . VAL A 1 339 ? -12.994 -7.618 29.019 1.00 92.31 339 VAL A C 1
ATOM 2415 O O . VAL A 1 339 ? -13.346 -8.056 30.113 1.00 92.31 339 VAL A O 1
ATOM 2418 N N . LYS A 1 340 ? -11.738 -7.263 28.757 1.00 89.38 340 LYS A N 1
ATOM 2419 C CA . LYS A 1 340 ? -10.629 -7.406 29.697 1.00 89.38 340 LYS A CA 1
ATOM 2420 C C . LYS A 1 340 ? -9.926 -6.069 29.889 1.00 89.38 340 LYS A C 1
ATOM 2422 O O . LYS A 1 340 ? -9.324 -5.536 28.962 1.00 89.38 340 LYS A O 1
ATOM 2427 N N . ALA A 1 341 ? -9.970 -5.550 31.111 1.00 86.38 341 ALA A N 1
ATOM 2428 C CA . ALA A 1 341 ? -9.235 -4.355 31.514 1.00 86.38 341 ALA A CA 1
ATOM 2429 C C . ALA A 1 341 ? -7.970 -4.739 32.301 1.00 86.38 341 ALA A C 1
ATOM 2431 O O . ALA A 1 341 ? -7.949 -5.750 33.003 1.00 86.38 341 ALA A O 1
ATOM 2432 N N . ALA A 1 342 ? -6.908 -3.938 32.184 1.00 76.12 342 ALA A N 1
ATOM 2433 C CA . ALA A 1 342 ? -5.708 -4.083 33.006 1.00 76.12 342 ALA A CA 1
ATOM 2434 C C . ALA A 1 342 ? -5.816 -3.200 34.264 1.00 76.12 342 ALA A C 1
ATOM 2436 O O . ALA A 1 342 ? -6.113 -2.012 34.156 1.00 76.12 342 ALA A O 1
ATOM 2437 N N . GLY A 1 343 ? -5.531 -3.767 35.443 1.00 71.81 343 GLY A N 1
ATOM 2438 C CA . GLY A 1 343 ? -5.542 -3.059 36.731 1.00 71.81 343 GLY A CA 1
ATOM 2439 C C . GLY A 1 343 ? -6.887 -3.088 37.471 1.00 71.81 343 GLY A C 1
ATOM 2440 O O . GLY A 1 343 ? -7.847 -3.714 37.035 1.00 71.81 343 GLY A O 1
ATOM 2441 N N . THR A 1 344 ? -6.947 -2.415 38.623 1.00 62.50 344 THR A N 1
ATOM 2442 C CA . THR A 1 344 ? -8.159 -2.286 39.448 1.00 62.50 344 THR A CA 1
ATOM 2443 C C . THR A 1 344 ? -9.012 -1.126 38.929 1.00 62.50 344 THR A C 1
ATOM 2445 O O . THR A 1 344 ? -8.698 0.038 39.185 1.00 62.50 344 THR A O 1
ATOM 2448 N N . GLY A 1 345 ? -10.071 -1.413 38.171 1.00 72.88 345 GLY A N 1
ATOM 2449 C CA . GLY A 1 345 ? -10.916 -0.380 37.566 1.00 72.88 345 GLY A CA 1
ATOM 2450 C C . GLY A 1 345 ? -12.233 -0.905 36.994 1.00 72.88 345 GLY A C 1
ATOM 2451 O O . GLY A 1 345 ? -12.614 -2.055 37.207 1.00 72.88 345 GLY A O 1
ATOM 2452 N N . ALA A 1 346 ? -12.945 -0.033 36.275 1.00 85.38 346 ALA A N 1
ATOM 2453 C CA . ALA A 1 346 ? -14.151 -0.393 35.535 1.00 85.38 346 ALA A CA 1
ATOM 2454 C C . ALA A 1 346 ? -13.802 -1.297 34.341 1.00 85.38 346 ALA A C 1
ATOM 2456 O O . ALA A 1 346 ? -12.990 -0.911 33.503 1.00 85.38 346 ALA A O 1
ATOM 2457 N N . ILE A 1 347 ? -14.448 -2.459 34.236 1.00 90.19 347 ILE A N 1
ATOM 2458 C CA . ILE A 1 347 ? -14.361 -3.343 33.064 1.00 90.19 347 ILE A CA 1
ATOM 2459 C C . ILE A 1 347 ? -15.256 -2.800 31.947 1.00 90.19 347 ILE A C 1
ATOM 2461 O O . ILE A 1 347 ? -14.843 -2.724 30.794 1.00 90.19 347 ILE A O 1
ATOM 2465 N N . ALA A 1 348 ? -16.473 -2.379 32.298 1.00 90.62 348 ALA A N 1
ATOM 2466 C CA . ALA A 1 348 ? -17.413 -1.751 31.378 1.00 90.62 348 ALA A CA 1
ATOM 2467 C C . ALA A 1 348 ? -18.178 -0.623 32.076 1.00 90.62 348 ALA A C 1
ATOM 2469 O O . ALA A 1 348 ? -18.478 -0.695 33.271 1.00 90.62 348 ALA A O 1
ATOM 2470 N N . LYS A 1 349 ? -18.515 0.425 31.326 1.00 89.31 349 LYS A N 1
ATOM 2471 C CA . LYS A 1 349 ? -19.284 1.569 31.820 1.00 89.31 349 LYS A CA 1
ATOM 2472 C C . LYS A 1 349 ? -20.476 1.808 30.899 1.00 89.31 349 LYS A C 1
ATOM 2474 O O . LYS A 1 349 ? -20.297 1.986 29.700 1.00 89.31 349 LYS A O 1
ATOM 2479 N N . PHE A 1 350 ? -21.672 1.838 31.471 1.00 90.00 350 PHE A N 1
ATOM 2480 C CA . PHE A 1 350 ? -22.933 2.085 30.779 1.00 90.00 350 PHE A CA 1
ATOM 2481 C C . PHE A 1 350 ? -23.483 3.427 31.260 1.00 90.00 350 PHE A C 1
ATOM 2483 O O . PHE A 1 350 ? -24.016 3.520 32.364 1.00 90.00 350 PHE A O 1
ATOM 2490 N N . THR A 1 351 ? -23.298 4.486 30.479 1.00 88.25 351 THR A N 1
ATOM 2491 C CA . THR A 1 351 ? -23.724 5.851 30.828 1.00 88.25 351 THR A CA 1
ATOM 2492 C C . THR A 1 351 ? -24.750 6.375 29.844 1.00 88.25 351 THR A C 1
ATOM 2494 O O . THR A 1 351 ? -24.695 6.033 28.667 1.00 88.25 351 THR A O 1
ATOM 2497 N N . SER A 1 352 ? -25.617 7.267 30.308 1.00 83.06 352 SER A N 1
ATOM 2498 C CA . SER A 1 352 ? -26.430 8.128 29.448 1.00 83.06 352 SER A CA 1
ATOM 2499 C C . SER A 1 352 ? -25.997 9.590 29.566 1.00 83.06 352 SER A C 1
ATOM 2501 O O . SER A 1 352 ? -25.365 9.982 30.548 1.00 83.06 352 SER A O 1
ATOM 2503 N N . ASP A 1 353 ? -26.392 10.412 28.592 1.00 81.94 353 ASP A N 1
ATOM 2504 C CA . ASP A 1 353 ? -25.995 11.828 28.462 1.00 81.94 353 ASP A CA 1
ATOM 2505 C C . ASP A 1 353 ? -26.352 12.714 29.673 1.00 81.94 353 ASP A C 1
ATOM 2507 O O . ASP A 1 353 ? -25.852 13.823 29.822 1.00 81.94 353 ASP A O 1
ATOM 2511 N N . ASN A 1 354 ? -27.210 12.230 30.571 1.00 79.06 354 ASN A N 1
ATOM 2512 C CA . ASN A 1 354 ? -27.684 12.928 31.768 1.00 79.06 354 ASN A CA 1
ATOM 2513 C C . ASN A 1 354 ? -26.848 12.652 33.041 1.00 79.06 354 ASN A C 1
ATOM 2515 O O . ASN A 1 354 ? -27.355 12.833 34.149 1.00 79.06 354 ASN A O 1
ATOM 2519 N N . SER A 1 355 ? -25.608 12.172 32.906 1.00 79.94 355 SER A N 1
ATOM 2520 C CA . SER A 1 355 ? -24.699 11.828 34.020 1.00 79.94 355 SER A CA 1
ATOM 2521 C C . SER A 1 355 ? -25.157 10.673 34.926 1.00 79.94 355 SER A C 1
ATOM 2523 O O . SER A 1 355 ? -24.519 10.408 35.947 1.00 79.94 355 SER A O 1
ATOM 2525 N N . THR A 1 356 ? -26.225 9.954 34.566 1.00 88.19 356 THR A N 1
ATOM 2526 C CA . THR A 1 356 ? -26.604 8.689 35.217 1.00 88.19 356 THR A CA 1
ATOM 2527 C C . THR A 1 356 ? -25.977 7.496 34.493 1.00 88.19 356 THR A C 1
ATOM 2529 O O . THR A 1 356 ? -25.600 7.581 33.321 1.00 88.19 356 THR A O 1
ATOM 2532 N N . GLY A 1 357 ? -25.808 6.378 35.198 1.00 90.56 357 GLY A N 1
ATOM 2533 C CA . GLY A 1 357 ? -25.247 5.169 34.603 1.00 90.56 357 GLY A CA 1
ATOM 2534 C C . GLY A 1 357 ? -24.842 4.105 35.613 1.00 90.56 357 GLY A C 1
ATOM 2535 O O . GLY A 1 357 ? -24.929 4.311 36.824 1.00 90.56 357 GLY A O 1
ATOM 2536 N N . CYS A 1 358 ? -24.369 2.977 35.097 1.00 91.62 358 CYS A N 1
ATOM 2537 C CA . CYS A 1 358 ? -23.843 1.858 35.865 1.00 91.62 358 CYS A CA 1
ATOM 2538 C C . CYS A 1 358 ? -22.422 1.512 35.417 1.00 91.62 358 CYS A C 1
ATOM 2540 O O . CYS A 1 358 ? -22.057 1.653 34.252 1.00 91.62 358 CYS A O 1
ATOM 2542 N N . THR A 1 359 ? -21.606 1.053 36.354 1.00 91.06 359 THR A N 1
ATOM 2543 C CA . THR A 1 359 ? -20.245 0.575 36.103 1.00 91.06 359 THR A CA 1
ATOM 2544 C C . THR A 1 359 ? -20.159 -0.880 36.526 1.00 91.06 359 THR A C 1
ATOM 2546 O O . THR A 1 359 ? -20.543 -1.206 37.647 1.00 91.06 359 THR A O 1
ATOM 2549 N N . LEU A 1 360 ? -19.658 -1.731 35.635 1.00 91.62 360 LEU A N 1
ATOM 2550 C CA . LEU A 1 360 ? -19.273 -3.099 35.945 1.00 91.62 360 LEU A CA 1
ATOM 2551 C C . LEU A 1 360 ? -17.793 -3.097 36.327 1.00 91.62 360 LEU A C 1
ATOM 2553 O O . LEU A 1 360 ? -16.936 -2.770 35.503 1.00 91.62 360 LEU A O 1
ATOM 2557 N N . ALA A 1 361 ? -17.508 -3.414 37.583 1.00 87.56 361 ALA A N 1
ATOM 2558 C CA . ALA A 1 361 ? -16.157 -3.507 38.119 1.00 87.56 361 ALA A CA 1
ATOM 2559 C C . ALA A 1 361 ? -15.678 -4.964 38.180 1.00 87.56 361 ALA A C 1
ATOM 2561 O O . ALA A 1 361 ? -16.447 -5.905 37.952 1.00 87.56 361 ALA A O 1
ATOM 2562 N N . ASP A 1 362 ? -14.401 -5.133 38.516 1.00 81.38 362 ASP A N 1
ATOM 2563 C CA . ASP A 1 362 ? -13.829 -6.443 38.811 1.00 81.38 362 ASP A CA 1
ATOM 2564 C C . ASP A 1 362 ? -14.635 -7.191 39.894 1.00 81.38 362 ASP A C 1
ATOM 2566 O O . ASP A 1 362 ? -15.228 -6.586 40.792 1.00 81.38 362 ASP A O 1
ATOM 2570 N N . GLY A 1 363 ? -14.731 -8.514 39.758 1.00 80.44 363 GLY A N 1
ATOM 2571 C CA . GLY A 1 363 ? -15.591 -9.362 40.593 1.00 80.44 363 GLY A CA 1
ATOM 2572 C C . GLY A 1 363 ? -17.092 -9.307 40.265 1.00 80.44 363 GLY A C 1
ATOM 2573 O O . GLY A 1 363 ? -17.895 -9.850 41.019 1.00 80.44 363 GLY A O 1
ATOM 2574 N N . GLY A 1 364 ? -17.493 -8.665 39.161 1.00 82.44 364 GLY A N 1
ATOM 2575 C CA . GLY A 1 364 ? -18.880 -8.682 38.671 1.00 82.44 364 GLY A CA 1
ATOM 2576 C C . GLY A 1 364 ? -19.829 -7.716 39.387 1.00 82.44 364 GLY A C 1
ATOM 2577 O O . GLY A 1 364 ? -21.047 -7.826 39.250 1.00 82.44 364 GLY A O 1
ATOM 2578 N N . THR A 1 365 ? -19.295 -6.759 40.152 1.00 86.94 365 THR A N 1
ATOM 2579 C CA . THR A 1 365 ? -20.120 -5.781 40.873 1.00 86.94 365 THR A CA 1
ATOM 2580 C C . THR A 1 365 ? -20.655 -4.723 39.914 1.00 86.94 365 THR A C 1
ATOM 2582 O O . THR A 1 365 ? -19.881 -4.045 39.236 1.00 86.94 365 THR A O 1
ATOM 2585 N N . ILE A 1 366 ? -21.978 -4.549 39.895 1.00 90.12 366 ILE A N 1
ATOM 2586 C CA . ILE A 1 366 ? -22.652 -3.475 39.160 1.00 90.12 366 ILE A CA 1
ATOM 2587 C C . ILE A 1 366 ? -22.962 -2.334 40.133 1.00 90.12 366 ILE A C 1
ATOM 2589 O O . ILE A 1 366 ? -23.801 -2.475 41.021 1.00 90.12 366 ILE A O 1
ATOM 2593 N N . THR A 1 367 ? -22.320 -1.183 39.936 1.00 89.38 367 THR A N 1
ATOM 2594 C CA . THR A 1 367 ? -22.539 0.027 40.742 1.00 89.38 367 THR A CA 1
ATOM 2595 C C . THR A 1 367 ? -23.225 1.090 39.899 1.00 89.38 367 THR A C 1
ATOM 2597 O O . THR A 1 367 ? -22.651 1.566 38.920 1.00 89.38 367 THR A O 1
ATOM 2600 N N . CYS A 1 368 ? -24.440 1.482 40.281 1.00 91.19 368 CYS A N 1
ATOM 2601 C CA . CYS A 1 368 ? -25.243 2.467 39.556 1.00 91.19 368 CYS A CA 1
ATOM 2602 C C . CYS A 1 368 ? -25.354 3.804 40.303 1.00 91.19 368 CYS A C 1
ATOM 2604 O O . CYS A 1 368 ? -25.358 3.854 41.534 1.00 91.19 368 CYS A O 1
ATOM 2606 N N . SER A 1 369 ? -25.486 4.899 39.555 1.00 91.12 369 SER A N 1
ATOM 2607 C CA . SER A 1 369 ? -25.681 6.249 40.089 1.00 91.12 369 SER A CA 1
ATOM 2608 C C . SER A 1 369 ? -26.968 6.351 40.919 1.00 91.12 369 SER A C 1
ATOM 2610 O O . SER A 1 369 ? -28.055 6.052 40.426 1.00 91.12 369 SER A O 1
ATOM 2612 N N . SER A 1 370 ? -26.862 6.816 42.165 1.00 91.44 370 SER A N 1
ATOM 2613 C CA . SER A 1 370 ? -27.991 6.961 43.104 1.00 91.44 370 SER A CA 1
ATOM 2614 C C . SER A 1 370 ? -27.916 8.268 43.918 1.00 91.44 370 SER A C 1
ATOM 2616 O O . SER A 1 370 ? -28.647 8.436 44.898 1.00 91.44 370 SER A O 1
ATOM 2618 N N . ASP A 1 371 ? -27.043 9.191 43.504 1.00 92.88 371 ASP A N 1
ATOM 2619 C CA . ASP A 1 371 ? -26.762 10.453 44.194 1.00 92.88 371 ASP A CA 1
ATOM 2620 C C . ASP A 1 371 ? -28.020 11.330 44.353 1.00 92.88 371 ASP A C 1
ATOM 2622 O O . ASP A 1 371 ? -28.896 11.345 43.483 1.00 92.88 371 ASP A O 1
ATOM 2626 N N . LEU A 1 372 ? -28.117 12.059 45.471 1.00 92.75 372 LEU A N 1
ATOM 2627 C CA . LEU A 1 372 ? -29.241 12.954 45.767 1.00 92.75 372 LEU A CA 1
ATOM 2628 C C . LEU A 1 372 ? -29.399 14.038 44.693 1.00 92.75 372 LEU A C 1
ATOM 2630 O O . LEU A 1 372 ? -30.525 14.346 44.309 1.00 92.75 372 LEU A O 1
ATOM 2634 N N . SER A 1 373 ? -28.287 14.574 44.183 1.00 91.88 373 SER A N 1
ATOM 2635 C CA . SER A 1 373 ? -28.270 15.609 43.139 1.00 91.88 373 SER A CA 1
ATOM 2636 C C . SER A 1 373 ? -28.881 15.146 41.813 1.00 91.88 373 SER A C 1
ATOM 2638 O O . SER A 1 373 ? -29.331 15.970 41.019 1.00 91.88 373 SER A O 1
ATOM 2640 N N . LEU A 1 374 ? -28.956 13.830 41.593 1.00 90.81 374 LEU A N 1
ATOM 2641 C CA . LEU A 1 374 ? -29.513 13.212 40.390 1.00 90.81 374 LEU A CA 1
ATOM 2642 C C . LEU A 1 374 ? -30.997 12.826 40.549 1.00 90.81 374 LEU A C 1
ATOM 2644 O O . LEU A 1 374 ? -31.585 12.258 39.628 1.00 90.81 374 LEU A O 1
ATOM 2648 N N . LYS A 1 375 ? -31.630 13.109 41.699 1.00 91.75 375 LYS A N 1
ATOM 2649 C CA . LYS A 1 375 ? -33.019 12.722 42.013 1.00 91.75 375 LYS A CA 1
ATOM 2650 C C . LYS A 1 375 ? -33.891 13.939 42.331 1.00 91.75 375 LYS A C 1
ATOM 2652 O O . LYS A 1 375 ? -33.448 14.912 42.925 1.00 91.75 375 LYS A O 1
ATOM 2657 N N . LYS A 1 376 ? -35.178 13.863 41.979 1.00 93.88 376 LYS A N 1
ATOM 2658 C CA . LYS A 1 376 ? -36.198 14.888 42.274 1.00 93.88 376 LYS A CA 1
ATOM 2659 C C . LYS A 1 376 ? -37.507 14.241 42.728 1.00 93.88 376 LYS A C 1
ATOM 2661 O O . LYS A 1 376 ? -37.727 13.068 42.444 1.00 93.88 376 LYS A O 1
ATOM 2666 N N . ASN A 1 377 ? -38.378 15.009 43.390 1.00 94.12 377 ASN A N 1
ATOM 2667 C CA . ASN A 1 377 ? -39.702 14.565 43.861 1.00 94.12 377 ASN A CA 1
ATOM 2668 C C . ASN A 1 377 ? -39.648 13.306 44.755 1.00 94.12 377 ASN A C 1
ATOM 2670 O O . ASN A 1 377 ? -40.370 12.337 44.530 1.00 94.12 377 ASN A O 1
ATOM 2674 N N . ILE A 1 378 ? -38.759 13.306 45.753 1.00 94.94 378 ILE A N 1
ATOM 2675 C CA . ILE A 1 378 ? -38.512 12.152 46.629 1.00 94.94 378 ILE A CA 1
ATOM 2676 C C . ILE A 1 378 ? -39.617 12.060 47.694 1.00 94.94 378 ILE A C 1
ATOM 2678 O O . ILE A 1 378 ? -39.724 12.929 48.556 1.00 94.94 378 ILE A O 1
ATOM 2682 N N . THR A 1 379 ? -40.418 10.992 47.658 1.00 93.81 379 THR A N 1
ATOM 2683 C CA . THR A 1 379 ? -41.461 10.680 48.653 1.00 93.81 379 THR A CA 1
ATOM 2684 C C . THR A 1 379 ? -41.257 9.285 49.246 1.00 93.81 379 THR A C 1
ATOM 2686 O O . THR A 1 379 ? -40.596 8.438 48.646 1.00 93.81 379 THR A O 1
ATOM 2689 N N . GLY A 1 380 ? -41.850 9.015 50.415 1.00 91.19 380 GLY A N 1
ATOM 2690 C CA . GLY A 1 380 ? -41.819 7.682 51.027 1.00 91.19 380 GLY A CA 1
ATOM 2691 C C . GLY A 1 380 ? -42.465 6.603 50.146 1.00 91.19 380 GLY A C 1
ATOM 2692 O O . GLY A 1 380 ? -43.380 6.887 49.371 1.00 91.19 380 GLY A O 1
ATOM 2693 N N . LEU A 1 381 ? -41.990 5.359 50.270 1.00 91.69 381 LEU A N 1
ATOM 2694 C CA . LEU A 1 381 ? -42.522 4.225 49.512 1.00 91.69 381 LEU A CA 1
ATOM 2695 C C . LEU A 1 381 ? -43.957 3.903 49.964 1.00 91.69 381 LEU A C 1
ATOM 2697 O O . LEU A 1 381 ? -44.187 3.647 51.146 1.00 91.69 381 LEU A O 1
ATOM 2701 N N . SER A 1 382 ? -44.902 3.915 49.020 1.00 91.00 382 SER A N 1
ATOM 2702 C CA . SER A 1 382 ? -46.324 3.623 49.261 1.00 91.00 382 SER A CA 1
ATOM 2703 C C . SER A 1 382 ? -46.624 2.132 49.425 1.00 91.00 382 SER A C 1
ATOM 2705 O O . SER A 1 382 ? -47.629 1.778 50.029 1.00 91.00 382 SER A O 1
ATOM 2707 N N . TYR A 1 383 ? -45.760 1.278 48.877 1.00 91.94 383 TYR A N 1
ATOM 2708 C CA . TYR A 1 383 ? -45.847 -0.174 48.992 1.00 91.94 383 TYR A CA 1
ATOM 2709 C C . TYR A 1 383 ? -45.188 -0.661 50.285 1.00 91.94 383 TYR A C 1
ATOM 2711 O O . TYR A 1 383 ? -44.242 -0.043 50.785 1.00 91.94 383 TYR A O 1
ATOM 2719 N N . GLY A 1 384 ? -45.652 -1.794 50.805 1.00 90.50 384 GLY A N 1
ATOM 2720 C CA . GLY A 1 384 ? -45.087 -2.397 52.011 1.00 90.50 384 GLY A CA 1
ATOM 2721 C C . GLY A 1 384 ? -45.329 -3.898 52.116 1.00 90.50 384 GLY A C 1
ATOM 2722 O O . GLY A 1 384 ? -45.589 -4.580 51.126 1.00 90.50 384 GLY A O 1
ATOM 2723 N N . LEU A 1 385 ? -45.275 -4.406 53.345 1.00 93.19 385 LEU A N 1
ATOM 2724 C CA . LEU A 1 385 ? -45.381 -5.821 53.685 1.00 93.19 385 LEU A CA 1
ATOM 2725 C C . LEU A 1 385 ? -46.655 -6.462 53.124 1.00 93.19 385 LEU A C 1
ATOM 2727 O O . LEU A 1 385 ? -46.603 -7.574 52.613 1.00 93.19 385 LEU A O 1
ATOM 2731 N N . SER A 1 386 ? -47.793 -5.766 53.179 1.00 93.81 386 SER A N 1
ATOM 2732 C CA . SER A 1 386 ? -49.064 -6.281 52.654 1.00 93.81 386 SER A CA 1
ATOM 2733 C C . SER A 1 386 ? -49.059 -6.501 51.144 1.00 93.81 386 SER A C 1
ATOM 2735 O O . SER A 1 386 ? -49.829 -7.324 50.662 1.00 93.81 386 SER A O 1
ATOM 2737 N N . ASP A 1 387 ? -48.235 -5.765 50.397 1.00 93.75 387 ASP A N 1
ATOM 2738 C CA . ASP A 1 387 ? -48.109 -5.920 48.945 1.00 93.75 387 ASP A CA 1
ATOM 2739 C C . ASP A 1 387 ? -47.057 -6.965 48.601 1.00 93.75 387 ASP A C 1
ATOM 2741 O O . ASP A 1 387 ? -47.289 -7.803 47.736 1.00 93.75 387 ASP A O 1
ATOM 2745 N N . LEU A 1 388 ? -45.946 -6.986 49.344 1.00 92.81 388 LEU A N 1
ATOM 2746 C CA . LEU A 1 388 ? -44.916 -8.013 49.208 1.00 92.81 388 LEU A CA 1
ATOM 2747 C C . LEU A 1 388 ? -45.488 -9.425 49.422 1.00 92.81 388 LEU A C 1
ATOM 2749 O O . LEU A 1 388 ? -45.169 -10.331 48.662 1.00 92.81 388 LEU A O 1
ATOM 2753 N N . LEU A 1 389 ? -46.373 -9.602 50.410 1.00 93.88 389 LEU A N 1
ATOM 2754 C CA . LEU A 1 389 ? -47.023 -10.886 50.706 1.00 93.88 389 LEU A CA 1
ATOM 2755 C C . LEU A 1 389 ? -47.984 -11.375 49.608 1.00 93.88 389 LEU A C 1
ATOM 2757 O O . LEU A 1 389 ? -48.404 -12.527 49.656 1.00 93.88 389 LEU A O 1
ATOM 2761 N N . LYS A 1 390 ? -48.352 -10.525 48.640 1.00 94.75 390 LYS A N 1
ATOM 2762 C CA . LYS A 1 390 ? -49.163 -10.922 47.475 1.00 94.75 390 LYS A CA 1
ATOM 2763 C C . LYS A 1 390 ? -48.308 -11.477 46.334 1.00 94.75 390 LYS A C 1
ATOM 2765 O O . LYS A 1 390 ? -48.866 -12.027 45.390 1.00 94.75 390 LYS A O 1
ATOM 2770 N N . LEU A 1 391 ? -46.988 -11.288 46.380 1.00 94.50 391 LEU A N 1
ATOM 2771 C CA . LEU A 1 391 ? -46.089 -11.798 45.350 1.00 94.50 391 LEU A CA 1
ATOM 2772 C C . LEU A 1 391 ? -45.882 -13.302 45.528 1.00 94.50 391 LEU A C 1
ATOM 2774 O O . LEU A 1 391 ? -45.777 -13.793 46.650 1.00 94.50 391 LEU A O 1
ATOM 2778 N N . ASN A 1 392 ? -45.763 -14.007 44.408 1.00 94.44 392 ASN A N 1
ATOM 2779 C CA . ASN A 1 392 ? -45.535 -15.443 44.363 1.00 94.44 392 ASN A CA 1
ATOM 2780 C C . ASN A 1 392 ? -44.125 -15.734 43.813 1.00 94.44 392 ASN A C 1
ATOM 2782 O O . ASN A 1 392 ? -43.912 -15.619 42.604 1.00 94.44 392 ASN A O 1
ATOM 2786 N N . PRO A 1 393 ? -43.134 -16.052 44.667 1.00 94.88 393 PRO A N 1
ATOM 2787 C CA . PRO A 1 393 ? -41.840 -16.545 44.209 1.00 94.88 393 PRO A CA 1
ATOM 2788 C C . PRO A 1 393 ? -42.004 -17.921 43.557 1.00 94.88 393 PRO A C 1
ATOM 2790 O O . PRO A 1 393 ? -42.665 -18.797 44.114 1.00 94.88 393 PRO A O 1
ATOM 2793 N N . VAL A 1 394 ? -41.382 -18.127 42.401 1.00 96.31 394 VAL A N 1
ATOM 2794 C CA . VAL A 1 394 ? -41.477 -19.377 41.637 1.00 96.31 394 VAL A CA 1
ATOM 2795 C C . VAL A 1 394 ? -40.102 -19.917 41.261 1.00 96.31 394 VAL A C 1
ATOM 2797 O O . VAL A 1 394 ? -39.124 -19.176 41.145 1.00 96.31 394 VAL A O 1
ATOM 2800 N N . GLU A 1 395 ? -40.056 -21.223 41.017 1.00 96.00 395 GLU A N 1
ATOM 2801 C CA . GLU A 1 395 ? -38.953 -21.899 40.341 1.00 96.00 395 GLU A CA 1
ATOM 2802 C C . GLU A 1 395 ? -39.346 -22.198 38.893 1.00 96.00 395 GLU A C 1
ATOM 2804 O O . GLU A 1 395 ? -40.431 -22.730 38.645 1.00 96.00 395 GLU A O 1
ATOM 2809 N N . PHE A 1 396 ? -38.473 -21.902 37.934 1.00 94.38 396 PHE A N 1
ATOM 2810 C CA . PHE A 1 396 ? -38.776 -22.078 36.515 1.00 94.38 396 PHE A CA 1
ATOM 2811 C C . PHE A 1 396 ? -37.555 -22.505 35.692 1.00 94.38 396 PHE A C 1
ATOM 2813 O O . PHE A 1 396 ? -36.416 -22.177 36.016 1.00 94.38 396 PHE A O 1
ATOM 2820 N N . ASN A 1 397 ? -37.803 -23.208 34.589 1.00 95.12 397 ASN A N 1
ATOM 2821 C CA . ASN A 1 397 ? -36.846 -23.388 33.498 1.00 95.12 397 ASN A CA 1
ATOM 2822 C C . ASN A 1 397 ? -37.280 -22.510 32.322 1.00 95.12 397 ASN A C 1
ATOM 2824 O O . ASN A 1 397 ? -38.480 -22.290 32.115 1.00 95.12 397 ASN A O 1
ATOM 2828 N N . TRP A 1 398 ? -36.328 -21.996 31.551 1.00 94.19 398 TRP A N 1
ATOM 2829 C CA . TRP A 1 398 ? -36.655 -21.360 30.282 1.00 94.19 398 TRP A CA 1
ATOM 2830 C C . TRP A 1 398 ? -37.141 -22.418 29.292 1.00 94.19 398 TRP A C 1
ATOM 2832 O O . TRP A 1 398 ? -36.714 -23.562 29.332 1.00 94.19 398 TRP A O 1
ATOM 2842 N N . LYS A 1 399 ? -38.013 -22.039 28.350 1.00 93.19 399 LYS A N 1
ATOM 2843 C CA . LYS A 1 399 ? -38.532 -22.977 27.331 1.00 93.19 399 LYS A CA 1
ATOM 2844 C C . LYS A 1 399 ? -37.454 -23.551 26.398 1.00 93.19 399 LYS A C 1
ATOM 2846 O O . LYS A 1 399 ? -37.726 -24.518 25.700 1.00 93.19 399 LYS A O 1
ATOM 2851 N N . ILE A 1 400 ? -36.297 -22.892 26.327 1.00 94.69 400 ILE A N 1
ATOM 2852 C CA . ILE A 1 400 ? -35.113 -23.329 25.578 1.00 94.69 400 ILE A CA 1
ATOM 2853 C C . ILE A 1 400 ? -34.283 -24.349 26.370 1.00 94.69 400 ILE A C 1
ATOM 2855 O O . ILE A 1 400 ? -33.529 -25.106 25.765 1.00 94.69 400 ILE A O 1
ATOM 2859 N N . ASP A 1 401 ? -34.414 -24.374 27.696 1.00 92.44 401 ASP A N 1
ATOM 2860 C CA . ASP A 1 401 ? -33.643 -25.280 28.536 1.00 92.44 401 ASP A CA 1
ATOM 2861 C C . ASP A 1 401 ? -34.104 -26.725 28.301 1.00 92.44 401 ASP A C 1
ATOM 2863 O O . ASP A 1 401 ? -35.296 -26.999 28.147 1.00 92.44 401 ASP A O 1
ATOM 2867 N N . GLU A 1 402 ? -33.157 -27.661 28.304 1.00 92.75 402 GLU A N 1
ATOM 2868 C CA . GLU A 1 402 ? -33.462 -29.090 28.237 1.00 92.75 402 GLU A CA 1
ATOM 2869 C C . GLU A 1 402 ? -34.108 -29.577 29.545 1.00 92.75 402 GLU A C 1
ATOM 2871 O O . GLU A 1 402 ? -33.800 -29.078 30.639 1.00 92.75 402 GLU A O 1
ATOM 2876 N N . ASP A 1 403 ? -34.965 -30.598 29.443 1.00 86.44 403 ASP A N 1
ATOM 2877 C CA . ASP A 1 403 ? -35.585 -31.249 30.597 1.00 86.44 403 ASP A CA 1
ATOM 2878 C C . ASP A 1 403 ? -34.507 -31.816 31.542 1.00 86.44 403 ASP A C 1
ATOM 2880 O O . ASP A 1 403 ? -33.721 -32.687 31.172 1.00 86.44 403 ASP A O 1
ATOM 2884 N N . GLY A 1 404 ? -34.474 -31.319 32.785 1.00 84.19 404 GLY A N 1
ATOM 2885 C CA . GLY A 1 404 ? -33.470 -31.676 33.800 1.00 84.19 404 GLY A CA 1
ATOM 2886 C C . GLY A 1 404 ? -32.457 -30.571 34.118 1.00 84.19 404 GLY A C 1
ATOM 2887 O O . GLY A 1 404 ? -31.677 -30.720 35.061 1.00 84.19 404 GLY A O 1
ATOM 2888 N N . SER A 1 405 ? -32.496 -29.447 33.397 1.00 91.88 405 SER A N 1
ATOM 2889 C CA . SER A 1 405 ? -31.712 -28.250 33.728 1.00 91.88 405 SER A CA 1
ATOM 2890 C C . SER A 1 405 ? -32.065 -27.709 35.121 1.00 91.88 405 SER A C 1
ATOM 2892 O O . SER A 1 405 ? -33.220 -27.772 35.557 1.00 91.88 405 SER A O 1
ATOM 2894 N N . LEU A 1 406 ? -31.081 -27.141 35.828 1.00 92.69 406 LEU A N 1
ATOM 2895 C CA . LEU A 1 406 ? -31.314 -26.504 37.129 1.00 92.69 406 LEU A CA 1
ATOM 2896 C C . LEU A 1 406 ? -32.366 -25.396 37.003 1.00 92.69 406 LEU A C 1
ATOM 2898 O O . LEU A 1 406 ? -32.299 -24.562 36.100 1.00 92.69 406 LEU A O 1
ATOM 2902 N N . LYS A 1 407 ? -33.339 -25.389 37.918 1.00 93.56 407 LYS A N 1
ATOM 2903 C CA . LYS A 1 407 ? -34.376 -24.358 37.939 1.00 93.56 407 LYS A CA 1
ATOM 2904 C C . LYS A 1 407 ? -33.803 -23.023 38.396 1.00 93.56 407 LYS A C 1
ATOM 2906 O O . LYS A 1 407 ? -33.032 -22.951 39.351 1.00 93.56 407 LYS A O 1
ATOM 2911 N N . ASN A 1 408 ? -34.252 -21.964 37.742 1.00 93.50 408 ASN A N 1
ATOM 2912 C CA . ASN A 1 408 ? -34.015 -20.589 38.140 1.00 93.50 408 ASN A CA 1
ATOM 2913 C C . ASN A 1 408 ? -35.052 -20.168 39.183 1.00 93.50 408 ASN A C 1
ATOM 2915 O O . ASN A 1 408 ? -36.214 -20.568 39.112 1.00 93.50 408 ASN A O 1
ATOM 2919 N N . LEU A 1 409 ? -34.637 -19.329 40.129 1.00 95.06 409 LEU A N 1
ATOM 2920 C CA . LEU A 1 409 ? -35.522 -18.705 41.109 1.00 95.06 409 LEU A CA 1
ATOM 2921 C C . LEU A 1 409 ? -35.908 -17.311 40.628 1.00 95.06 409 LEU A C 1
ATOM 2923 O O . LEU A 1 409 ? -35.052 -16.537 40.195 1.00 95.06 409 LEU A O 1
ATOM 2927 N N . GLY A 1 410 ? -37.183 -16.961 40.733 1.00 94.31 410 GLY A N 1
ATOM 2928 C CA . GLY A 1 410 ? -37.623 -15.622 40.371 1.00 94.31 410 GLY A CA 1
ATOM 2929 C C . GLY A 1 410 ? -39.114 -15.403 40.548 1.00 94.31 410 GLY A C 1
ATOM 2930 O O . GLY A 1 410 ? -39.746 -15.965 41.439 1.00 94.31 410 GLY A O 1
ATOM 2931 N N . PHE A 1 411 ? -39.660 -14.543 39.696 1.00 95.50 411 PHE A N 1
ATOM 2932 C CA . PHE A 1 411 ? -41.063 -14.150 39.703 1.00 95.50 411 PHE A CA 1
ATOM 2933 C C . PHE A 1 411 ? -41.593 -14.108 38.274 1.00 95.50 411 PHE A C 1
ATOM 2935 O O . PHE A 1 411 ? -40.850 -13.813 37.335 1.00 95.50 411 PHE A O 1
ATOM 2942 N N . ILE A 1 412 ? -42.895 -14.327 38.116 1.00 95.69 412 ILE A N 1
ATOM 2943 C CA . ILE A 1 412 ? -43.577 -14.141 36.836 1.00 95.69 412 ILE A CA 1
ATOM 2944 C C . ILE A 1 412 ? -43.896 -12.652 36.678 1.00 95.69 412 ILE A C 1
ATOM 2946 O O . ILE A 1 412 ? -44.649 -12.083 37.468 1.00 95.69 412 ILE A O 1
ATOM 2950 N N . ALA A 1 413 ? -43.332 -12.006 35.654 1.00 95.56 413 ALA A N 1
ATOM 2951 C CA . ALA A 1 413 ? -43.456 -10.559 35.464 1.00 95.56 413 ALA A CA 1
ATOM 2952 C C . ALA A 1 413 ? -44.922 -10.096 35.358 1.00 95.56 413 ALA A C 1
ATOM 2954 O O . ALA A 1 413 ? -45.282 -9.069 35.922 1.00 95.56 413 ALA A O 1
ATOM 2955 N N . GLN A 1 414 ? -45.786 -10.879 34.711 1.00 96.31 414 GLN A N 1
ATOM 2956 C CA . GLN A 1 414 ? -47.219 -10.596 34.583 1.00 96.31 414 GLN A CA 1
ATOM 2957 C C . GLN A 1 414 ? -47.938 -10.609 35.938 1.00 96.31 414 GLN A C 1
ATOM 2959 O O . GLN A 1 414 ? -48.818 -9.786 36.169 1.00 96.31 414 GLN A O 1
ATOM 2964 N N . GLU A 1 415 ? -47.561 -11.510 36.847 1.00 96.06 415 GLU A N 1
ATOM 2965 C CA . GLU A 1 415 ? -48.133 -11.560 38.197 1.00 96.06 415 GLU A CA 1
ATOM 2966 C C . GLU A 1 415 ? -47.659 -10.358 39.017 1.00 96.06 415 GLU A C 1
ATOM 2968 O O . GLU A 1 415 ? -48.468 -9.678 39.652 1.00 96.06 415 GLU A O 1
ATOM 2973 N N . VAL A 1 416 ? -46.364 -10.033 38.937 1.00 95.38 416 VAL A N 1
ATOM 2974 C CA . VAL A 1 416 ? -45.790 -8.869 39.626 1.00 95.38 416 VAL A CA 1
ATOM 2975 C C . VAL A 1 416 ? -46.410 -7.566 39.129 1.00 95.38 416 VAL A C 1
ATOM 2977 O O . VAL A 1 416 ? -46.683 -6.693 39.946 1.00 95.38 416 VAL A O 1
ATOM 2980 N N . GLU A 1 417 ? -46.688 -7.428 37.832 1.00 95.19 417 GLU A N 1
ATOM 2981 C CA . GLU A 1 417 ? -47.290 -6.221 37.249 1.00 95.19 417 GLU A CA 1
ATOM 2982 C C . GLU A 1 417 ? -48.632 -5.862 37.905 1.00 95.19 417 GLU A C 1
ATOM 2984 O O . GLU A 1 417 ? -48.917 -4.682 38.113 1.00 95.19 417 GLU A O 1
ATOM 2989 N N . THR A 1 418 ? -49.428 -6.861 38.306 1.00 95.19 418 THR A N 1
ATOM 2990 C CA . THR A 1 418 ? -50.727 -6.633 38.965 1.00 95.19 418 THR A CA 1
ATOM 2991 C C . THR A 1 418 ? -50.610 -6.015 40.362 1.00 95.19 418 THR A C 1
ATOM 2993 O O . THR A 1 418 ? -51.539 -5.349 40.818 1.00 95.19 418 THR A O 1
ATOM 2996 N N . VAL A 1 419 ? -49.472 -6.205 41.039 1.00 94.06 419 VAL A N 1
ATOM 2997 C CA . VAL A 1 419 ? -49.231 -5.732 42.413 1.00 94.06 419 VAL A CA 1
ATOM 2998 C C . VAL A 1 419 ? -48.271 -4.537 42.437 1.00 94.06 419 VAL A C 1
ATOM 3000 O O . VAL A 1 419 ? -48.507 -3.557 43.143 1.00 94.06 419 VAL A O 1
ATOM 3003 N N . LEU A 1 420 ? -47.187 -4.606 41.661 1.00 94.44 420 LEU A N 1
ATOM 3004 C CA . LEU A 1 420 ? -46.075 -3.655 41.599 1.00 94.44 420 LEU A CA 1
ATOM 3005 C C . LEU A 1 420 ? -45.787 -3.244 40.141 1.00 94.44 420 LEU A C 1
ATOM 3007 O O . LEU A 1 420 ? -44.696 -3.508 39.625 1.00 94.44 420 LEU A O 1
ATOM 3011 N N . PRO A 1 421 ? -46.706 -2.527 39.471 1.00 93.88 421 PRO A N 1
ATOM 3012 C CA . PRO A 1 421 ? -46.578 -2.205 38.046 1.00 93.88 421 PRO A CA 1
ATOM 3013 C C . PRO A 1 421 ? -45.321 -1.388 37.714 1.00 93.88 421 PRO A C 1
ATOM 3015 O O . PRO A 1 421 ? -44.788 -1.486 36.620 1.00 93.88 421 PRO A O 1
ATOM 3018 N N . LYS A 1 422 ? -44.788 -0.611 38.670 1.00 91.81 422 LYS A N 1
ATOM 3019 C CA . LYS A 1 422 ? -43.570 0.201 38.475 1.00 91.81 422 LYS A CA 1
ATOM 3020 C C . LYS A 1 422 ? -42.285 -0.620 38.315 1.00 91.81 422 LYS A C 1
ATOM 3022 O O . LYS A 1 422 ? -41.266 -0.053 37.935 1.00 91.81 422 LYS A O 1
ATOM 3027 N N . LEU A 1 423 ? -42.308 -1.905 38.667 1.00 93.75 423 LEU A N 1
ATOM 3028 C CA . LEU A 1 423 ? -41.156 -2.797 38.523 1.00 93.75 423 LEU A CA 1
ATOM 3029 C C . LEU A 1 423 ? -41.174 -3.573 37.209 1.00 93.75 423 LEU A C 1
ATOM 3031 O O . LEU A 1 423 ? -40.187 -4.234 36.906 1.00 93.75 423 LEU A O 1
ATOM 3035 N N . VAL A 1 424 ? -42.261 -3.498 36.441 1.00 95.31 424 VAL A N 1
ATOM 3036 C CA . VAL A 1 424 ? -42.418 -4.244 35.195 1.00 95.31 424 VAL A CA 1
ATOM 3037 C C . VAL A 1 424 ? -42.462 -3.268 34.034 1.00 95.31 424 VAL A C 1
ATOM 3039 O O . VAL A 1 424 ? -43.230 -2.308 34.036 1.00 95.31 424 VAL A O 1
ATOM 3042 N N . ILE A 1 425 ? -41.633 -3.519 33.030 1.00 94.81 425 ILE A N 1
ATOM 3043 C CA . ILE A 1 425 ? -41.666 -2.800 31.759 1.00 94.81 425 ILE A CA 1
ATOM 3044 C C . ILE A 1 425 ? -42.037 -3.772 30.643 1.00 94.81 425 ILE A C 1
ATOM 3046 O O . ILE A 1 425 ? -41.910 -4.986 30.781 1.00 94.81 425 ILE A O 1
ATOM 3050 N N . THR A 1 426 ? -42.546 -3.240 29.536 1.00 93.81 426 THR A N 1
ATOM 3051 C CA . THR A 1 426 ? -42.799 -4.032 28.327 1.00 93.81 426 THR A CA 1
ATOM 3052 C C . THR A 1 426 ? -41.702 -3.693 27.331 1.00 93.81 426 THR A C 1
ATOM 3054 O O . THR A 1 426 ? -41.608 -2.538 26.919 1.00 93.81 426 THR A O 1
ATOM 3057 N N . GLY A 1 427 ? -40.856 -4.669 27.009 1.00 89.81 427 GLY A N 1
ATOM 3058 C CA . GLY A 1 427 ? -39.773 -4.516 26.043 1.00 89.81 427 GLY A CA 1
ATOM 3059 C C . GLY A 1 427 ? -40.288 -4.385 24.607 1.00 89.81 427 GLY A C 1
ATOM 3060 O O . GLY A 1 427 ? -41.477 -4.567 24.330 1.00 89.81 427 GLY A O 1
ATOM 3061 N N . GLU A 1 428 ? -39.381 -4.106 23.670 1.00 85.44 428 GLU A N 1
ATOM 3062 C CA . GLU A 1 428 ? -39.714 -3.830 22.260 1.00 85.44 428 GLU A CA 1
ATOM 3063 C C . GLU A 1 428 ? -40.406 -5.006 21.550 1.00 85.44 428 GLU A C 1
ATOM 3065 O O . GLU A 1 428 ? -41.262 -4.802 20.693 1.00 85.44 428 GLU A O 1
ATOM 3070 N N . ALA A 1 429 ? -40.109 -6.243 21.957 1.00 87.94 429 ALA A N 1
ATOM 3071 C CA . ALA A 1 429 ? -40.753 -7.454 21.441 1.00 87.94 429 ALA A CA 1
ATOM 3072 C C . ALA A 1 429 ? -42.129 -7.751 22.080 1.00 87.94 429 ALA A C 1
ATOM 3074 O O . ALA A 1 429 ? -42.690 -8.828 21.876 1.00 87.94 429 ALA A O 1
ATOM 3075 N N . GLY A 1 430 ? -42.663 -6.844 22.906 1.00 91.88 430 GLY A N 1
ATOM 3076 C CA . GLY A 1 430 ? -43.916 -7.038 23.645 1.00 91.88 430 GLY A CA 1
ATOM 3077 C C . GLY A 1 430 ? -43.803 -7.973 24.857 1.00 91.88 430 GLY A C 1
ATOM 3078 O O . GLY A 1 430 ? -44.810 -8.275 25.499 1.00 91.88 430 GLY A O 1
ATOM 3079 N N . LEU A 1 431 ? -42.596 -8.435 25.189 1.00 93.56 431 LEU A N 1
ATOM 3080 C CA . LEU A 1 431 ? -42.331 -9.278 26.353 1.00 93.56 431 LEU A CA 1
ATOM 3081 C C . LEU A 1 431 ? -42.211 -8.427 27.623 1.00 93.56 431 LEU A C 1
ATOM 3083 O O . LEU A 1 431 ? -41.711 -7.305 27.591 1.00 93.56 431 LEU A O 1
ATOM 3087 N N . LYS A 1 432 ? -42.688 -8.958 28.752 1.00 95.38 432 LYS A N 1
ATOM 3088 C CA . LYS A 1 432 ? -42.592 -8.290 30.056 1.00 95.38 432 LYS A CA 1
ATOM 3089 C C . LYS A 1 432 ? -41.219 -8.542 30.675 1.00 95.38 432 LYS A C 1
ATOM 3091 O O . LYS A 1 432 ? -40.796 -9.691 30.773 1.00 95.38 432 LYS A O 1
ATOM 3096 N N . GLU A 1 433 ? -40.572 -7.483 31.140 1.00 93.94 433 GLU A N 1
ATOM 3097 C CA . GLU A 1 433 ? -39.280 -7.515 31.828 1.00 93.94 433 GLU A CA 1
ATOM 3098 C C . GLU A 1 433 ? -39.439 -6.988 33.254 1.00 93.94 433 GLU A C 1
ATOM 3100 O O . GLU A 1 433 ? -40.201 -6.050 33.501 1.00 93.94 433 GLU A O 1
ATOM 3105 N N . LEU A 1 434 ? -38.723 -7.592 34.202 1.00 94.31 434 LEU A N 1
ATOM 3106 C CA . LEU A 1 434 ? -38.854 -7.305 35.628 1.00 94.31 434 LEU A CA 1
ATOM 3107 C C . LEU A 1 434 ? -37.569 -6.689 36.193 1.00 94.31 434 LEU A C 1
ATOM 3109 O O . LEU A 1 434 ? -36.504 -7.303 36.162 1.00 94.31 434 LEU A O 1
ATOM 3113 N N . ASN A 1 435 ? -37.689 -5.516 36.813 1.00 92.75 435 ASN A N 1
ATOM 3114 C CA . ASN A 1 435 ? -36.636 -4.905 37.619 1.00 92.75 435 ASN A CA 1
ATOM 3115 C C . ASN A 1 435 ? -36.614 -5.517 39.029 1.00 92.75 435 ASN A C 1
ATOM 3117 O O . ASN A 1 435 ? -37.214 -4.994 39.973 1.00 92.75 435 ASN A O 1
ATOM 3121 N N . THR A 1 436 ? -35.889 -6.621 39.176 1.00 90.31 436 THR A N 1
ATOM 3122 C CA . THR A 1 436 ? -35.723 -7.330 40.454 1.00 90.31 436 THR A CA 1
ATOM 3123 C C . THR A 1 436 ? -34.953 -6.514 41.495 1.00 90.31 436 THR A C 1
ATOM 3125 O O . THR A 1 436 ? -35.286 -6.576 42.677 1.00 90.31 436 THR A O 1
ATOM 3128 N N . ILE A 1 437 ? -33.987 -5.681 41.086 1.00 90.06 437 ILE A N 1
ATOM 3129 C CA . ILE A 1 437 ? -33.228 -4.794 41.994 1.00 90.06 437 ILE A CA 1
ATOM 3130 C C . ILE A 1 437 ? -34.166 -3.793 42.685 1.00 90.06 437 ILE A C 1
ATOM 3132 O O . ILE A 1 437 ? -33.980 -3.452 43.855 1.00 90.06 437 ILE A O 1
ATOM 3136 N N . GLY A 1 438 ? -35.230 -3.369 42.000 1.00 90.38 438 GLY A N 1
ATOM 3137 C CA . GLY A 1 438 ? -36.260 -2.502 42.565 1.00 90.38 438 GLY A CA 1
ATOM 3138 C C . GLY A 1 438 ? -37.057 -3.117 43.726 1.00 90.38 438 GLY A C 1
ATOM 3139 O O . GLY A 1 438 ? -37.721 -2.373 44.450 1.00 90.38 438 GLY A O 1
ATOM 3140 N N . LEU A 1 439 ? -36.966 -4.432 43.968 1.00 91.75 439 LEU A N 1
ATOM 3141 C CA . LEU A 1 439 ? -37.553 -5.076 45.151 1.00 91.75 439 LEU A CA 1
ATOM 3142 C C . LEU A 1 439 ? -36.752 -4.801 46.429 1.00 91.75 439 LEU A C 1
ATOM 3144 O O . LEU A 1 439 ? -37.324 -4.860 47.516 1.00 91.75 439 LEU A O 1
ATOM 3148 N N . VAL A 1 440 ? -35.463 -4.455 46.339 1.00 93.12 440 VAL A N 1
ATOM 3149 C CA . VAL A 1 440 ? -34.605 -4.254 47.521 1.00 93.12 440 VAL A CA 1
ATOM 3150 C C . VAL A 1 440 ? -35.157 -3.160 48.454 1.00 93.12 440 VAL A C 1
ATOM 3152 O O . VAL A 1 440 ? -35.346 -3.444 49.639 1.00 93.12 440 VAL A O 1
ATOM 3155 N N . PRO A 1 441 ? -35.528 -1.949 47.982 1.00 92.94 441 PRO A N 1
ATOM 3156 C CA . PRO A 1 441 ? -36.167 -0.948 48.843 1.00 92.94 441 PRO A CA 1
ATOM 3157 C C . PRO A 1 441 ? -37.514 -1.395 49.437 1.00 92.94 441 PRO A C 1
ATOM 3159 O O . PRO A 1 441 ? -37.849 -1.003 50.557 1.00 92.94 441 PRO A O 1
ATOM 3162 N N . LEU A 1 442 ? -38.288 -2.215 48.713 1.00 92.94 442 LEU A N 1
ATOM 3163 C CA . LEU A 1 442 ? -39.564 -2.756 49.197 1.00 92.94 442 LEU A CA 1
ATOM 3164 C C . LEU A 1 442 ? -39.359 -3.779 50.318 1.00 92.94 442 LEU A C 1
ATOM 3166 O O . LEU A 1 442 ? -40.083 -3.745 51.317 1.00 92.94 442 LEU A O 1
ATOM 3170 N N . LEU A 1 443 ? -38.362 -4.655 50.186 1.00 93.88 443 LEU A N 1
ATOM 3171 C CA . LEU A 1 443 ? -37.961 -5.595 51.233 1.00 93.88 443 LEU A CA 1
ATOM 3172 C C . LEU A 1 443 ? -37.537 -4.835 52.494 1.00 93.88 443 LEU A C 1
ATOM 3174 O O . LEU A 1 443 ? -38.055 -5.119 53.573 1.00 93.88 443 LEU A O 1
ATOM 3178 N N . THR A 1 444 ? -36.706 -3.795 52.357 1.00 95.19 444 THR A N 1
ATOM 3179 C CA . THR A 1 444 ? -36.310 -2.926 53.479 1.00 95.19 444 THR A CA 1
ATOM 3180 C C . THR A 1 444 ? -37.522 -2.307 54.171 1.00 95.19 444 THR A C 1
ATOM 3182 O O . THR A 1 444 ? -37.637 -2.368 55.397 1.00 95.19 444 THR A O 1
ATOM 3185 N N . LYS A 1 445 ? -38.472 -1.749 53.408 1.00 94.44 445 LYS A N 1
ATOM 3186 C CA . LYS A 1 445 ? -39.697 -1.164 53.973 1.00 94.44 445 LYS A CA 1
ATOM 3187 C C . LYS A 1 445 ? -40.567 -2.204 54.681 1.00 94.44 445 LYS A C 1
ATOM 3189 O O . LYS A 1 445 ? -41.148 -1.912 55.725 1.00 94.44 445 LYS A O 1
ATOM 3194 N N . SER A 1 446 ? -40.645 -3.410 54.130 1.00 94.88 446 SER A N 1
ATOM 3195 C CA . SER A 1 446 ? -41.422 -4.510 54.701 1.00 94.88 446 SER A CA 1
ATOM 3196 C C . SER A 1 446 ? -40.818 -4.993 56.022 1.00 94.88 446 SER A C 1
ATOM 3198 O O . SER A 1 446 ? -41.558 -5.166 56.986 1.00 94.88 446 SER A O 1
ATOM 3200 N N . ILE A 1 447 ? -39.488 -5.104 56.117 1.00 95.75 447 ILE A N 1
ATOM 3201 C CA . ILE A 1 447 ? -38.779 -5.436 57.367 1.00 95.75 447 ILE A CA 1
ATOM 3202 C C . ILE A 1 447 ? -39.032 -4.367 58.438 1.00 95.75 447 ILE A C 1
ATOM 3204 O O . ILE A 1 447 ? -39.377 -4.705 59.566 1.00 95.75 447 ILE A O 1
ATOM 3208 N N . GLN A 1 448 ? -38.967 -3.079 58.083 1.00 94.38 448 GLN A N 1
ATOM 3209 C CA . GLN A 1 448 ? -39.301 -1.988 59.012 1.00 94.38 448 GLN A CA 1
ATOM 3210 C C . GLN A 1 448 ? -40.738 -2.089 59.551 1.00 94.38 448 GLN A C 1
ATOM 3212 O O . GLN A 1 448 ? -40.999 -1.761 60.706 1.00 94.38 448 GLN A O 1
ATOM 3217 N N . GLN A 1 449 ? -41.687 -2.536 58.725 1.00 93.56 449 GLN A N 1
ATOM 3218 C CA . GLN A 1 449 ? -43.068 -2.755 59.160 1.00 93.56 449 GLN A CA 1
ATOM 3219 C C . GLN A 1 449 ? -43.221 -4.002 60.037 1.00 93.56 449 GLN A C 1
ATOM 3221 O O . GLN A 1 449 ? -44.021 -3.973 60.972 1.00 93.56 449 GLN A O 1
ATOM 3226 N N . ILE A 1 450 ? -42.473 -5.077 59.762 1.00 93.94 450 ILE A N 1
ATOM 3227 C CA . ILE A 1 450 ? -42.415 -6.261 60.635 1.00 93.94 450 ILE A CA 1
ATOM 3228 C C . ILE A 1 450 ? -41.922 -5.850 62.026 1.00 93.94 450 ILE A C 1
ATOM 3230 O O . ILE A 1 450 ? -42.591 -6.161 63.008 1.00 93.94 450 ILE A O 1
ATOM 3234 N N . GLU A 1 451 ? -40.836 -5.082 62.103 1.00 94.31 451 GLU A N 1
ATOM 3235 C CA . GLU A 1 451 ? -40.280 -4.582 63.367 1.00 94.31 451 GLU A CA 1
ATOM 3236 C C . GLU A 1 451 ? -41.287 -3.715 64.136 1.00 94.31 451 GLU A C 1
ATOM 3238 O O . GLU A 1 451 ? -41.511 -3.903 65.330 1.00 94.31 451 GLU A O 1
ATOM 3243 N N . GLY A 1 452 ? -41.989 -2.814 63.439 1.00 93.19 452 GLY A N 1
ATOM 3244 C CA . GLY A 1 452 ? -43.048 -2.011 64.055 1.00 93.19 452 GLY A CA 1
ATOM 3245 C C . GLY A 1 452 ? -44.187 -2.858 64.639 1.00 93.19 452 GLY A C 1
ATOM 3246 O O . GLY A 1 452 ? -44.707 -2.543 65.709 1.00 93.19 452 GLY A O 1
ATOM 3247 N N . ARG A 1 453 ? -44.565 -3.957 63.970 1.00 93.50 453 ARG A N 1
ATOM 3248 C CA . ARG A 1 453 ? -45.565 -4.906 64.489 1.00 93.50 453 ARG A CA 1
ATOM 3249 C C . ARG A 1 453 ? -45.040 -5.698 65.685 1.00 93.50 453 ARG A C 1
ATOM 3251 O O . ARG A 1 453 ? -45.819 -5.929 66.604 1.00 93.50 453 ARG A O 1
ATOM 3258 N N . LEU A 1 454 ? -43.767 -6.103 65.672 1.00 93.19 454 LEU A N 1
ATOM 3259 C CA . LEU A 1 454 ? -43.122 -6.806 66.785 1.00 93.19 454 LEU A CA 1
ATOM 3260 C C . LEU A 1 454 ? -43.155 -5.938 68.046 1.00 93.19 454 LEU A C 1
ATOM 3262 O O . LEU A 1 454 ? -43.703 -6.356 69.061 1.00 93.19 454 LEU A O 1
ATOM 3266 N N . LYS A 1 455 ? -42.706 -4.685 67.933 1.00 92.19 455 LYS A N 1
ATOM 3267 C CA . LYS A 1 455 ? -42.734 -3.720 69.035 1.00 92.19 455 LYS A CA 1
ATOM 3268 C C . LYS A 1 455 ? -44.150 -3.483 69.568 1.00 92.19 455 LYS A C 1
ATOM 3270 O O . LYS A 1 455 ? -44.373 -3.489 70.774 1.00 92.19 455 LYS A O 1
ATOM 3275 N N . GLY A 1 456 ? -45.131 -3.333 68.676 1.00 89.81 456 GLY A N 1
ATOM 3276 C CA . GLY A 1 456 ? -46.531 -3.186 69.084 1.00 89.81 456 GLY A CA 1
ATOM 3277 C C . GLY A 1 456 ? -47.088 -4.420 69.810 1.00 89.81 456 GLY A C 1
ATOM 3278 O O . GLY A 1 456 ? -47.907 -4.286 70.719 1.00 89.81 456 GLY A O 1
ATOM 3279 N N . LEU A 1 457 ? -46.645 -5.626 69.440 1.00 89.50 457 LEU A N 1
ATOM 3280 C CA . LEU A 1 457 ? -46.990 -6.862 70.150 1.00 89.50 457 LEU A CA 1
ATOM 3281 C C . LEU A 1 457 ? -46.326 -6.926 71.530 1.00 89.50 457 LEU A C 1
ATOM 3283 O O . LEU A 1 457 ? -46.996 -7.292 72.493 1.00 89.50 457 LEU A O 1
ATOM 3287 N N . GLU A 1 458 ? -45.057 -6.537 71.647 1.00 87.06 458 GLU A N 1
ATOM 3288 C CA . GLU A 1 458 ? -44.335 -6.467 72.925 1.00 87.06 458 GLU A CA 1
ATOM 3289 C C . GLU A 1 458 ? -44.992 -5.478 73.900 1.00 87.06 458 GLU A C 1
ATOM 3291 O O . GLU A 1 458 ? -45.228 -5.817 75.060 1.00 87.06 458 GLU A O 1
ATOM 3296 N N . GLU A 1 459 ? -45.371 -4.289 73.425 1.00 87.06 459 GLU A N 1
ATOM 3297 C CA . GLU A 1 459 ? -46.088 -3.281 74.219 1.00 87.06 459 GLU A CA 1
ATOM 3298 C C . GLU A 1 459 ? -47.462 -3.794 74.685 1.00 87.06 459 GLU A C 1
ATOM 3300 O O . GLU A 1 459 ? -47.857 -3.580 75.836 1.00 87.06 459 GLU A O 1
ATOM 3305 N N . LYS A 1 460 ? -48.176 -4.535 73.827 1.00 86.38 460 LYS A N 1
ATOM 3306 C CA . LYS A 1 460 ? -49.454 -5.162 74.188 1.00 86.38 460 LYS A CA 1
ATOM 3307 C C . LYS A 1 460 ? -49.279 -6.256 75.245 1.00 86.38 460 LYS A C 1
ATOM 3309 O O . LYS A 1 460 ? -50.026 -6.275 76.218 1.00 86.38 460 LYS A O 1
ATOM 3314 N N . ILE A 1 461 ? -48.267 -7.114 75.103 1.00 85.31 461 ILE A N 1
ATOM 3315 C CA . ILE A 1 461 ? -47.926 -8.142 76.100 1.00 85.31 461 ILE A CA 1
ATOM 3316 C C . ILE A 1 461 ? -47.577 -7.488 77.445 1.00 85.31 461 ILE A C 1
ATOM 3318 O O . ILE A 1 461 ? -48.048 -7.944 78.488 1.00 85.31 461 ILE A O 1
ATOM 3322 N N . ALA A 1 462 ? -46.811 -6.395 77.444 1.00 76.88 462 ALA A N 1
ATOM 3323 C CA . ALA A 1 462 ? -46.472 -5.652 78.657 1.00 76.88 462 ALA A CA 1
ATOM 3324 C C . ALA A 1 462 ? -47.715 -5.065 79.351 1.00 76.88 462 ALA A C 1
ATOM 3326 O O . ALA A 1 462 ? -47.847 -5.173 80.570 1.00 76.88 462 ALA A O 1
ATOM 3327 N N . SER A 1 463 ? -48.661 -4.515 78.586 1.00 74.12 463 SER A N 1
ATOM 3328 C CA . SER A 1 463 ? -49.941 -4.018 79.105 1.00 74.12 463 SER A CA 1
ATOM 3329 C C . SER A 1 463 ? -50.825 -5.134 79.684 1.00 74.12 463 SER A C 1
ATOM 3331 O O . SER A 1 463 ? -51.354 -4.999 80.790 1.00 74.12 463 SER A O 1
ATOM 3333 N N . ASP A 1 464 ? -50.972 -6.253 78.974 1.00 77.75 464 ASP A N 1
ATOM 3334 C CA . ASP A 1 464 ? -51.816 -7.384 79.392 1.00 77.75 464 ASP A CA 1
ATOM 3335 C C . ASP A 1 464 ? -51.267 -8.068 80.666 1.00 77.75 464 ASP A C 1
ATOM 3337 O O . ASP A 1 464 ? -52.029 -8.495 81.537 1.00 77.75 464 ASP A O 1
ATOM 3341 N N . SER A 1 465 ? -49.939 -8.077 80.840 1.00 67.69 465 SER A N 1
ATOM 3342 C CA . SER A 1 465 ? -49.254 -8.563 82.051 1.00 67.69 465 SER A CA 1
ATOM 3343 C C . SER A 1 465 ? -49.590 -7.739 83.305 1.00 67.69 465 SER A C 1
ATOM 3345 O O . SER A 1 465 ? -49.701 -8.287 84.403 1.00 67.69 465 SER A O 1
ATOM 3347 N N . VAL A 1 466 ? -49.783 -6.423 83.159 1.00 59.34 466 VAL A N 1
ATOM 3348 C CA . VAL A 1 466 ? -50.120 -5.504 84.263 1.00 59.34 466 VAL A CA 1
ATOM 3349 C C . VAL A 1 466 ? -51.581 -5.662 84.700 1.00 59.34 466 VAL A C 1
ATOM 3351 O O . VAL A 1 466 ? -51.869 -5.611 85.898 1.00 59.34 466 VAL A O 1
ATOM 3354 N N . GLN A 1 467 ? -52.507 -5.921 83.770 1.00 58.78 467 GLN A N 1
ATOM 3355 C CA . GLN A 1 467 ? -53.914 -6.165 84.120 1.00 58.78 467 GLN A CA 1
ATOM 3356 C C . GLN A 1 467 ? -54.132 -7.480 84.881 1.00 58.78 467 GLN A C 1
ATOM 3358 O O . GLN A 1 467 ? -54.992 -7.536 85.761 1.00 58.78 467 GLN A O 1
ATOM 3363 N N . PHE A 1 468 ? -53.331 -8.516 84.612 1.00 61.94 468 PHE A N 1
ATOM 3364 C CA . PHE A 1 468 ? -53.415 -9.787 85.338 1.00 61.94 468 PHE A CA 1
ATOM 3365 C C . PHE A 1 468 ? -53.070 -9.627 86.834 1.00 61.94 468 PHE A C 1
ATOM 3367 O O . PHE A 1 468 ? -53.782 -10.156 87.688 1.00 61.94 468 PHE A O 1
ATOM 3374 N N . ILE A 1 469 ? -52.063 -8.811 87.173 1.00 58.78 469 ILE A N 1
ATOM 3375 C CA . ILE A 1 469 ? -51.625 -8.551 88.562 1.00 58.78 469 ILE A CA 1
ATOM 3376 C C . ILE A 1 469 ? -52.646 -7.707 89.348 1.00 58.78 469 ILE A C 1
ATOM 3378 O O . ILE A 1 469 ? -52.823 -7.904 90.550 1.00 58.78 469 ILE A O 1
ATOM 3382 N N . ALA A 1 470 ? -53.364 -6.797 88.687 1.00 53.25 470 ALA A N 1
ATOM 3383 C CA . ALA A 1 470 ? -54.373 -5.953 89.335 1.00 53.25 470 ALA A CA 1
ATOM 3384 C C . ALA A 1 470 ? -55.640 -6.721 89.769 1.00 53.25 470 ALA A C 1
ATOM 3386 O O . ALA A 1 470 ? -56.395 -6.238 90.609 1.00 53.25 470 ALA A O 1
ATOM 3387 N N . SER A 1 471 ? -55.879 -7.916 89.220 1.00 51.66 471 SER A N 1
ATOM 3388 C CA . SER A 1 471 ? -57.093 -8.701 89.484 1.00 51.66 471 SER A CA 1
ATOM 3389 C C . SER A 1 471 ? -56.999 -9.667 90.680 1.00 51.66 471 SER A C 1
ATOM 3391 O O . SER A 1 471 ? -58.019 -10.222 91.086 1.00 51.66 471 SER A O 1
ATOM 3393 N N . SER A 1 472 ? -55.815 -9.859 91.285 1.00 52.38 472 SER A N 1
ATOM 3394 C CA . SER A 1 472 ? -55.579 -10.886 92.320 1.00 52.38 472 SER A CA 1
ATOM 3395 C C . SER A 1 472 ? -55.547 -10.387 93.779 1.00 52.38 472 SER A C 1
ATOM 3397 O O . SER A 1 472 ? -55.177 -11.152 94.668 1.00 52.38 472 SER A O 1
ATOM 3399 N N . SER A 1 473 ? -55.916 -9.135 94.071 1.00 46.12 473 SER A N 1
ATOM 3400 C CA . SER A 1 473 ? -55.870 -8.536 95.422 1.00 46.12 473 SER A CA 1
ATOM 3401 C C . SER A 1 473 ? -57.258 -8.300 96.045 1.00 46.12 473 SER A C 1
ATOM 3403 O O . SER A 1 473 ? -57.648 -7.173 96.338 1.00 46.12 473 SER A O 1
ATOM 3405 N N . ALA A 1 474 ? -58.007 -9.375 96.318 1.00 44.75 474 ALA A N 1
ATOM 3406 C CA . ALA A 1 474 ? -59.218 -9.325 97.147 1.00 44.75 474 ALA A CA 1
ATOM 3407 C C . ALA A 1 474 ? -58.925 -9.760 98.605 1.00 44.75 474 ALA A C 1
ATOM 3409 O O . ALA A 1 474 ? -58.713 -10.934 98.888 1.00 44.75 474 ALA A O 1
ATOM 3410 N N . SER A 1 475 ? -58.880 -8.763 99.499 1.00 47.47 475 SER A N 1
ATOM 3411 C CA . SER A 1 475 ? -59.032 -8.742 100.975 1.00 47.47 475 SER A CA 1
ATOM 3412 C C . SER A 1 475 ? -58.962 -10.051 101.800 1.00 47.47 475 SER A C 1
ATOM 3414 O O . SER A 1 475 ? -59.901 -10.846 101.802 1.00 47.47 475 SER A O 1
ATOM 3416 N N . LEU A 1 476 ? -57.945 -10.163 102.668 1.00 39.38 476 LEU A N 1
ATOM 3417 C CA . LEU A 1 476 ? -57.916 -11.048 103.848 1.00 39.38 476 LEU A CA 1
ATOM 3418 C C . LEU A 1 476 ? -58.011 -10.208 105.137 1.00 39.38 476 LEU A C 1
ATOM 3420 O O . LEU A 1 476 ? -57.353 -9.179 105.260 1.00 39.38 476 LEU A O 1
ATOM 3424 N N . ASN A 1 477 ? -58.834 -10.652 106.090 1.00 49.88 477 ASN A N 1
ATOM 3425 C CA . ASN A 1 477 ? -59.136 -9.971 107.355 1.00 49.88 477 ASN A CA 1
ATOM 3426 C C . ASN A 1 477 ? -58.218 -10.515 108.476 1.00 49.88 477 ASN A C 1
ATOM 3428 O O . ASN A 1 477 ? -58.272 -11.713 108.754 1.00 49.88 477 ASN A O 1
ATOM 3432 N N . LEU A 1 478 ? -57.367 -9.684 109.099 1.00 47.50 478 LEU A N 1
ATOM 3433 C CA . LEU A 1 478 ? -56.392 -10.098 110.129 1.00 47.50 478 LEU A CA 1
ATOM 3434 C C . LEU A 1 478 ? -56.605 -9.379 111.475 1.00 47.50 478 LEU A C 1
ATOM 3436 O O . LEU A 1 478 ? -56.957 -8.203 111.523 1.00 47.50 478 LEU A O 1
ATOM 3440 N N . THR A 1 479 ? -56.371 -10.124 112.560 1.00 50.97 479 THR A N 1
ATOM 3441 C CA . THR A 1 479 ? -56.580 -9.766 113.976 1.00 50.97 479 THR A CA 1
ATOM 3442 C C . THR A 1 479 ? -55.660 -8.625 114.464 1.00 50.97 479 THR A C 1
ATOM 3444 O O . THR A 1 479 ? -54.500 -8.590 114.049 1.00 50.97 479 THR A O 1
ATOM 3447 N N . PRO A 1 480 ? -56.115 -7.723 115.367 1.00 54.09 480 PRO A N 1
ATOM 3448 C CA . PRO A 1 480 ? -55.361 -6.525 115.748 1.00 54.09 480 PRO A CA 1
ATOM 3449 C C . PRO A 1 480 ? -54.019 -6.770 116.478 1.00 54.09 480 PRO A C 1
ATOM 3451 O O . PRO A 1 480 ? -53.882 -7.760 117.204 1.00 54.09 480 PRO A O 1
ATOM 3454 N N . PRO A 1 481 ? -53.043 -5.846 116.346 1.00 52.03 481 PRO A N 1
ATOM 3455 C CA . PRO A 1 481 ? -51.633 -6.052 116.721 1.00 52.03 481 PRO A CA 1
ATOM 3456 C C . PRO A 1 481 ? -51.351 -6.144 118.228 1.00 52.03 481 PRO A C 1
ATOM 3458 O O . PRO A 1 481 ? -50.320 -6.684 118.632 1.00 52.03 481 PRO A O 1
ATOM 3461 N N . ASP A 1 482 ? -52.266 -5.661 119.064 1.00 49.47 482 ASP A N 1
ATOM 3462 C CA . ASP A 1 482 ? -52.069 -5.531 120.513 1.00 49.47 482 ASP A CA 1
ATOM 3463 C C . ASP A 1 482 ? -51.929 -6.899 121.211 1.00 49.47 482 ASP A C 1
ATOM 3465 O O . ASP A 1 482 ? -51.273 -7.028 122.244 1.00 49.47 482 ASP A O 1
ATOM 3469 N N . ILE A 1 483 ? -52.489 -7.953 120.605 1.00 54.81 483 ILE A N 1
ATOM 3470 C CA . ILE A 1 483 ? -52.453 -9.335 121.111 1.00 54.81 483 ILE A CA 1
ATOM 3471 C C . ILE A 1 483 ? -51.140 -10.051 120.729 1.00 54.81 483 ILE A C 1
ATOM 3473 O O . ILE A 1 483 ? -50.700 -10.970 121.422 1.00 54.81 483 ILE A O 1
ATOM 3477 N N . LEU A 1 484 ? -50.465 -9.621 119.658 1.00 50.84 484 LEU A N 1
ATOM 3478 C CA . LEU A 1 484 ? -49.261 -10.282 119.132 1.00 50.84 484 LEU A CA 1
ATOM 3479 C C . LEU A 1 484 ? -47.965 -9.853 119.842 1.00 50.84 484 LEU A C 1
ATOM 3481 O O . LEU A 1 484 ? -46.989 -10.603 119.833 1.00 50.84 484 LEU A O 1
ATOM 3485 N N . LEU A 1 485 ? -47.953 -8.693 120.505 1.00 53.00 485 LEU A N 1
ATOM 3486 C CA . LEU A 1 485 ? -46.774 -8.164 121.209 1.00 53.00 485 LEU A CA 1
ATOM 3487 C C . LEU A 1 485 ? -46.620 -8.697 122.646 1.00 53.00 485 LEU A C 1
ATOM 3489 O O . LEU A 1 485 ? -45.509 -8.719 123.171 1.00 53.00 485 LEU A O 1
ATOM 3493 N N . ALA A 1 486 ? -47.694 -9.188 123.272 1.00 50.16 486 ALA A N 1
ATOM 3494 C CA . ALA A 1 486 ? -47.659 -9.705 124.646 1.00 50.16 486 ALA A CA 1
ATOM 3495 C C . ALA A 1 486 ? -47.127 -11.149 124.763 1.00 50.16 486 ALA A C 1
ATOM 3497 O O . ALA A 1 486 ? -46.748 -11.585 125.848 1.00 50.16 486 ALA A O 1
ATOM 3498 N N . THR A 1 487 ? -47.088 -11.908 123.663 1.00 47.12 487 THR A N 1
ATOM 3499 C CA . THR A 1 487 ? -46.800 -13.358 123.672 1.00 47.12 487 THR A CA 1
ATOM 3500 C C . THR A 1 487 ? -45.374 -13.716 123.246 1.00 47.12 487 THR A C 1
ATOM 3502 O O . THR A 1 487 ? -45.061 -14.893 123.067 1.00 47.12 487 THR A O 1
ATOM 3505 N N . GLY A 1 488 ? -44.495 -12.724 123.050 1.00 51.12 488 GLY A N 1
ATOM 3506 C CA . GLY A 1 488 ? -43.077 -12.942 122.719 1.00 51.12 488 GLY A CA 1
ATOM 3507 C C . GLY A 1 488 ? -42.822 -13.719 121.418 1.00 51.12 488 GLY A C 1
ATOM 3508 O O . GLY A 1 488 ? -41.708 -14.181 121.191 1.00 51.12 488 GLY A O 1
ATOM 3509 N N . SER A 1 489 ? -43.837 -13.880 120.565 1.00 48.16 489 SER A N 1
ATOM 3510 C CA . SER A 1 489 ? -43.808 -14.795 119.415 1.00 48.16 489 SER A CA 1
ATOM 3511 C C . SER A 1 489 ? -43.585 -14.098 118.063 1.00 48.16 489 SER A C 1
ATOM 3513 O O . SER A 1 489 ? -43.638 -14.753 117.024 1.00 48.16 489 SER A O 1
ATOM 3515 N N . ALA A 1 490 ? -43.299 -12.791 118.042 1.00 50.34 490 ALA A N 1
ATOM 3516 C CA . ALA A 1 490 ? -43.071 -12.034 116.810 1.00 50.34 490 ALA A CA 1
ATOM 3517 C C . ALA A 1 490 ? -41.656 -11.430 116.748 1.00 50.34 490 ALA A C 1
ATOM 3519 O O . ALA A 1 490 ? -41.239 -10.685 117.632 1.00 50.34 490 ALA A O 1
ATOM 3520 N N . LYS A 1 491 ? -40.927 -11.718 115.659 1.00 53.03 491 LYS A N 1
ATOM 3521 C CA . LYS A 1 491 ? -39.759 -10.936 115.223 1.00 53.03 491 LYS A CA 1
ATOM 3522 C C . LYS A 1 491 ? -40.256 -9.764 114.376 1.00 53.03 491 LYS A C 1
ATOM 3524 O O . LYS A 1 491 ? -40.993 -9.979 113.418 1.00 53.03 491 LYS A O 1
ATOM 3529 N N . LEU A 1 492 ? -39.849 -8.545 114.726 1.00 51.38 492 LEU A N 1
ATOM 3530 C CA . LEU A 1 492 ? -40.260 -7.323 114.035 1.00 51.38 492 LEU A CA 1
ATOM 3531 C C . LEU A 1 492 ? -39.569 -7.230 112.668 1.00 51.38 492 LEU A C 1
ATOM 3533 O O . LEU A 1 492 ? -38.348 -7.108 112.589 1.00 51.38 492 LEU A O 1
ATOM 3537 N N . LYS A 1 493 ? -40.362 -7.283 111.597 1.00 46.03 493 LYS A N 1
ATOM 3538 C CA . LYS A 1 493 ? -39.964 -6.890 110.244 1.00 46.03 493 LYS A CA 1
ATOM 3539 C C . LYS A 1 493 ? -40.770 -5.633 109.908 1.00 46.03 493 LYS A C 1
ATOM 3541 O O . LYS A 1 493 ? -41.987 -5.659 110.047 1.00 46.03 493 LYS A O 1
ATOM 3546 N N . ASP A 1 494 ? -40.072 -4.558 109.545 1.00 48.38 494 ASP A N 1
ATOM 3547 C CA . ASP A 1 494 ? -40.617 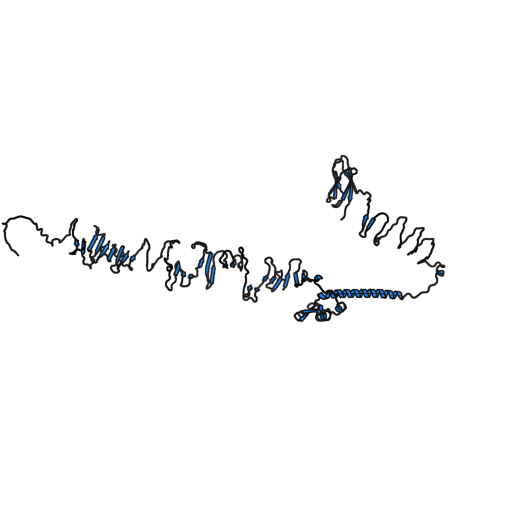-3.248 109.142 1.00 48.38 494 ASP A CA 1
ATOM 3548 C C . ASP A 1 494 ? -41.244 -2.394 110.270 1.00 48.38 494 ASP A C 1
ATOM 3550 O O . ASP A 1 494 ? -42.424 -2.052 110.256 1.00 48.38 494 ASP A O 1
ATOM 3554 N N . LEU A 1 495 ? -40.423 -1.993 111.250 1.00 51.31 495 LEU A N 1
ATOM 3555 C CA . LEU A 1 495 ? -40.800 -1.015 112.280 1.00 51.31 495 LEU A CA 1
ATOM 3556 C C . LEU A 1 495 ? -40.899 0.402 111.675 1.00 51.31 495 LEU A C 1
ATOM 3558 O O . LEU A 1 495 ? -39.891 0.950 111.230 1.00 51.31 495 LEU A O 1
ATOM 3562 N N . GLN A 1 496 ? -42.086 1.017 111.699 1.00 52.62 496 GLN A N 1
ATOM 3563 C CA . GLN A 1 496 ? -42.290 2.428 111.338 1.00 52.62 496 GLN A CA 1
ATOM 3564 C C . GLN A 1 496 ? -42.524 3.267 112.601 1.00 52.62 496 GLN A C 1
ATOM 3566 O O . GLN A 1 496 ? -43.504 3.061 113.314 1.00 52.62 496 GLN A O 1
ATOM 3571 N N . VAL A 1 497 ? -41.617 4.208 112.882 1.00 52.53 497 VAL A N 1
ATOM 3572 C CA . VAL A 1 497 ? -41.679 5.115 114.041 1.00 52.53 497 VAL A CA 1
ATOM 3573 C C . VAL A 1 497 ? -41.914 6.534 113.534 1.00 52.53 497 VAL A C 1
ATOM 3575 O O . VAL A 1 497 ? -41.089 7.072 112.803 1.00 52.53 497 VAL A O 1
ATOM 3578 N N . PHE A 1 498 ? -43.043 7.135 113.909 1.00 50.25 498 PHE A N 1
ATOM 3579 C CA . PHE A 1 498 ? -43.469 8.442 113.394 1.00 50.25 498 PHE A CA 1
ATOM 3580 C C . PHE A 1 498 ? -43.070 9.635 114.281 1.00 50.25 498 PHE A C 1
ATOM 3582 O O . PHE A 1 498 ? -43.372 10.770 113.921 1.00 50.25 498 PHE A O 1
ATOM 3589 N N . SER A 1 499 ? -42.392 9.414 115.415 1.00 53.22 499 SER A N 1
ATOM 3590 C CA . SER A 1 499 ? -41.866 10.514 116.239 1.00 53.22 499 SER A CA 1
ATOM 3591 C C . SER A 1 499 ? -40.540 10.199 116.944 1.00 53.22 499 SER A C 1
ATOM 3593 O O . SER A 1 499 ? -39.545 10.831 116.616 1.00 53.22 499 SER A O 1
ATOM 3595 N N . GLU A 1 500 ? -40.473 9.236 117.873 1.00 49.94 500 GLU A N 1
ATOM 3596 C CA . GLU A 1 500 ? -39.222 8.910 118.586 1.00 49.94 500 GLU A CA 1
ATOM 3597 C C . GLU A 1 500 ? -39.250 7.491 119.195 1.00 49.94 500 GLU A C 1
ATOM 3599 O O . GLU A 1 500 ? -40.272 7.068 119.739 1.00 49.94 500 GLU A O 1
ATOM 3604 N N . ALA A 1 501 ? -38.143 6.738 119.109 1.00 51.88 501 ALA A N 1
ATOM 3605 C CA . ALA A 1 501 ? -37.993 5.426 119.752 1.00 51.88 501 ALA A CA 1
ATOM 3606 C C . ALA A 1 501 ? -36.561 5.211 120.269 1.00 51.88 501 ALA A C 1
ATOM 3608 O O . ALA A 1 501 ? -35.602 5.220 119.496 1.00 51.88 501 ALA A O 1
ATOM 3609 N N . THR A 1 502 ? -36.422 4.949 121.572 1.00 50.84 502 THR A N 1
ATOM 3610 C CA . THR A 1 502 ? -35.138 4.629 122.216 1.00 50.84 502 THR A CA 1
ATOM 3611 C C . THR A 1 502 ? -34.964 3.115 122.292 1.00 50.84 502 THR A C 1
ATOM 3613 O O . THR A 1 502 ? -35.644 2.449 123.071 1.00 50.84 502 THR A O 1
ATOM 3616 N N . VAL A 1 503 ? -34.045 2.552 121.504 1.00 57.22 503 VAL A N 1
ATOM 3617 C CA . VAL A 1 503 ? -33.706 1.120 121.547 1.00 57.22 503 VAL A CA 1
ATOM 3618 C C . VAL A 1 503 ? -32.339 0.958 122.208 1.00 57.22 503 VAL A C 1
ATOM 3620 O O . VAL A 1 503 ? -31.329 1.398 121.669 1.00 57.22 503 VAL A O 1
ATOM 3623 N N . SER A 1 504 ? -32.298 0.335 123.388 1.00 46.25 504 SER A N 1
ATOM 3624 C CA . SER A 1 504 ? -31.042 0.030 124.082 1.00 46.25 504 SER A CA 1
ATOM 3625 C C . SER A 1 504 ? -30.548 -1.357 123.656 1.00 46.25 504 SER A C 1
ATOM 3627 O O . SER A 1 504 ? -31.105 -2.368 124.081 1.00 46.25 504 SER A O 1
ATOM 3629 N N . GLY A 1 505 ? -29.557 -1.416 122.757 1.00 55.56 505 GLY A N 1
ATOM 3630 C CA . GLY A 1 505 ? -28.975 -2.666 122.247 1.00 55.56 505 GLY A CA 1
ATOM 3631 C C . GLY A 1 505 ? -28.453 -2.576 120.807 1.00 55.56 505 GLY A C 1
ATOM 3632 O O . GLY A 1 505 ? -28.482 -1.518 120.184 1.00 55.56 505 GLY A O 1
ATOM 3633 N N . MET A 1 506 ? -27.963 -3.699 120.271 1.00 47.22 506 MET A N 1
ATOM 3634 C CA . MET A 1 506 ? -27.458 -3.793 118.895 1.00 47.22 506 MET A CA 1
ATOM 3635 C C . MET A 1 506 ? -28.626 -3.833 117.895 1.00 47.22 506 MET A C 1
ATOM 3637 O O . MET A 1 506 ? -29.417 -4.776 117.904 1.00 47.22 506 MET A O 1
ATOM 3641 N N . LEU A 1 507 ? -28.731 -2.821 117.028 1.00 52.38 507 LEU A N 1
ATOM 3642 C CA . LEU A 1 507 ? -29.761 -2.740 115.990 1.00 52.38 507 LEU A CA 1
ATOM 3643 C C . LEU A 1 507 ? -29.241 -3.356 114.680 1.00 52.38 507 LEU A C 1
ATOM 3645 O O . LEU A 1 507 ? -28.340 -2.805 114.054 1.00 52.38 507 LEU A O 1
ATOM 3649 N N . ALA A 1 508 ? -29.815 -4.482 114.251 1.00 52.53 508 ALA A N 1
ATOM 3650 C CA . ALA A 1 508 ? -29.533 -5.099 112.953 1.00 52.53 508 ALA A CA 1
ATOM 3651 C C . ALA A 1 508 ? -30.791 -5.035 112.071 1.00 52.53 508 ALA A C 1
ATOM 3653 O O . ALA A 1 508 ? -31.744 -5.778 112.296 1.00 52.53 508 ALA A O 1
ATOM 3654 N N . ALA A 1 509 ? -30.803 -4.137 111.082 1.00 51.19 509 ALA A N 1
ATOM 3655 C CA . ALA A 1 509 ? -31.902 -3.967 110.130 1.00 51.19 509 ALA A CA 1
ATOM 3656 C C . ALA A 1 509 ? -31.397 -4.139 108.690 1.00 51.19 509 ALA A C 1
ATOM 3658 O O . ALA A 1 509 ? -30.292 -3.711 108.366 1.00 51.19 509 ALA A O 1
ATOM 3659 N N . TYR A 1 510 ? -32.203 -4.772 107.831 1.00 46.75 510 TYR A N 1
ATOM 3660 C CA . TYR A 1 510 ? -31.852 -4.994 106.421 1.00 46.75 510 TYR A CA 1
ATOM 3661 C C . TYR A 1 510 ? -32.038 -3.724 105.569 1.00 46.75 510 TYR A C 1
ATOM 3663 O O . TYR A 1 510 ? -31.285 -3.501 104.627 1.00 46.75 510 TYR A O 1
ATOM 3671 N N . GLU A 1 511 ? -32.996 -2.866 105.937 1.00 48.25 511 GLU A N 1
ATOM 3672 C CA . GLU A 1 511 ? -33.206 -1.535 105.359 1.00 48.25 511 GLU A CA 1
ATOM 3673 C C . GLU A 1 511 ? -33.662 -0.576 106.477 1.00 48.25 511 GLU A C 1
ATOM 3675 O O . GLU A 1 511 ? -34.570 -0.908 107.240 1.00 48.25 511 GLU A O 1
ATOM 3680 N N . LEU A 1 512 ? -33.018 0.591 106.616 1.00 57.03 512 LEU A N 1
ATOM 3681 C CA . LEU A 1 512 ? -33.353 1.613 107.619 1.00 57.03 512 LEU A CA 1
ATOM 3682 C C . LEU A 1 512 ? -33.641 2.941 106.904 1.00 57.03 512 LEU A C 1
ATOM 3684 O O . LEU A 1 512 ? -32.739 3.526 106.308 1.00 57.03 512 LEU A O 1
ATOM 3688 N N . LYS A 1 513 ? -34.886 3.427 106.972 1.00 55.97 513 LYS A N 1
ATOM 3689 C CA . LYS A 1 513 ? -35.272 4.762 106.484 1.00 55.97 513 LYS A CA 1
ATOM 3690 C C . LYS A 1 513 ? -35.364 5.726 107.666 1.00 55.97 513 LYS A C 1
ATOM 3692 O O . LYS A 1 513 ? -36.203 5.533 108.540 1.00 55.97 513 LYS A O 1
ATOM 3697 N N . VAL A 1 514 ? -34.500 6.741 107.689 1.00 58.44 514 VAL A N 1
ATOM 3698 C CA . VAL A 1 514 ? -34.460 7.780 108.731 1.00 58.44 514 VAL A CA 1
ATOM 3699 C C . VAL A 1 514 ? -34.923 9.093 108.117 1.00 58.44 514 VAL A C 1
ATOM 3701 O O . VAL A 1 514 ? -34.323 9.562 107.155 1.00 58.44 514 VAL A O 1
ATOM 3704 N N . SER A 1 515 ? -36.000 9.661 108.651 1.00 52.84 515 SER A N 1
ATOM 3705 C CA . SER A 1 515 ? -36.642 10.851 108.077 1.00 52.84 515 SER A CA 1
ATOM 3706 C C . SER A 1 515 ? -36.024 12.175 108.535 1.00 52.84 515 SER A C 1
ATOM 3708 O O . SER A 1 515 ? -36.350 13.204 107.956 1.00 52.84 515 SER A O 1
ATOM 3710 N N . ASP A 1 516 ? -35.172 12.159 109.569 1.00 54.62 516 ASP A N 1
ATOM 3711 C CA . ASP A 1 516 ? -34.574 13.374 110.140 1.00 54.62 516 ASP A CA 1
ATOM 3712 C C . ASP A 1 516 ? -33.089 13.171 110.518 1.00 54.62 516 ASP A C 1
ATOM 3714 O O . ASP A 1 516 ? -32.214 13.370 109.678 1.00 54.62 516 ASP A O 1
ATOM 3718 N N . SER A 1 517 ? -32.763 12.681 111.726 1.00 55.81 517 SER A N 1
ATOM 3719 C CA . SER A 1 517 ? -31.365 12.439 112.139 1.00 55.81 517 SER A CA 1
ATOM 3720 C C . SER A 1 517 ? -31.133 11.060 112.771 1.00 55.81 517 SER A C 1
ATOM 3722 O O . SER A 1 517 ? -31.965 10.556 113.522 1.00 55.81 517 SER A O 1
ATOM 3724 N N . LEU A 1 518 ? -29.979 10.444 112.476 1.00 62.66 518 LEU A N 1
ATOM 3725 C CA . LEU A 1 518 ? -29.510 9.202 113.104 1.00 62.66 518 LEU A CA 1
ATOM 3726 C C . LEU A 1 518 ? -28.302 9.509 113.997 1.00 62.66 518 LEU A C 1
ATOM 3728 O O . LEU A 1 518 ? -27.217 9.795 113.495 1.00 62.66 518 LEU A O 1
ATOM 3732 N N . LYS A 1 519 ? -28.468 9.421 115.320 1.00 57.94 519 LYS A N 1
ATOM 3733 C CA . LYS A 1 519 ? -27.362 9.507 116.287 1.00 57.94 519 LYS A CA 1
ATOM 3734 C C . LYS A 1 519 ? -27.069 8.124 116.853 1.00 57.94 519 LYS A C 1
ATOM 3736 O O . LYS A 1 519 ? -27.860 7.599 117.628 1.00 57.94 519 LYS A O 1
ATOM 3741 N N . SER A 1 520 ? -25.927 7.548 116.482 1.00 58.19 520 SER A N 1
ATOM 3742 C CA . SER A 1 520 ? -25.435 6.308 117.085 1.00 58.19 520 SER A CA 1
ATOM 3743 C C . SER A 1 520 ? -24.310 6.608 118.067 1.00 58.19 520 SER A C 1
ATOM 3745 O O . SER A 1 520 ? -23.351 7.297 117.731 1.00 58.19 520 SER A O 1
ATOM 3747 N N . LEU A 1 521 ? -24.436 6.090 119.287 1.00 56.47 521 LEU A N 1
ATOM 3748 C CA . LEU A 1 521 ? -23.454 6.262 120.361 1.00 56.47 521 LEU A CA 1
ATOM 3749 C C . LEU A 1 521 ? -22.459 5.081 120.433 1.00 56.47 521 LEU A C 1
ATOM 3751 O O . LEU A 1 521 ? -21.742 4.942 121.421 1.00 56.47 521 LEU A O 1
ATOM 3755 N N . GLY A 1 522 ? -22.409 4.228 119.397 1.00 57.66 522 GLY A N 1
ATOM 3756 C CA . GLY A 1 522 ? -21.532 3.054 119.298 1.00 57.66 522 GLY A CA 1
ATOM 3757 C C . GLY A 1 522 ? -21.227 2.629 117.850 1.00 57.66 522 GLY A C 1
ATOM 3758 O O . GLY A 1 522 ? -21.643 3.278 116.889 1.00 57.66 522 GLY A O 1
ATOM 3759 N N . LEU A 1 523 ? -20.479 1.531 117.679 1.00 51.09 523 LEU A N 1
ATOM 3760 C CA . LEU A 1 523 ? -20.073 1.030 116.357 1.00 51.09 523 LEU A CA 1
ATOM 3761 C C . LEU A 1 523 ? -21.306 0.649 115.516 1.00 51.09 523 LEU A C 1
ATOM 3763 O O . LEU A 1 523 ? -22.111 -0.178 115.938 1.00 51.09 523 LEU A O 1
ATOM 3767 N N . THR A 1 524 ? -21.448 1.243 114.328 1.00 57.00 524 THR A N 1
ATOM 3768 C CA . THR A 1 524 ? -22.609 1.040 113.441 1.00 57.00 524 THR A CA 1
ATOM 3769 C C . THR A 1 524 ? -22.148 0.540 112.078 1.00 57.00 524 THR A C 1
ATOM 3771 O O . THR A 1 524 ? -21.320 1.182 111.437 1.00 57.00 524 THR A O 1
ATOM 3774 N N . THR A 1 525 ? -22.684 -0.593 111.620 1.00 58.03 525 THR A N 1
ATOM 3775 C CA . THR A 1 525 ? -22.387 -1.166 110.297 1.00 58.03 525 THR A CA 1
ATOM 3776 C C . THR A 1 525 ? -23.571 -0.920 109.362 1.00 58.03 525 THR A C 1
ATOM 3778 O O . THR A 1 525 ? -24.665 -1.417 109.613 1.00 58.03 525 THR A O 1
ATOM 3781 N N . LEU A 1 526 ? -23.365 -0.141 108.295 1.00 59.62 526 LEU A N 1
ATOM 3782 C CA . LEU A 1 526 ? -24.382 0.186 107.288 1.00 59.62 526 LEU A CA 1
ATOM 3783 C C . LEU A 1 526 ? -24.057 -0.544 105.975 1.00 59.62 526 LEU A C 1
ATOM 3785 O O . LEU A 1 526 ? -22.904 -0.540 105.554 1.00 59.62 526 LEU A O 1
ATOM 3789 N N . ALA A 1 527 ? -25.049 -1.183 105.346 1.00 60.53 527 ALA A N 1
ATOM 3790 C CA . ALA A 1 527 ? -24.863 -1.948 104.108 1.00 60.53 527 ALA A CA 1
ATOM 3791 C C . ALA A 1 527 ? -25.092 -1.090 102.842 1.00 60.53 527 ALA A C 1
ATOM 3793 O O . ALA A 1 527 ? -24.203 -0.347 102.437 1.00 60.53 527 ALA A O 1
ATOM 3794 N N . LYS A 1 528 ? -26.264 -1.174 102.190 1.00 55.41 528 LYS A N 1
ATOM 3795 C CA . LYS A 1 528 ? -26.636 -0.292 101.066 1.00 55.41 528 LYS A CA 1
ATOM 3796 C C . LYS A 1 528 ? -27.418 0.912 101.591 1.00 55.41 528 LYS A C 1
ATOM 3798 O O . LYS A 1 528 ? -28.583 0.765 101.945 1.00 55.41 528 LYS A O 1
ATOM 3803 N N . THR A 1 529 ? -26.798 2.089 101.600 1.00 55.56 529 THR A N 1
ATOM 3804 C CA . THR A 1 529 ? -27.425 3.328 102.088 1.00 55.56 529 THR A CA 1
ATOM 3805 C C . THR A 1 529 ? -27.426 4.396 100.995 1.00 55.56 529 THR A C 1
ATOM 3807 O O . THR A 1 529 ? -26.362 4.777 100.515 1.00 55.56 529 THR A O 1
ATOM 3810 N N . ASN A 1 530 ? -28.609 4.903 100.629 1.00 56.34 530 ASN A N 1
ATOM 3811 C CA . ASN A 1 530 ? -28.765 6.096 99.789 1.00 56.34 530 ASN A CA 1
ATOM 3812 C C . ASN A 1 530 ? -28.936 7.328 100.688 1.00 56.34 530 ASN A C 1
ATOM 3814 O O . ASN A 1 530 ? -29.891 7.386 101.461 1.00 56.34 530 ASN A O 1
ATOM 3818 N N . VAL A 1 531 ? -28.039 8.312 100.580 1.00 63.22 531 VAL A N 1
ATOM 3819 C CA . VAL A 1 531 ? -28.109 9.574 101.337 1.00 63.22 531 VAL A CA 1
ATOM 3820 C C . VAL A 1 531 ? -28.595 10.680 100.405 1.00 63.22 531 VAL A C 1
ATOM 3822 O O . VAL A 1 531 ? -27.904 11.054 99.463 1.00 63.22 531 VAL A O 1
ATOM 3825 N N . ALA A 1 532 ? -29.795 11.199 100.655 1.00 46.19 532 ALA A N 1
ATOM 3826 C CA . ALA A 1 532 ? -30.338 12.354 99.946 1.00 46.19 532 ALA A CA 1
ATOM 3827 C C . ALA A 1 532 ? -29.997 13.637 100.728 1.00 46.19 532 ALA A C 1
ATOM 3829 O O . ALA A 1 532 ? -30.861 14.222 101.373 1.00 46.19 532 ALA A O 1
ATOM 3830 N N . GLY A 1 533 ? -28.715 14.019 100.744 1.00 58.09 533 GLY A N 1
ATOM 3831 C CA . GLY A 1 533 ? -28.202 15.177 101.487 1.00 58.09 533 GLY A CA 1
ATOM 3832 C C . GLY A 1 533 ? -26.689 15.123 101.720 1.00 58.09 533 GLY A C 1
ATOM 3833 O O . GLY A 1 533 ? -26.007 14.246 101.187 1.00 58.09 533 GLY A O 1
ATOM 3834 N N . ASP A 1 534 ? -26.170 16.052 102.526 1.00 52.78 534 ASP A N 1
ATOM 3835 C CA . ASP A 1 534 ? -24.744 16.119 102.859 1.00 52.78 534 ASP A CA 1
ATOM 3836 C C . ASP A 1 534 ? -24.343 15.023 103.862 1.00 52.78 534 ASP A C 1
ATOM 3838 O O . ASP A 1 534 ? -25.006 14.809 104.879 1.00 52.78 534 ASP A O 1
ATOM 3842 N N . LEU A 1 535 ? -23.216 14.353 103.601 1.00 66.50 535 LEU A N 1
ATOM 3843 C CA . LEU A 1 535 ? -22.593 13.397 104.518 1.00 66.50 535 LEU A CA 1
ATOM 3844 C C . LEU A 1 535 ? -21.349 14.034 105.154 1.00 66.50 535 LEU A C 1
ATOM 3846 O O . LEU A 1 535 ? -20.332 14.212 104.485 1.00 66.50 535 LEU A O 1
ATOM 3850 N N . ILE A 1 536 ? -21.416 14.352 106.449 1.00 59.59 536 ILE A N 1
ATOM 3851 C CA . ILE A 1 536 ? -20.294 14.917 107.218 1.00 59.59 536 ILE A CA 1
ATOM 3852 C C . ILE A 1 536 ? -19.641 13.798 108.042 1.00 59.59 536 ILE A C 1
ATOM 3854 O O . ILE A 1 536 ? -20.309 13.166 108.859 1.00 59.59 536 ILE A O 1
ATOM 3858 N N . ILE A 1 537 ? -18.342 13.549 107.836 1.00 66.44 537 ILE A N 1
ATOM 3859 C CA . ILE A 1 537 ? -17.554 12.546 108.574 1.00 66.44 537 ILE A CA 1
ATOM 3860 C C . ILE A 1 537 ? -16.386 13.252 109.257 1.00 66.44 537 ILE A C 1
ATOM 3862 O O . ILE A 1 537 ? -15.493 13.759 108.584 1.00 66.44 537 ILE A O 1
ATOM 3866 N N . ASP A 1 538 ? -16.376 13.254 110.588 1.00 51.19 538 ASP A N 1
ATOM 3867 C CA . ASP A 1 538 ? -15.302 13.845 111.394 1.00 51.19 538 ASP A CA 1
ATOM 3868 C C . ASP A 1 538 ? -14.259 12.768 111.760 1.00 51.19 538 ASP A C 1
ATOM 3870 O O . ASP A 1 538 ? -14.183 12.279 112.888 1.00 51.19 538 ASP A O 1
ATOM 3874 N N . GLY A 1 539 ? -13.542 12.282 110.738 1.00 63.59 539 GLY A N 1
ATOM 3875 C CA . GLY A 1 539 ? -12.606 11.154 110.823 1.00 63.59 539 GLY A CA 1
ATOM 3876 C C . GLY A 1 539 ? -12.156 10.634 109.449 1.00 63.59 539 GLY A C 1
ATOM 3877 O O . GLY A 1 539 ? -12.250 11.333 108.443 1.00 63.59 539 GLY A O 1
ATOM 3878 N N . THR A 1 540 ? -11.655 9.395 109.379 1.00 48.78 540 THR A N 1
ATOM 3879 C CA . THR A 1 540 ? -11.220 8.772 108.112 1.00 48.78 540 THR A CA 1
ATOM 3880 C C . THR A 1 540 ? -12.349 7.967 107.464 1.00 48.78 540 THR A C 1
ATOM 3882 O O . THR A 1 540 ? -12.830 6.996 108.042 1.00 48.78 540 THR A O 1
ATOM 3885 N N . LEU A 1 541 ? -12.724 8.319 106.230 1.00 65.69 541 LEU A N 1
ATOM 3886 C CA . LEU A 1 541 ? -13.587 7.497 105.374 1.00 65.69 541 LEU A CA 1
ATOM 3887 C C . LEU A 1 541 ? -12.738 6.477 104.591 1.00 65.69 541 LEU A C 1
ATOM 3889 O O . LEU A 1 541 ? -11.856 6.870 103.832 1.00 65.69 541 LEU A O 1
ATOM 3893 N N . SER A 1 542 ? -13.014 5.177 104.746 1.00 54.50 542 SER A N 1
ATOM 3894 C CA . SER A 1 542 ? -12.361 4.089 103.998 1.00 54.50 542 SER A CA 1
ATOM 3895 C C . SER A 1 542 ? -13.392 3.320 103.167 1.00 54.50 542 SER A C 1
ATOM 3897 O O . SER A 1 542 ? -14.338 2.764 103.719 1.00 54.50 542 SER A O 1
ATOM 3899 N N . ILE A 1 543 ? -13.221 3.299 101.842 1.00 63.12 543 ILE A N 1
ATOM 3900 C CA . ILE A 1 543 ? -14.079 2.567 100.896 1.00 63.12 543 ILE A CA 1
ATOM 3901 C C . ILE A 1 543 ? -13.260 1.397 100.345 1.00 63.12 543 ILE A C 1
ATOM 3903 O O . ILE A 1 543 ? -12.240 1.608 99.692 1.00 63.12 543 ILE A O 1
ATOM 3907 N N . THR A 1 544 ? -13.684 0.164 100.618 1.00 51.19 544 THR A N 1
ATOM 3908 C CA . THR A 1 544 ? -13.026 -1.064 100.143 1.00 51.19 544 THR A CA 1
ATOM 3909 C C . THR A 1 544 ? -14.063 -1.986 99.502 1.00 51.19 544 THR A C 1
ATOM 3911 O O . THR A 1 544 ? -15.092 -2.281 100.101 1.00 51.19 544 THR A O 1
ATOM 3914 N N . GLY A 1 545 ? -13.806 -2.420 98.263 1.00 45.94 545 GLY A N 1
ATOM 3915 C CA . GLY A 1 545 ? -14.752 -3.192 97.446 1.00 45.94 545 GLY A CA 1
ATOM 3916 C C . GLY A 1 545 ? -15.235 -2.392 96.231 1.00 45.94 545 GLY A C 1
ATOM 3917 O O . GLY A 1 545 ? -15.758 -1.293 96.357 1.00 45.94 545 GLY A O 1
ATOM 3918 N N . ASN A 1 546 ? -14.984 -2.927 95.041 1.00 44.78 546 ASN A N 1
ATOM 3919 C CA . ASN A 1 546 ? -14.950 -2.197 93.774 1.00 44.78 546 ASN A CA 1
ATOM 3920 C C . ASN A 1 546 ? -16.293 -1.593 93.319 1.00 44.78 546 ASN A C 1
ATOM 3922 O O . ASN A 1 546 ? -17.289 -2.312 93.230 1.00 44.78 546 ASN A O 1
ATOM 3926 N N . SER A 1 547 ? -16.235 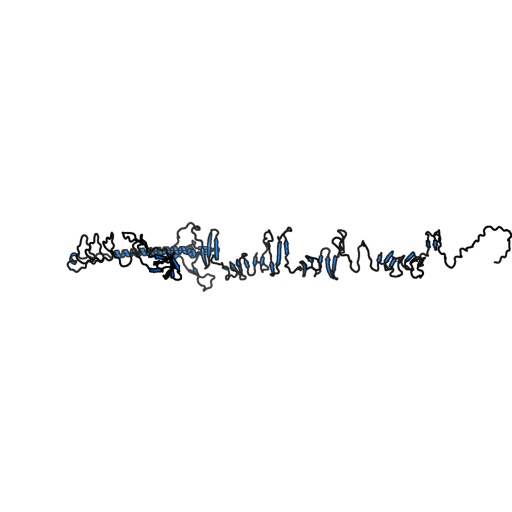-0.313 92.912 1.00 51.88 547 SER A N 1
ATOM 3927 C CA . SER A 1 547 ? -16.852 0.324 91.719 1.00 51.88 547 SER A CA 1
ATOM 3928 C C . SER A 1 547 ? -17.409 1.728 92.027 1.00 51.88 547 SER A C 1
ATOM 3930 O O . SER A 1 547 ? -18.597 1.897 92.269 1.00 51.88 547 SER A O 1
ATOM 3932 N N . ILE A 1 548 ? -16.550 2.758 91.966 1.00 55.88 548 ILE A N 1
ATOM 3933 C CA . ILE A 1 548 ? -16.930 4.196 91.924 1.00 55.88 548 ILE A CA 1
ATOM 3934 C C . ILE A 1 548 ? -17.401 4.622 90.509 1.00 55.88 548 ILE A C 1
ATOM 3936 O O . ILE A 1 548 ? -17.798 5.760 90.277 1.00 55.88 548 ILE A O 1
ATOM 3940 N N . SER A 1 549 ? -17.407 3.690 89.553 1.00 50.28 549 SER A N 1
ATOM 3941 C CA . SER A 1 549 ? -17.517 3.920 88.106 1.00 50.28 549 SER A CA 1
ATOM 3942 C C . SER A 1 549 ? -18.841 4.506 87.599 1.00 50.28 549 SER A C 1
ATOM 3944 O O . SER A 1 549 ? -18.956 4.745 86.403 1.00 50.28 549 SER A O 1
ATOM 3946 N N . SER A 1 550 ? -19.838 4.735 88.456 1.00 48.34 550 SER A N 1
ATOM 3947 C CA . SER A 1 550 ? -21.117 5.346 88.065 1.00 48.34 550 SER A CA 1
ATOM 3948 C C . SER A 1 550 ? -21.292 6.797 88.530 1.00 48.34 550 SER A C 1
ATOM 3950 O O . SER A 1 550 ? -22.367 7.359 88.338 1.00 48.34 550 SER A O 1
ATOM 3952 N N . LEU A 1 551 ? -20.283 7.407 89.164 1.00 49.78 551 LEU A N 1
ATOM 3953 C CA . LEU A 1 551 ? -20.303 8.824 89.542 1.00 49.78 551 LEU A CA 1
ATOM 3954 C C . LEU A 1 551 ? -19.533 9.650 88.503 1.00 49.78 551 LEU A C 1
ATOM 3956 O O . LEU A 1 551 ? -18.333 9.459 88.333 1.00 49.78 551 LEU A O 1
ATOM 3960 N N . GLU A 1 552 ? -20.200 10.602 87.845 1.00 47.75 552 GLU A N 1
ATOM 3961 C CA . GLU A 1 552 ? -19.571 11.487 86.846 1.00 47.75 552 GLU A CA 1
ATOM 3962 C C . GLU A 1 552 ? -18.489 12.409 87.439 1.00 47.75 552 GLU A C 1
ATOM 3964 O O . GLU A 1 552 ? -17.633 12.914 86.716 1.00 47.75 552 GLU A O 1
ATOM 3969 N N . THR A 1 553 ? -18.499 12.678 88.751 1.00 46.31 553 THR A N 1
ATOM 3970 C CA . THR A 1 553 ? -17.446 13.466 89.415 1.00 46.31 553 THR A CA 1
ATOM 3971 C C . THR A 1 553 ? -17.381 13.159 90.915 1.00 46.31 553 THR A C 1
ATOM 3973 O O . THR A 1 553 ? -18.372 13.333 91.622 1.00 46.31 553 THR A O 1
ATOM 3976 N N . LEU A 1 554 ? -16.209 12.775 91.440 1.00 56.78 554 LEU A N 1
ATOM 3977 C CA . LEU A 1 554 ? -15.952 12.707 92.886 1.00 56.78 554 LEU A CA 1
ATOM 3978 C C . LEU A 1 554 ? -15.297 14.018 93.348 1.00 56.78 554 LEU A C 1
ATOM 3980 O O . LEU A 1 554 ? -14.126 14.268 93.070 1.00 56.78 554 LEU A O 1
ATOM 3984 N N . LYS A 1 555 ? -16.046 14.873 94.051 1.00 50.44 555 LYS A N 1
ATOM 3985 C CA . LYS A 1 555 ? -15.519 16.131 94.604 1.00 50.44 555 LYS A CA 1
ATOM 3986 C C . LYS A 1 555 ? -15.010 15.921 96.029 1.00 50.44 555 LYS A C 1
ATOM 3988 O O . LYS A 1 555 ? -15.797 15.893 96.967 1.00 50.44 555 LYS A O 1
ATOM 3993 N N . LEU A 1 556 ? -13.694 15.839 96.198 1.00 58.09 556 LEU A N 1
ATOM 3994 C CA . LEU A 1 556 ? -13.052 15.955 97.509 1.00 58.09 556 LEU A CA 1
ATOM 3995 C C . LEU A 1 556 ? -12.754 17.440 97.753 1.00 58.09 556 LEU A C 1
ATOM 3997 O O . LEU A 1 556 ? -11.918 18.036 97.070 1.00 58.09 556 LEU A O 1
ATOM 4001 N N . GLN A 1 557 ? -13.494 18.082 98.657 1.00 41.62 557 G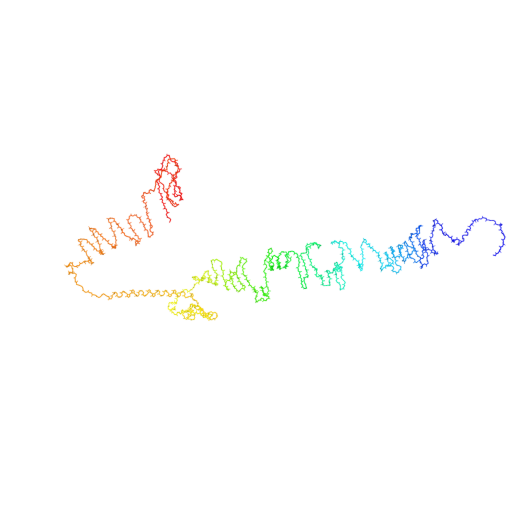LN A N 1
ATOM 4002 C CA . GLN A 1 557 ? -13.258 19.491 98.971 1.00 41.62 557 GLN A CA 1
ATOM 4003 C C . GLN A 1 557 ? -11.950 19.637 99.760 1.00 41.62 557 GLN A C 1
ATOM 4005 O O . GLN A 1 557 ? -11.811 19.070 100.838 1.00 41.62 557 GLN A O 1
ATOM 4010 N N . GLY A 1 558 ? -10.995 20.397 99.206 1.00 46.50 558 GLY A N 1
ATOM 4011 C CA . GLY A 1 558 ? -9.716 20.698 99.863 1.00 46.50 558 GLY A CA 1
ATOM 4012 C C . GLY A 1 558 ? -8.452 20.655 98.990 1.00 46.50 558 GLY A C 1
ATOM 4013 O O . GLY A 1 558 ? -7.396 20.323 99.509 1.00 46.50 558 GLY A O 1
ATOM 4014 N N . GLY A 1 559 ? -8.518 20.994 97.691 1.00 49.97 559 GLY A N 1
ATOM 4015 C CA . GLY A 1 559 ? -7.313 21.247 96.874 1.00 49.97 559 GLY A CA 1
ATOM 4016 C C . GLY A 1 559 ? -6.988 20.221 95.775 1.00 49.97 559 GLY A C 1
ATOM 4017 O O . GLY A 1 559 ? -5.989 19.522 95.842 1.00 49.97 559 GLY A O 1
ATOM 4018 N N . LYS A 1 560 ? -7.818 20.212 94.722 1.00 53.97 560 LYS A N 1
ATOM 4019 C CA . LYS A 1 560 ? -7.529 19.911 93.300 1.00 53.97 560 LYS A CA 1
ATOM 4020 C C . LYS A 1 560 ? -6.707 18.648 92.941 1.00 53.97 560 LYS A C 1
ATOM 4022 O O . LYS A 1 560 ? -5.549 18.734 92.528 1.00 53.97 560 LYS A O 1
ATOM 4027 N N . VAL A 1 561 ? -7.402 17.508 92.916 1.00 56.44 561 VAL A N 1
ATOM 4028 C CA . VAL A 1 561 ? -7.073 16.325 92.099 1.00 56.44 561 VAL A CA 1
ATOM 4029 C C . VAL A 1 561 ? -8.332 15.943 91.320 1.00 56.44 561 VAL A C 1
ATOM 4031 O O . VAL A 1 561 ? -9.387 15.778 91.927 1.00 56.44 561 VAL A O 1
ATOM 4034 N N . THR A 1 562 ? -8.252 15.862 89.991 1.00 53.75 562 THR A N 1
ATOM 4035 C CA . THR A 1 562 ? -9.364 15.404 89.134 1.00 53.75 562 THR A CA 1
ATOM 4036 C C . THR A 1 562 ? -8.904 14.175 88.356 1.00 53.75 562 THR A C 1
ATOM 4038 O O . THR A 1 562 ? -7.801 14.191 87.808 1.00 53.75 562 THR A O 1
ATOM 4041 N N . ILE A 1 563 ? -9.728 13.124 88.348 1.00 59.44 563 ILE A N 1
ATOM 4042 C CA . ILE A 1 563 ? -9.561 11.936 87.503 1.00 59.44 563 ILE A CA 1
ATOM 4043 C C . ILE A 1 563 ? -10.787 11.879 86.600 1.00 59.44 563 ILE A C 1
ATOM 4045 O O . ILE A 1 563 ? -11.908 11.840 87.112 1.00 59.44 563 ILE A O 1
ATOM 4049 N N . ASP A 1 564 ? -10.587 11.943 85.288 1.00 56.47 564 ASP A N 1
ATOM 4050 C CA . ASP A 1 564 ? -11.678 11.792 84.325 1.00 56.47 564 ASP A CA 1
ATOM 4051 C C . ASP A 1 564 ? -12.002 10.311 84.058 1.00 56.47 564 ASP A C 1
ATOM 4053 O O . ASP A 1 564 ? -11.307 9.395 84.502 1.00 56.47 564 ASP A O 1
ATOM 4057 N N . ASN A 1 565 ? -13.098 10.059 83.344 1.00 47.28 565 ASN A N 1
ATOM 4058 C CA . ASN A 1 565 ? -13.574 8.708 83.037 1.00 47.28 565 ASN A CA 1
ATOM 4059 C C . ASN A 1 565 ? -12.712 7.960 82.001 1.00 47.28 565 ASN A C 1
ATOM 4061 O O . ASN A 1 565 ? -13.021 6.812 81.685 1.00 47.28 565 ASN A O 1
ATOM 4065 N N . GLN A 1 566 ? -11.636 8.576 81.501 1.00 51.66 566 GLN A N 1
ATOM 4066 C CA . GLN A 1 566 ? -10.587 7.911 80.728 1.00 51.66 566 GLN A CA 1
ATOM 4067 C C . GLN A 1 566 ? -9.348 7.587 81.580 1.00 51.66 566 GLN A C 1
ATOM 4069 O O . GLN A 1 566 ? -8.389 7.015 81.070 1.00 51.66 566 GLN A O 1
ATOM 4074 N N . GLY A 1 567 ? -9.379 7.888 82.884 1.00 55.69 567 GLY A N 1
ATOM 4075 C CA . GLY A 1 567 ? -8.316 7.558 83.831 1.00 55.69 567 GLY A CA 1
ATOM 4076 C C . GLY A 1 567 ? -7.181 8.581 83.887 1.00 55.69 567 GLY A C 1
ATOM 4077 O O . GLY A 1 567 ? -6.154 8.298 84.506 1.00 55.69 567 GLY A O 1
ATOM 4078 N N . ASN A 1 568 ? -7.336 9.768 83.294 1.00 51.44 568 ASN A N 1
ATOM 4079 C CA . ASN A 1 568 ? -6.281 10.779 83.299 1.00 51.44 568 ASN A CA 1
ATOM 4080 C C . ASN A 1 568 ? -6.267 11.559 84.613 1.00 51.44 568 ASN A C 1
ATOM 4082 O O . ASN A 1 568 ? -7.284 12.098 85.050 1.00 51.44 568 ASN A O 1
ATOM 4086 N N . LEU A 1 569 ? -5.086 11.678 85.220 1.00 58.94 569 LEU A N 1
ATOM 4087 C CA . LEU A 1 569 ? -4.880 12.403 86.471 1.00 58.94 569 LEU A CA 1
ATOM 4088 C C . LEU A 1 569 ? -4.344 13.817 86.198 1.00 58.94 569 LEU A C 1
ATOM 4090 O O . LEU A 1 569 ? -3.208 13.977 85.753 1.00 58.94 569 LEU A O 1
ATOM 4094 N N . THR A 1 570 ? -5.107 14.858 86.542 1.00 54.59 570 THR A N 1
ATOM 4095 C CA . THR A 1 570 ? -4.611 16.249 86.550 1.00 54.59 570 THR A CA 1
ATOM 4096 C C . THR A 1 570 ? -4.460 16.767 87.981 1.00 54.59 570 THR A C 1
ATOM 4098 O O . THR A 1 570 ? -5.439 16.901 88.721 1.00 54.59 570 THR A O 1
ATOM 4101 N N . VAL A 1 571 ? -3.222 17.097 88.373 1.00 56.59 571 VAL A N 1
ATOM 4102 C CA . VAL A 1 571 ? -2.888 17.681 89.686 1.00 56.59 571 VAL A CA 1
ATOM 4103 C C . VAL A 1 571 ? -2.159 19.011 89.541 1.00 56.59 571 VAL A C 1
ATOM 4105 O O . VAL A 1 571 ? -1.314 19.185 88.668 1.00 56.59 571 VAL A O 1
ATOM 4108 N N . GLN A 1 572 ? -2.478 19.967 90.415 1.00 50.22 572 GLN A N 1
ATOM 4109 C CA . GLN A 1 572 ? -1.908 21.320 90.353 1.00 50.22 572 GLN A CA 1
ATOM 4110 C C . GLN A 1 572 ? -0.495 21.423 90.963 1.00 50.22 572 GLN A C 1
ATOM 4112 O O . GLN A 1 572 ? 0.205 22.402 90.716 1.00 50.22 572 GLN A O 1
ATOM 4117 N N . LYS A 1 573 ? -0.063 20.426 91.750 1.00 52.78 573 LYS A N 1
ATOM 4118 C CA . LYS A 1 573 ? 1.294 20.312 92.304 1.00 52.78 573 LYS A CA 1
ATOM 4119 C C . LYS A 1 573 ? 1.591 18.849 92.633 1.00 52.78 573 LYS A C 1
ATOM 4121 O O . LYS A 1 573 ? 0.878 18.250 93.431 1.00 52.78 573 LYS A O 1
ATOM 4126 N N . LEU A 1 574 ? 2.646 18.292 92.041 1.00 54.84 574 LEU A N 1
ATOM 4127 C CA . LEU A 1 574 ? 3.130 16.941 92.327 1.00 54.84 574 LEU A CA 1
ATOM 4128 C C . LEU A 1 574 ? 4.386 17.044 93.205 1.00 54.84 574 LEU A C 1
ATOM 4130 O O . LEU A 1 574 ? 5.388 17.618 92.784 1.00 54.84 574 LEU A O 1
ATOM 4134 N N . ILE A 1 575 ? 4.328 16.522 94.431 1.00 50.16 575 ILE A N 1
ATOM 4135 C CA . ILE A 1 575 ? 5.502 16.359 95.299 1.00 50.16 575 ILE A CA 1
ATOM 4136 C C . ILE A 1 575 ? 5.864 14.877 95.249 1.00 50.16 575 ILE A C 1
ATOM 4138 O O . ILE A 1 575 ? 5.178 14.055 95.849 1.00 50.16 575 ILE A O 1
ATOM 4142 N N . VAL A 1 576 ? 6.909 14.534 94.498 1.00 52.25 576 VAL A N 1
ATOM 4143 C CA . VAL A 1 576 ? 7.424 13.161 94.425 1.00 52.25 576 VAL A CA 1
ATOM 4144 C C . VAL A 1 576 ? 8.523 13.019 95.475 1.00 52.25 576 VAL A C 1
ATOM 4146 O O . VAL A 1 576 ? 9.502 13.764 95.446 1.00 52.25 576 VAL A O 1
ATOM 4149 N N . SER A 1 577 ? 8.359 12.101 96.427 1.00 42.81 577 SER A N 1
ATOM 4150 C CA . SER A 1 577 ? 9.424 11.743 97.362 1.00 42.81 577 SER A CA 1
ATOM 4151 C C . SER A 1 577 ? 10.532 10.991 96.618 1.00 42.81 577 SER A C 1
ATOM 4153 O O . SER A 1 577 ? 10.283 10.085 95.825 1.00 42.81 577 SER A O 1
ATOM 4155 N N . SER A 1 578 ? 11.766 11.429 96.853 1.00 42.38 578 SER A N 1
ATOM 4156 C CA . SER A 1 578 ? 13.013 10.979 96.232 1.00 42.38 578 SER A CA 1
ATOM 4157 C C . SER A 1 578 ? 13.147 9.455 96.148 1.00 42.38 578 SER A C 1
ATOM 4159 O O . SER A 1 578 ? 13.238 8.781 97.176 1.00 42.38 578 SER A O 1
ATOM 4161 N N . LYS A 1 579 ? 13.262 8.922 94.929 1.00 49.31 579 LYS A N 1
ATOM 4162 C CA . LYS A 1 579 ? 13.746 7.561 94.687 1.00 49.31 579 LYS A CA 1
ATOM 4163 C C . LYS A 1 579 ? 14.888 7.622 93.669 1.00 49.31 579 LYS A C 1
ATOM 4165 O O . LYS A 1 579 ? 14.668 7.604 92.464 1.00 49.31 579 LYS A O 1
ATOM 4170 N N . THR A 1 580 ? 16.110 7.760 94.174 1.00 52.53 580 THR A N 1
ATOM 4171 C CA . THR A 1 580 ? 17.345 7.588 93.397 1.00 52.53 580 THR A CA 1
ATOM 4172 C C . THR A 1 580 ? 17.435 6.126 92.951 1.00 52.53 580 THR A C 1
ATOM 4174 O O . THR A 1 580 ? 17.293 5.232 93.786 1.00 52.53 580 THR A O 1
ATOM 4177 N N . LEU A 1 581 ? 17.634 5.863 91.655 1.00 66.06 581 LEU A N 1
ATOM 4178 C CA . LEU A 1 581 ? 17.782 4.495 91.127 1.00 66.06 581 LEU A CA 1
ATOM 4179 C C . LEU A 1 581 ? 19.244 4.012 91.168 1.00 66.06 581 LEU A C 1
ATOM 4181 O O . LEU A 1 581 ? 19.482 2.807 91.182 1.00 66.06 581 LEU A O 1
ATOM 4185 N N . GLY A 1 582 ? 20.215 4.925 91.269 1.00 73.81 582 GLY A N 1
ATOM 4186 C CA . GLY A 1 582 ? 21.613 4.599 91.550 1.00 73.81 582 GLY A CA 1
ATOM 4187 C C . GLY A 1 582 ? 22.489 5.833 91.784 1.00 73.81 582 GLY A C 1
ATOM 4188 O O . GLY A 1 582 ? 22.131 6.946 91.406 1.00 73.81 582 GLY A O 1
ATOM 4189 N N . THR A 1 583 ? 23.658 5.624 92.390 1.00 76.88 583 THR A N 1
ATOM 4190 C CA . THR A 1 583 ? 24.701 6.648 92.567 1.00 76.88 583 THR A CA 1
ATOM 4191 C C . THR A 1 583 ? 25.944 6.218 91.799 1.00 76.88 583 THR A C 1
ATOM 4193 O O . THR A 1 583 ? 26.354 5.059 91.876 1.00 76.88 583 THR A O 1
ATOM 4196 N N . ALA A 1 584 ? 26.564 7.137 91.064 1.00 79.00 584 ALA A N 1
ATOM 4197 C CA . ALA A 1 584 ? 27.818 6.910 90.356 1.00 79.00 584 ALA A CA 1
ATOM 4198 C C . ALA A 1 584 ? 28.902 7.858 90.888 1.00 79.00 584 ALA A C 1
ATOM 4200 O O . ALA A 1 584 ? 28.629 9.024 91.166 1.00 79.00 584 ALA A O 1
ATOM 4201 N N . VAL A 1 585 ? 30.133 7.368 91.044 1.00 84.69 585 VAL A N 1
ATOM 4202 C CA . VAL A 1 585 ? 31.265 8.176 91.521 1.00 84.69 585 VAL A CA 1
ATOM 4203 C C . VAL A 1 585 ? 32.244 8.356 90.378 1.00 84.69 585 VAL A C 1
ATOM 4205 O O . VAL A 1 585 ? 32.874 7.390 89.955 1.00 84.69 585 VAL A O 1
ATOM 4208 N N . ILE A 1 586 ? 32.371 9.580 89.872 1.00 83.25 586 ILE A N 1
ATOM 4209 C CA . ILE A 1 586 ? 33.375 9.912 88.860 1.00 83.25 586 ILE A CA 1
ATOM 4210 C C . ILE A 1 586 ? 34.701 10.150 89.591 1.00 83.25 586 ILE A C 1
ATOM 4212 O O . ILE A 1 586 ? 34.770 11.090 90.389 1.00 83.25 586 ILE A O 1
ATOM 4216 N N . PRO A 1 587 ? 35.748 9.336 89.365 1.00 81.25 587 PRO A N 1
ATOM 4217 C CA . PRO A 1 587 ? 37.027 9.498 90.049 1.00 81.25 587 PRO A CA 1
ATOM 4218 C C . PRO A 1 587 ? 37.693 10.843 89.741 1.00 81.25 587 PRO A C 1
ATOM 4220 O O . PRO A 1 587 ? 37.501 11.430 88.673 1.00 81.25 587 PRO A O 1
ATOM 4223 N N . ALA A 1 588 ? 38.531 11.318 90.665 1.00 80.56 588 ALA A N 1
ATOM 4224 C CA . ALA A 1 588 ? 39.338 12.515 90.452 1.00 80.56 588 ALA A CA 1
ATOM 4225 C C . ALA A 1 588 ? 40.156 12.407 89.153 1.00 80.56 588 ALA A C 1
ATOM 4227 O O . ALA A 1 588 ? 40.727 11.359 88.848 1.00 80.56 588 ALA A O 1
ATOM 4228 N N . LYS A 1 589 ? 40.246 13.510 88.410 1.00 80.25 589 LYS A N 1
ATOM 4229 C CA . LYS A 1 589 ? 40.947 13.624 87.123 1.00 80.25 589 LYS A CA 1
ATOM 4230 C C . LYS A 1 589 ? 40.349 12.841 85.944 1.00 80.25 589 LYS A C 1
ATOM 4232 O O . LYS A 1 589 ? 40.949 12.841 84.872 1.00 80.25 589 LYS A O 1
ATOM 4237 N N . GLN A 1 590 ? 39.169 12.236 86.086 1.00 79.44 590 GLN A N 1
ATOM 4238 C CA . GLN A 1 590 ? 38.428 11.671 84.953 1.00 79.44 590 GLN A CA 1
ATOM 4239 C C . GLN A 1 590 ? 37.337 12.626 84.462 1.00 79.44 590 GLN A C 1
ATOM 4241 O O . GLN A 1 590 ? 36.701 13.327 85.248 1.00 79.44 590 GLN A O 1
ATOM 4246 N N . GLN A 1 591 ? 37.135 12.661 83.141 1.00 83.50 591 GLN A N 1
ATOM 4247 C CA . GLN A 1 591 ? 36.144 13.534 82.502 1.00 83.50 591 GLN A CA 1
ATOM 4248 C C . GLN A 1 591 ? 34.826 12.822 82.190 1.00 83.50 591 GLN A C 1
ATOM 4250 O O . GLN A 1 591 ? 33.833 13.475 81.895 1.00 83.50 591 GLN A O 1
ATOM 4255 N N . GLN A 1 592 ? 34.798 11.491 82.240 1.00 84.50 592 GLN A N 1
ATOM 4256 C CA . GLN A 1 592 ? 33.620 10.721 81.869 1.00 84.50 592 GLN A CA 1
ATOM 4257 C C . GLN A 1 592 ? 33.534 9.407 82.636 1.00 84.50 592 GLN A C 1
ATOM 4259 O O . GLN A 1 592 ? 34.562 8.818 82.967 1.00 84.50 592 GLN A O 1
ATOM 4264 N N . LEU A 1 593 ? 32.311 8.943 82.879 1.00 85.94 593 LEU A N 1
ATOM 4265 C CA . LEU A 1 593 ? 32.028 7.663 83.516 1.00 85.94 593 LEU A CA 1
ATOM 4266 C C . LEU A 1 593 ? 30.868 6.971 82.803 1.00 85.94 593 LEU A C 1
ATOM 4268 O O . LEU A 1 593 ? 29.769 7.518 82.722 1.00 85.94 593 LEU A O 1
ATOM 4272 N N . LEU A 1 594 ? 31.111 5.755 82.317 1.00 85.12 594 LEU A N 1
ATOM 4273 C CA . LEU A 1 594 ? 30.072 4.901 81.753 1.00 85.12 594 LEU A CA 1
ATOM 4274 C C . LEU A 1 594 ? 29.289 4.225 82.881 1.00 85.12 594 LEU A C 1
ATOM 4276 O O . LEU A 1 594 ? 29.874 3.558 83.736 1.00 85.12 594 LEU A O 1
ATOM 4280 N N . VAL A 1 595 ? 27.968 4.351 82.850 1.00 81.69 595 VAL A N 1
ATOM 4281 C CA . VAL A 1 595 ? 27.048 3.719 83.793 1.00 81.69 595 VAL A CA 1
ATOM 4282 C C . VAL A 1 595 ? 26.140 2.763 83.022 1.00 81.69 595 VAL A C 1
ATOM 4284 O O . VAL A 1 595 ? 25.494 3.136 82.041 1.00 81.69 595 VAL A O 1
ATOM 4287 N N . LYS A 1 596 ? 26.089 1.500 83.459 1.00 75.44 596 LYS A N 1
ATOM 4288 C CA . LYS A 1 596 ? 25.148 0.516 82.912 1.00 75.44 596 LYS A CA 1
ATOM 4289 C C . LYS A 1 596 ? 23.802 0.681 83.609 1.00 75.44 596 LYS A C 1
ATOM 4291 O O . LYS A 1 596 ? 23.710 0.467 84.815 1.00 75.44 596 LYS A O 1
ATOM 4296 N N . GLY A 1 597 ? 22.774 1.042 82.855 1.00 68.56 597 GLY A N 1
ATOM 4297 C CA . GLY A 1 597 ? 21.407 1.181 83.341 1.00 68.56 597 GLY A CA 1
ATOM 4298 C C . GLY A 1 597 ? 20.475 0.937 82.169 1.00 68.56 597 GLY A C 1
ATOM 4299 O O . GLY A 1 597 ? 20.688 1.539 81.126 1.00 68.56 597 GLY A O 1
ATOM 4300 N N . GLN A 1 598 ? 19.514 0.024 82.330 1.00 69.06 598 GLN A N 1
ATOM 4301 C CA . GLN A 1 598 ? 18.559 -0.387 81.295 1.00 69.06 598 GLN A CA 1
ATOM 4302 C C . GLN A 1 598 ? 17.837 0.855 80.731 1.00 69.06 598 GLN A C 1
ATOM 4304 O O . GLN A 1 598 ? 16.868 1.314 81.323 1.00 69.06 598 GLN A O 1
ATOM 4309 N N . ILE A 1 599 ? 18.351 1.446 79.649 1.00 76.44 599 ILE A N 1
ATOM 4310 C CA . ILE A 1 599 ? 17.766 2.615 78.979 1.00 76.44 599 ILE A CA 1
ATOM 4311 C C . ILE A 1 599 ? 17.346 2.257 77.555 1.00 76.44 599 ILE A C 1
ATOM 4313 O O . ILE A 1 599 ? 17.959 1.412 76.903 1.00 76.44 599 ILE A O 1
ATOM 4317 N N . THR A 1 600 ? 16.339 2.960 77.057 1.00 73.25 600 THR A N 1
ATOM 4318 C CA . THR A 1 600 ? 15.849 2.940 75.677 1.00 73.25 600 THR A CA 1
ATOM 4319 C C . THR A 1 600 ? 16.136 4.286 74.994 1.00 73.25 600 THR A C 1
ATOM 4321 O O . THR A 1 600 ? 16.711 5.202 75.592 1.00 73.25 600 THR A O 1
ATOM 4324 N N . SER A 1 601 ? 15.752 4.434 73.723 1.00 70.56 601 SER A N 1
ATOM 4325 C CA . SER A 1 601 ? 15.884 5.703 72.994 1.00 70.56 601 SER A CA 1
ATOM 4326 C C . SER A 1 601 ? 14.995 6.819 73.557 1.00 70.56 601 SER A C 1
ATOM 4328 O O . SER A 1 601 ? 15.372 7.988 73.458 1.00 70.56 601 SER A O 1
ATOM 4330 N N . SER A 1 602 ? 13.856 6.482 74.174 1.00 69.62 602 SER A N 1
ATOM 4331 C CA . SER A 1 602 ? 12.916 7.446 74.763 1.00 69.62 602 SER A CA 1
ATOM 4332 C C . SER A 1 602 ? 13.215 7.783 76.230 1.00 69.62 602 SER A C 1
ATOM 4334 O O . SER A 1 602 ? 12.770 8.824 76.719 1.00 69.62 602 SER A O 1
ATOM 4336 N N . SER A 1 603 ? 14.025 6.981 76.930 1.00 76.81 603 SER A N 1
ATOM 4337 C CA . SER A 1 603 ? 14.376 7.202 78.340 1.00 76.81 603 SER A CA 1
ATOM 4338 C C . SER A 1 603 ? 14.981 8.584 78.585 1.00 76.81 603 SER A C 1
ATOM 4340 O O . SER A 1 603 ? 15.911 8.993 77.886 1.00 76.81 603 SER A O 1
ATOM 4342 N N . LYS A 1 604 ? 14.556 9.304 79.629 1.00 76.56 604 LYS A N 1
ATOM 4343 C CA . LYS A 1 604 ? 15.215 10.536 80.110 1.00 76.56 604 LYS A CA 1
ATOM 4344 C C . LYS A 1 604 ? 16.040 10.244 81.363 1.00 76.56 604 LYS A C 1
ATOM 4346 O O . LYS A 1 604 ? 15.524 9.711 82.338 1.00 76.56 604 LYS A O 1
ATOM 4351 N N . VAL A 1 605 ? 17.323 10.615 81.329 1.00 77.44 605 VAL A N 1
ATOM 4352 C CA . VAL A 1 605 ? 18.262 10.442 82.447 1.00 77.44 605 VAL A CA 1
ATOM 4353 C C . VAL A 1 605 ? 18.444 11.787 83.132 1.00 77.44 605 VAL A C 1
ATOM 4355 O O . VAL A 1 605 ? 18.803 12.765 82.475 1.00 77.44 605 VAL A O 1
ATOM 4358 N N . PHE A 1 606 ? 18.216 11.826 84.439 1.00 78.50 606 PHE A N 1
ATOM 4359 C CA . PHE A 1 606 ? 18.454 13.004 85.264 1.00 78.50 606 PHE A CA 1
ATOM 4360 C C . PHE A 1 606 ? 19.640 12.747 86.181 1.00 78.50 606 PHE A C 1
ATOM 4362 O O . PHE A 1 606 ? 19.747 11.673 86.771 1.00 78.50 606 PHE A O 1
ATOM 4369 N N . LEU A 1 607 ? 20.523 13.739 86.287 1.00 80.94 607 LEU A N 1
ATOM 4370 C CA . LEU A 1 607 ? 21.733 13.685 87.096 1.00 80.94 607 LEU A CA 1
ATOM 4371 C C . LEU A 1 607 ? 21.694 14.781 88.155 1.00 80.94 607 LEU A C 1
ATOM 4373 O O . LEU A 1 607 ? 21.415 15.936 87.835 1.00 80.94 607 LEU A O 1
ATOM 4377 N N . THR A 1 608 ? 22.034 14.430 89.390 1.00 81.12 608 THR A N 1
ATOM 4378 C CA . THR A 1 608 ? 22.166 15.377 90.499 1.00 81.12 608 THR A CA 1
ATOM 4379 C C . THR A 1 608 ? 23.552 15.217 91.118 1.00 81.12 608 THR A C 1
ATOM 4381 O O . THR A 1 608 ? 23.795 14.236 91.823 1.00 81.12 608 THR A O 1
ATOM 4384 N N . PRO A 1 609 ? 24.503 16.124 90.839 1.00 80.25 609 PRO A N 1
ATOM 4385 C CA . PRO A 1 609 ? 25.811 16.059 91.469 1.00 80.25 609 PRO A CA 1
ATOM 4386 C C . PRO A 1 609 ? 25.734 16.534 92.926 1.00 80.25 609 PRO A C 1
ATOM 4388 O O . PRO A 1 609 ? 25.068 17.522 93.228 1.00 80.25 609 PRO A O 1
ATOM 4391 N N . GLU A 1 610 ? 26.470 15.876 93.825 1.00 82.31 610 GLU A N 1
ATOM 4392 C CA . GLU A 1 610 ? 26.531 16.228 95.259 1.00 82.31 610 GLU A CA 1
ATOM 4393 C C . GLU A 1 610 ? 27.130 17.631 95.502 1.00 82.31 610 GLU A C 1
ATOM 4395 O O . GLU A 1 610 ? 26.927 18.252 96.543 1.00 82.31 610 GLU A O 1
ATOM 4400 N N . ARG A 1 611 ? 27.861 18.163 94.517 1.00 81.88 611 ARG A N 1
ATOM 4401 C CA . ARG A 1 611 ? 28.423 19.520 94.513 1.00 81.88 611 ARG A CA 1
ATOM 4402 C C . ARG A 1 611 ? 28.321 20.139 93.115 1.00 81.88 611 ARG A C 1
ATOM 4404 O O . ARG A 1 611 ? 28.308 19.386 92.144 1.00 81.88 611 ARG A O 1
ATOM 4411 N N . PRO A 1 612 ? 28.274 21.478 92.978 1.00 78.81 612 PRO A N 1
ATOM 4412 C CA . PRO A 1 612 ? 28.042 22.132 91.691 1.00 78.81 612 PRO A CA 1
ATOM 4413 C C . PRO A 1 612 ? 29.037 21.679 90.614 1.00 78.81 612 PRO A C 1
ATOM 4415 O O . PRO A 1 612 ? 30.244 21.882 90.746 1.00 78.81 612 PRO A O 1
ATOM 4418 N N . ALA A 1 613 ? 28.523 21.064 89.553 1.00 77.38 613 ALA A N 1
ATOM 4419 C CA . ALA A 1 613 ? 29.272 20.643 88.377 1.00 77.38 613 ALA A CA 1
ATOM 4420 C C . ALA A 1 613 ? 28.340 20.667 87.161 1.00 77.38 613 ALA A C 1
ATOM 4422 O O . ALA A 1 613 ? 27.159 20.338 87.283 1.00 77.38 613 ALA A O 1
ATOM 4423 N N . VAL A 1 614 ? 28.867 21.042 85.994 1.00 81.62 614 VAL A N 1
ATOM 4424 C CA . VAL A 1 614 ? 28.116 20.964 84.736 1.00 81.62 614 VAL A CA 1
ATOM 4425 C C . VAL A 1 614 ? 28.301 19.567 84.157 1.00 81.62 614 VAL A C 1
ATOM 4427 O O . VAL A 1 614 ? 29.430 19.135 83.899 1.00 81.62 614 VAL A O 1
ATOM 4430 N N . LEU A 1 615 ? 27.186 18.854 84.010 1.00 82.88 615 LEU A N 1
ATOM 4431 C CA . LEU A 1 615 ? 27.150 17.469 83.560 1.00 82.88 615 LEU A CA 1
ATOM 4432 C C . LEU A 1 615 ? 26.361 17.341 82.260 1.00 82.88 615 LEU A C 1
ATOM 4434 O O . LEU A 1 615 ? 25.276 17.902 82.121 1.00 82.88 615 LEU A O 1
ATOM 4438 N N . GLY A 1 616 ? 26.898 16.550 81.337 1.00 80.44 616 GLY A N 1
ATOM 4439 C CA . GLY A 1 616 ? 26.208 16.061 80.151 1.00 80.44 616 GLY A CA 1
ATOM 4440 C C . GLY A 1 616 ? 25.905 14.569 80.267 1.00 80.44 616 GLY A C 1
ATOM 4441 O O . GLY A 1 616 ? 26.594 13.834 80.975 1.00 80.44 616 GLY A O 1
ATOM 4442 N N . VAL A 1 617 ? 24.886 14.113 79.541 1.00 84.56 617 VAL A N 1
ATOM 4443 C CA . VAL A 1 617 ? 24.586 12.685 79.374 1.00 84.56 617 VAL A CA 1
ATOM 4444 C C . VAL A 1 617 ? 24.648 12.345 77.896 1.00 84.56 617 VAL A C 1
ATOM 4446 O O . VAL A 1 617 ? 23.943 12.954 77.094 1.00 84.56 617 VAL A O 1
ATOM 4449 N N . SER A 1 618 ? 25.442 11.335 77.553 1.00 81.44 618 SER A N 1
ATOM 4450 C CA . SER A 1 618 ? 25.364 10.661 76.256 1.00 81.44 618 SER A CA 1
ATOM 4451 C C . SER A 1 618 ? 24.744 9.282 76.453 1.00 81.44 618 SER A C 1
ATOM 4453 O O . SER A 1 618 ? 25.149 8.552 77.356 1.00 81.44 618 SER A O 1
ATOM 4455 N N . LYS A 1 619 ? 23.738 8.937 75.651 1.00 81.56 619 LYS A N 1
ATOM 4456 C CA . LYS A 1 619 ? 23.001 7.672 75.758 1.00 81.56 619 LYS A CA 1
ATOM 4457 C C . LYS A 1 619 ? 23.393 6.755 74.613 1.00 81.56 619 LYS A C 1
ATOM 4459 O O . LYS A 1 619 ? 23.453 7.211 73.474 1.00 81.56 619 LYS A O 1
ATOM 4464 N N . ASP A 1 620 ? 23.562 5.475 74.910 1.00 79.44 620 ASP A N 1
ATOM 4465 C CA . ASP A 1 620 ? 23.662 4.419 73.909 1.00 79.44 620 ASP A CA 1
ATOM 4466 C C . ASP A 1 620 ? 22.551 3.379 74.149 1.00 79.44 620 ASP A C 1
ATOM 4468 O O . ASP A 1 620 ? 22.701 2.469 74.974 1.00 79.44 620 ASP A O 1
ATOM 4472 N N . PRO A 1 621 ? 21.407 3.517 73.451 1.00 68.56 621 PRO A N 1
ATOM 4473 C CA . PRO A 1 621 ? 20.272 2.611 73.601 1.00 68.56 621 PRO A CA 1
ATOM 4474 C C . PRO A 1 621 ? 20.571 1.171 73.165 1.00 68.56 621 PRO A C 1
ATOM 4476 O O . PRO A 1 621 ? 19.930 0.250 73.662 1.00 68.56 621 PRO A O 1
ATOM 4479 N N . LEU A 1 622 ? 21.535 0.951 72.257 1.00 76.31 622 LEU A N 1
ATOM 4480 C CA . LEU A 1 622 ? 21.847 -0.385 71.727 1.00 76.31 622 LEU A CA 1
ATOM 4481 C C . LEU A 1 622 ? 22.542 -1.260 72.770 1.00 76.31 622 LEU A C 1
ATOM 4483 O O . LEU A 1 622 ? 22.310 -2.466 72.827 1.00 76.31 622 LEU A O 1
ATOM 4487 N N . THR A 1 623 ? 23.378 -0.653 73.610 1.00 72.81 623 THR A N 1
ATOM 4488 C CA . THR A 1 623 ? 24.070 -1.346 74.703 1.00 72.81 623 THR A CA 1
ATOM 4489 C C . THR A 1 623 ? 23.369 -1.184 76.051 1.00 72.81 623 THR A C 1
ATOM 4491 O O . THR A 1 623 ? 23.814 -1.771 77.039 1.00 72.81 623 THR A O 1
ATOM 4494 N N . GLN A 1 624 ? 22.265 -0.425 76.091 1.00 80.69 624 GLN A N 1
ATOM 4495 C CA . GLN A 1 624 ? 21.523 -0.054 77.297 1.00 80.69 624 GLN A CA 1
ATOM 4496 C C . GLN A 1 624 ? 22.440 0.549 78.373 1.00 80.69 624 GLN A C 1
ATOM 4498 O O . GLN A 1 624 ? 22.480 0.111 79.528 1.00 80.69 624 GLN A O 1
ATOM 4503 N N . THR A 1 625 ? 23.241 1.536 77.972 1.00 81.38 625 THR A N 1
ATOM 4504 C CA . THR A 1 625 ? 24.154 2.255 78.867 1.00 81.38 625 THR A CA 1
ATOM 4505 C C . THR A 1 625 ? 24.106 3.756 78.612 1.00 81.38 625 THR A C 1
ATOM 4507 O O . THR A 1 625 ? 23.755 4.209 77.523 1.00 81.38 625 THR A O 1
ATOM 4510 N N . PHE A 1 626 ? 24.476 4.555 79.611 1.00 85.50 626 PHE A N 1
ATOM 4511 C CA . PHE A 1 626 ? 24.692 5.987 79.419 1.00 85.50 626 PHE A CA 1
ATOM 4512 C C . PHE A 1 626 ? 26.004 6.430 80.056 1.00 85.50 626 PHE A C 1
ATOM 4514 O O . PHE A 1 626 ? 26.438 5.906 81.080 1.00 85.50 626 PHE A O 1
ATOM 4521 N N . THR A 1 627 ? 26.635 7.425 79.449 1.00 84.81 627 THR A N 1
ATOM 4522 C CA . THR A 1 627 ? 27.881 8.014 79.931 1.00 84.81 627 THR A CA 1
ATOM 4523 C C . THR A 1 627 ? 27.590 9.375 80.536 1.00 84.81 627 THR A C 1
ATOM 4525 O O . THR A 1 627 ? 27.008 10.244 79.881 1.00 84.81 627 THR A O 1
ATOM 4528 N N . ILE A 1 628 ? 28.028 9.565 81.778 1.00 86.12 628 ILE A N 1
ATOM 4529 C CA . ILE A 1 628 ? 28.051 10.867 82.438 1.00 86.12 628 ILE A CA 1
ATOM 4530 C C . ILE A 1 628 ? 29.337 11.577 82.023 1.00 86.12 628 ILE A C 1
ATOM 4532 O O . ILE A 1 628 ? 30.429 11.039 82.209 1.00 86.12 628 ILE A O 1
ATOM 4536 N N . LEU A 1 629 ? 29.205 12.777 81.469 1.00 83.38 629 LEU A N 1
ATOM 4537 C CA . LEU A 1 629 ? 30.297 13.604 80.960 1.00 83.38 629 LEU A CA 1
ATOM 4538 C C . LEU A 1 629 ? 30.428 14.860 81.822 1.00 83.38 629 LEU A C 1
ATOM 4540 O O . LEU A 1 629 ? 29.442 15.549 82.072 1.00 83.38 629 LEU A O 1
ATOM 4544 N N . LEU A 1 630 ? 31.642 15.181 82.251 1.00 82.75 630 LEU A N 1
ATOM 4545 C CA . LEU A 1 630 ? 31.980 16.449 82.891 1.00 82.75 630 LEU A CA 1
ATOM 4546 C C . LEU A 1 630 ? 32.492 17.425 81.837 1.00 82.75 630 LEU A C 1
ATOM 4548 O O . LEU A 1 630 ? 33.436 17.125 81.106 1.00 82.75 630 LEU A O 1
ATOM 4552 N N . GLU A 1 631 ? 31.944 18.636 81.817 1.00 83.00 631 GLU A N 1
ATOM 4553 C CA . GLU A 1 631 ? 32.459 19.689 80.934 1.00 83.00 631 GLU A CA 1
ATOM 4554 C C . GLU A 1 631 ? 33.920 20.040 81.273 1.00 83.00 631 GLU A C 1
ATOM 4556 O O . GLU A 1 631 ? 34.744 20.247 80.385 1.00 83.00 631 GLU A O 1
ATOM 4561 N N . LYS A 1 632 ? 34.278 20.004 82.566 1.00 78.69 632 LYS A N 1
ATOM 4562 C CA . LYS A 1 632 ? 35.648 20.198 83.054 1.00 78.69 632 LYS A CA 1
ATOM 4563 C C . LYS A 1 632 ? 36.014 19.174 84.126 1.00 78.69 632 LYS A C 1
ATOM 4565 O O . LYS A 1 632 ? 35.275 18.976 85.093 1.00 78.69 632 LYS A O 1
ATOM 4570 N N . VAL A 1 633 ? 37.188 18.566 83.961 1.00 79.69 633 VAL A N 1
ATOM 4571 C CA . VAL A 1 633 ? 37.767 17.583 84.885 1.00 79.69 633 VAL A CA 1
ATOM 4572 C C . VAL A 1 633 ? 37.907 18.163 86.298 1.00 79.69 633 VAL A C 1
ATOM 4574 O O . VAL A 1 633 ? 38.336 19.303 86.466 1.00 79.69 633 VAL A O 1
ATOM 4577 N N . GLN A 1 634 ? 37.550 17.366 87.308 1.00 79.38 634 GLN A N 1
ATOM 4578 C CA . GLN A 1 634 ? 37.564 17.763 88.718 1.00 79.38 634 GLN A CA 1
ATOM 4579 C C . GLN A 1 634 ? 38.752 17.139 89.465 1.00 79.38 634 GLN A C 1
ATOM 4581 O O . GLN A 1 634 ? 39.078 15.970 89.260 1.00 79.38 634 GLN A O 1
ATOM 4586 N N . ASP A 1 635 ? 39.362 17.887 90.388 1.00 79.75 635 ASP A N 1
ATOM 4587 C CA . ASP A 1 635 ? 40.541 17.435 91.153 1.00 79.75 635 ASP A CA 1
ATOM 4588 C C . ASP A 1 635 ? 40.223 16.424 92.270 1.00 79.75 635 ASP A C 1
ATOM 4590 O O . ASP A 1 635 ? 41.126 15.813 92.840 1.00 79.75 635 ASP A O 1
ATOM 4594 N N . LYS A 1 636 ? 38.938 16.237 92.591 1.00 81.44 636 LYS A N 1
ATOM 4595 C CA . LYS A 1 636 ? 38.424 15.263 93.568 1.00 81.44 636 LYS A CA 1
ATOM 4596 C C . LYS A 1 636 ? 37.286 14.464 92.945 1.00 81.44 636 LYS A C 1
ATOM 4598 O O . LYS A 1 636 ? 36.633 14.970 92.032 1.00 81.44 636 LYS A O 1
ATOM 4603 N N . GLU A 1 637 ? 37.009 13.278 93.479 1.00 83.50 637 GLU A N 1
ATOM 4604 C CA . GLU A 1 637 ? 35.892 12.445 93.023 1.00 83.50 637 GLU A CA 1
ATOM 4605 C C . GLU A 1 637 ? 34.531 13.137 93.205 1.00 83.50 637 GLU A C 1
ATOM 4607 O O . GLU A 1 637 ? 34.307 13.839 94.196 1.00 83.50 637 GLU A O 1
ATOM 4612 N N . LEU A 1 638 ? 33.629 12.997 92.235 1.00 83.56 638 LEU A N 1
ATOM 4613 C CA . LEU A 1 638 ? 32.287 13.583 92.260 1.00 83.56 638 LEU A CA 1
ATOM 4614 C C . LEU A 1 638 ? 31.244 12.471 92.302 1.00 83.56 638 LEU A C 1
ATOM 4616 O O . LEU A 1 638 ? 31.139 11.694 91.353 1.00 83.56 638 LEU A O 1
ATOM 4620 N N . LYS A 1 639 ? 30.448 12.427 93.373 1.00 84.62 639 LYS A N 1
ATOM 4621 C CA . LYS A 1 639 ? 29.255 11.582 93.412 1.00 84.62 639 LYS A CA 1
ATOM 4622 C C . LYS A 1 639 ? 28.111 12.269 92.683 1.00 84.62 639 LYS A C 1
ATOM 4624 O O . LYS A 1 639 ? 27.859 13.460 92.877 1.00 84.62 639 LYS A O 1
ATOM 4629 N N . VAL A 1 640 ? 27.447 11.504 91.832 1.00 83.00 640 VAL A N 1
ATOM 4630 C CA . VAL A 1 640 ? 26.296 11.932 91.050 1.00 83.00 640 VAL A CA 1
ATOM 4631 C C . VAL A 1 640 ? 25.207 10.890 91.223 1.00 83.00 640 VAL A C 1
ATOM 4633 O O . VAL A 1 640 ? 25.367 9.734 90.821 1.00 83.00 640 VAL A O 1
ATOM 4636 N N . ASP A 1 641 ? 24.103 11.310 91.821 1.00 83.81 641 ASP A N 1
ATOM 4637 C CA . ASP A 1 641 ? 22.887 10.513 91.875 1.00 83.81 641 ASP A CA 1
ATOM 4638 C C . ASP A 1 641 ? 22.164 10.606 90.541 1.00 83.81 641 ASP A C 1
ATOM 4640 O O . ASP A 1 641 ? 22.122 11.669 89.911 1.00 83.81 641 ASP A O 1
ATOM 4644 N N . TRP A 1 642 ? 21.586 9.494 90.102 1.00 82.56 642 TRP A N 1
ATOM 4645 C CA . TRP A 1 642 ? 20.847 9.458 88.855 1.00 82.56 642 TRP A CA 1
ATOM 4646 C C . TRP A 1 642 ? 19.553 8.658 88.959 1.00 82.56 642 TRP A C 1
ATOM 4648 O O . TRP A 1 642 ? 19.398 7.732 89.765 1.00 82.56 642 TRP A O 1
ATOM 4658 N N . TRP A 1 643 ? 18.605 9.028 88.103 1.00 80.38 643 TRP A N 1
ATOM 4659 C CA . TRP A 1 643 ? 17.408 8.241 87.843 1.00 80.38 643 TRP A CA 1
ATOM 4660 C C . TRP A 1 643 ? 17.033 8.291 86.364 1.00 80.38 643 TRP A C 1
ATOM 4662 O O . TRP A 1 643 ? 17.333 9.252 85.648 1.00 80.38 643 TRP A O 1
ATOM 4672 N N . ILE A 1 644 ? 16.372 7.226 85.921 1.00 75.44 644 ILE A N 1
ATOM 4673 C CA . ILE A 1 644 ? 15.850 7.062 84.568 1.00 75.44 644 ILE A CA 1
ATOM 4674 C C . ILE A 1 644 ? 14.327 7.140 84.653 1.00 75.44 644 ILE A C 1
ATOM 4676 O O . ILE A 1 644 ? 13.729 6.543 85.547 1.00 75.44 644 ILE A O 1
ATOM 4680 N N . VAL A 1 645 ? 13.712 7.882 83.736 1.00 73.69 645 VAL A N 1
ATOM 4681 C CA . VAL A 1 645 ? 12.265 7.856 83.510 1.00 73.69 645 VAL A CA 1
ATOM 4682 C C . VAL A 1 645 ? 12.028 7.396 82.080 1.00 73.69 645 VAL A C 1
ATOM 4684 O O . VAL A 1 645 ? 12.467 8.068 81.142 1.00 73.69 645 VAL A O 1
ATOM 4687 N N . ASP A 1 646 ? 11.348 6.266 81.931 1.00 66.81 646 ASP A N 1
ATOM 4688 C CA . ASP A 1 646 ? 10.875 5.775 80.641 1.00 66.81 646 ASP A CA 1
ATOM 4689 C C . ASP A 1 646 ? 9.522 6.413 80.331 1.00 66.81 646 ASP A C 1
ATOM 4691 O O . ASP A 1 646 ? 8.644 6.479 81.192 1.00 66.81 646 ASP A O 1
ATOM 4695 N N . SER A 1 647 ? 9.366 6.933 79.116 1.00 56.69 647 SER A N 1
ATOM 4696 C CA . SER A 1 647 ? 8.064 7.341 78.594 1.00 56.69 647 SER A CA 1
ATOM 4697 C C . SER A 1 647 ? 7.588 6.268 77.619 1.00 56.69 647 SER A C 1
ATOM 4699 O O . SER A 1 647 ? 8.228 6.078 76.581 1.00 56.69 647 SER A O 1
ATOM 4701 N N . GLU A 1 648 ? 6.507 5.570 77.965 1.00 53.00 648 GLU A N 1
ATOM 4702 C CA . GLU A 1 648 ? 5.717 4.800 76.999 1.00 53.00 648 GLU A CA 1
ATOM 4703 C C . GLU A 1 648 ? 4.871 5.797 76.185 1.00 53.00 648 GLU A C 1
ATOM 4705 O O . GLU A 1 648 ? 4.308 6.730 76.766 1.00 53.00 648 GLU A O 1
ATOM 4710 N N . GLU A 1 649 ? 4.879 5.664 74.854 1.00 39.72 649 GLU A N 1
ATOM 4711 C CA . GLU A 1 649 ? 4.003 6.426 73.942 1.00 39.72 649 GLU A CA 1
ATOM 4712 C C . GLU A 1 649 ? 2.568 5.899 73.956 1.00 39.72 649 GLU A C 1
ATOM 4714 O O . GLU A 1 649 ? 2.398 4.656 73.958 1.00 39.72 649 GLU A O 1
#

Secondary structure (DSSP, 8-state):
------------------------TT---SS----TT---SS-EEES-SS-SSSEEE---SSS--EEEEEE-TTS-SEEEEEETTS-EEES-SS-SSSEEESS-SSS-SEEE-TTT-PEEES-SS-SSSEEESS----SSPPP-TT----SSS----PPPBTTB-SS--SSTT-S--PPTT--EEEEETTEEEEEE-SS-EEE-TT--EEE-SS-TTSPPPSEEEEEEETTEEEEE--SSPPEEEEES-SSSS--EEEEEEETTTTEEEEEE---TTSPPPP----SS-EEES-SS-SSSEEESS-EEE--TT-S-SEEE-TTS-EEES-SS-SSSEEE--SSSSEEEEEE-TTS-EEEEEGGG-EEE---GGG--S----S--HHHHTT--EEEE--TTSPTTPPPEEEE-HHHHHHH-GGGEEE-TTS-EEE-STTHHHHHHHHHHHHHHHHHHHHHHHHHHHHHHHHTS--------GGGTSTTS-----S---SS-----S----SS---SS----SS-----S---SS----SS-----SS--TT-S----SSS-EEE-TT--EEES---------EEEEEPTT-SEEEEE----SSPEEEEEESS---EEEEEETTTTEEEEEESS--SS-EEEEEEEE----

pLDDT: mean 75.46, std 17.18, range [34.53, 97.5]

Sequence (649 aa):
MEVKETLDTSKVGFDSFEVELGFDPDDIEYGGIVAHNTYLNGNLGLGIQAPSSKLQILGDGTGTGVQLLTQNNTQTNFGLAVLDNGNVGIGTTAPTGVFQVGSSATAPVLFASSLTGNVGIGTTNPGTALDVVGTGRFSSTLTASNGLTVSAGQLLVPDGTDAIPGIGFTDANTGFRGRVNAGIVAIIDGVQHAYFGNSTLTLATTDALSWASGQYTDSATDLSIFRDAANVLAQRRSTNAQEFRIYNSDSTSDEFASLGFINNSNVFTIETEQVGGGTVLPIALMGGNVGIGFTSPAALLDVMGTALLRGSSTTTGLAVTAAGNVGVGTTSPSAPFEVKAAGTGAIAKFTSDNSTGCTLADGGTITCSSDLSLKKNITGLSYGLSDLLKLNPVEFNWKIDEDGSLKNLGFIAQEVETVLPKLVITGEAGLKELNTIGLVPLLTKSIQQIEGRLKGLEEKIASDSVQFIASSSASLNLTPPDILLATGSAKLKDLQVFSEATVSGMLAAYELKVSDSLKSLGLTTLAKTNVAGDLIIDGTLSITGNSISSLETLKLQGGKVTIDNQGNLTVQKLIVSSKTLGTAVIPAKQQQLLVKGQITSSSKVFLTPERPAVLGVSKDPLTQTFTILLEKVQDKELKVDWWIVDSEE

Radius of gyration: 78.31 Å; chains: 1; bounding box: 142×69×256 Å